Protein AF-0000000066037660 (afdb_homodimer)

Radius of gyration: 24.41 Å; Cα contacts (8 Å, |Δi|>4): 1090; chains: 2; bounding box: 56×74×60 Å

Nearest PDB structures (foldseek):
  8wda-assembly1_D  TM=9.313E-01  e=1.078E-23  Mycobacterium tuberculosis H37Rv
  8wdb-assembly1_D  TM=8.946E-01  e=1.142E-23  Mycobacterium tuberculosis H37Rv
  7z16-assembly1_J  TM=8.613E-01  e=5.998E-20  Escherichia coli
  7z17-assembly1_J  TM=8.799E-01  e=1.334E-19  Escherichia coli
  7z19-assembly1_I  TM=8.730E-01  e=2.362E-19  Escherichia coli

pLDDT: mean 93.19, std 8.69, range [34.66, 98.81]

Sequence (522 aa):
MRNDGLRIEGLTIATLGAHPLMLVEGVGLEVRRGRILALVGASGSGKSLTCAGALDVLPAGVRRLSGRVLLDGEEQALAGLKGRHVASIMQNPRSAFNPVRTMRAHGVETLKALGRHDRRSEAVLLQALEGVGLEDPGRVLGLHAFEMSGGMLQRMMIALALLTEAPFLFADEPTTDLDLVVQARVLSLLEGVVAERGLGLLIVTHDMGVVARLADDVAVMAQGRIVESGPVGEIFHRPRHDATRALVAAHLSLYGLEGVAMRNDGLRIEGLTIATLGAHPLMLVEGVGLEVRRGRILALVGASGSGKSLTCAGALDVLPAGVRRLSGRVLLDGEEQALAGLKGRHVASIMQNPRSAFNPVRTMRAHGVETLKALGRHDRRSEAVLLQALEGVGLEDPGRVLGLHAFEMSGGMLQRMMIALALLTEAPFLFADEPTTDLDLVVQARVLSLLEGVVAERGLGLLIVTHDMGVVARLADDVAVMAQGRIVESGPVGEIFHRPRHDATRALVAAHLSLYGLEGVA

InterPro domains:
  IPR003439 ABC transporter-like, ATP-binding domain [PF00005] (25-176)
  IPR003439 ABC transporter-like, ATP-binding domain [PS50893] (6-248)
  IPR003593 AAA+ ATPase domain [SM00382] (33-225)
  IPR017871 ABC transporter-like, conserved site [PS00211] (148-162)
  IPR027417 P-loop containing nucleoside triphosphate hydrolase [G3DSA:3.40.50.300] (6-256)
  IPR027417 P-loop containing nucleoside triphosphate hydrolase [SSF52540] (8-248)
  IPR050388 ABC Transporter, Nickel and Peptide Import [PTHR43297] (6-251)

Secondary structure (DSSP, 8-state):
----EEEEEEEEEEE-SSS--EEEEEEEEEEETT-EEEEEE-TTSSHHHHHHHHTT-PPTTEEEEEEEEEETTEEE-STTHHHHTEEEE-S-HHHHS-TTSBHHHHHHHHHHHTT--STTHHHHHHHHHHHTT-SSHHHHHT-BGGGS-HHHHHHHHHHHHHHT--SEEEEESTTTT--HHHHHHHHHHHHHHHHHH--EEEEEES-HHHHHHH-SEEEEEETTEEEEEEEHHHHHHS--SHHHHHHHHHHHHTTT-TT--/----EEEEEEEEEEE-SSSPPEEEEEEEEEEETT-EEEEEE-TTSSHHHHHHHHTT-PPTTEEEEEEEEEETTEEE-STTHHHHTEEEE-S-HHHHS-TTSBHHHHHHHHHHHTT--STTHHHHHHHHHHHTT-SSHHHHHT-BGGGS-HHHHHHHHHHHHHHT--SEEEEESTTTT--HHHHHHHHHHHHHHHHHH--EEEEEES-HHHHHHH-SEEEEEETTEEEEEEEHHHHHHS--SHHHHHHHHHHHHTTT-TT--

Foldseek 3Di:
DQLQWKKKFQWWKWFDDPDIDTQAGGAIDIFHFLFEEEEAEDPSLCLVVSVCSQLVNHDPGMDIDDIFMDGSRHTDDSPPCDLQAEFEADDQLLVVFDQVDFLLVVQQVLCVVLVNRDPCSVVLQLVLLVLLPNPPSVVRRGDGSVPDDSLSSLSSSVSSSCSSVHQEYEYEASCPPHDDVSSVSNLVSVQVCSNVSRHTYYYYDNAVVSCVVGHQKYFYGGSNYGDDIDGNVCLLPPNDDPRSVVSNLVNCVVVVNNPVD/DQLQWKKKFQWWKWFDDPDIDTQAGGAMDIFHFLFEEEEAEDPSLCLVVVVCSQLVNHDPGMDTDDIFMDGSRHTDDSPPCDLQAEFEADDQLLVVFDQVDFLLVVQQVLCVVLVNRDPCSVVLQLVLLVLLPNPPSVVRRGDGSVVDDSLSSLSSSVSSSCSSVHQEYEYEASCPPHDDVSSVSNLVSVQVCSNVSRHTYYYYDNAVVSCVVGHQKYFYGGSNYGDDIDGNVCLLPPNDDPRSVVSNLVNCVVVVNNPVD

Organism: Rhodospirillum rubrum (strain ATCC 11170 / ATH 1.1.1 / DSM 467 / LMG 4362 / NCIMB 8255 / S1) (NCBI:txid269796)

Solvent-accessible surface area (backbone atoms only — not comparable to full-atom values): 26919 Å² total; per-residue (Å²): 126,82,55,63,30,43,32,38,41,42,32,20,29,26,38,59,72,97,76,56,48,78,44,26,53,57,30,65,49,71,33,34,54,54,37,30,30,25,43,32,40,54,79,86,16,31,67,69,56,50,57,27,53,67,39,66,60,60,59,88,64,46,45,76,77,45,54,49,37,23,54,53,78,39,78,47,66,45,75,63,32,54,48,57,46,30,17,62,37,60,64,54,48,72,79,75,47,60,68,90,41,34,43,42,53,53,51,50,51,51,30,46,75,68,72,57,60,56,95,55,38,64,60,53,50,39,50,37,33,45,74,54,66,43,74,61,33,74,60,50,32,69,32,33,59,88,78,46,54,70,61,53,39,39,36,49,44,50,27,59,28,56,68,50,66,27,54,24,36,40,29,36,36,73,48,67,94,47,37,46,51,55,29,42,50,51,53,49,48,52,52,48,49,26,67,73,67,40,23,11,31,40,37,33,42,48,50,60,47,59,39,67,50,64,32,51,26,35,37,34,31,49,84,12,25,71,70,46,69,44,46,37,67,50,52,68,74,59,47,78,42,70,70,48,40,45,48,47,43,26,53,32,37,35,66,69,40,63,76,72,117,127,85,56,63,29,42,31,38,41,44,33,21,31,26,39,60,72,97,74,56,48,78,45,26,52,56,31,65,49,70,34,36,54,55,36,31,30,26,43,32,41,54,80,86,14,31,66,69,55,50,57,26,53,66,39,65,60,59,58,89,64,46,45,75,77,44,53,49,37,22,52,52,77,38,77,48,65,42,75,64,34,52,49,57,45,30,19,59,36,61,64,55,48,72,79,74,47,62,67,90,41,34,43,42,54,54,51,49,52,52,29,46,75,68,73,58,58,55,96,56,38,65,60,52,49,40,50,38,31,45,75,54,65,43,73,61,32,75,60,51,33,69,32,35,59,87,78,46,52,69,62,52,40,39,35,50,46,48,26,60,28,56,71,50,66,25,54,23,38,39,28,36,37,72,49,66,93,46,34,47,51,55,31,42,51,53,54,51,48,53,53,49,50,25,67,75,68,41,23,11,29,40,37,34,40,48,50,60,48,57,40,66,49,63,31,51,27,35,36,34,31,51,84,13,25,71,70,45,71,44,46,38,68,48,53,69,73,59,46,79,42,68,70,48,40,46,47,48,44,27,53,31,39,35,67,71,41,66,76,73,116

Structure (mmCIF, N/CA/C/O backbone):
data_AF-0000000066037660-model_v1
#
loop_
_entity.id
_entity.type
_entity.pdbx_description
1 polymer 'Nickel import ATP-binding protein NikD'
#
loop_
_atom_site.group_PDB
_atom_site.id
_atom_site.type_symbol
_atom_site.label_atom_id
_atom_site.label_alt_id
_atom_site.label_comp_id
_atom_site.label_asym_id
_atom_site.label_entity_id
_atom_site.label_seq_id
_atom_site.pdbx_PDB_ins_code
_atom_site.Cartn_x
_atom_site.Cartn_y
_atom_site.Cartn_z
_atom_site.occupancy
_atom_site.B_iso_or_equiv
_atom_site.auth_seq_id
_atom_site.auth_comp_id
_atom_site.auth_asym_id
_atom_site.auth_atom_id
_atom_site.pdbx_PDB_model_num
ATOM 1 N N . MET A 1 1 ? 15.516 -37.969 -6.395 1 34.66 1 MET A N 1
ATOM 2 C CA . MET A 1 1 ? 14.672 -37 -5.727 1 34.66 1 MET A CA 1
ATOM 3 C C . MET A 1 1 ? 13.82 -36.25 -6.734 1 34.66 1 MET A C 1
ATOM 5 O O . MET A 1 1 ? 14.336 -35.688 -7.703 1 34.66 1 MET A O 1
ATOM 9 N N . ARG A 1 2 ? 12.695 -36.594 -7.164 1 44.91 2 ARG A N 1
ATOM 10 C CA . ARG A 1 2 ? 11.852 -36.062 -8.234 1 44.91 2 ARG A CA 1
ATOM 11 C C . ARG A 1 2 ? 11.797 -34.562 -8.203 1 44.91 2 ARG A C 1
ATOM 13 O O . ARG A 1 2 ? 11.492 -33.969 -7.168 1 44.91 2 ARG A O 1
ATOM 20 N N . ASN A 1 3 ? 12.633 -33.781 -8.93 1 55.81 3 ASN A N 1
ATOM 21 C CA . ASN A 1 3 ? 12.781 -32.344 -8.984 1 55.81 3 ASN A CA 1
ATOM 22 C C . ASN A 1 3 ? 11.438 -31.656 -9.258 1 55.81 3 ASN A C 1
ATOM 24 O O . ASN A 1 3 ? 10.992 -31.609 -10.406 1 55.81 3 ASN A O 1
ATOM 28 N N . ASP A 1 4 ? 10.414 -31.609 -8.211 1 75 4 ASP A N 1
ATOM 29 C CA . ASP A 1 4 ? 9.008 -31.219 -8.273 1 75 4 ASP A CA 1
ATOM 30 C C . ASP A 1 4 ? 8.836 -29.719 -8.156 1 75 4 ASP A C 1
ATOM 32 O O . ASP A 1 4 ? 8.469 -29.203 -7.094 1 75 4 ASP A O 1
ATOM 36 N N . GLY A 1 5 ? 9.586 -29.062 -9.148 1 92.88 5 GLY A N 1
ATOM 37 C CA . GLY A 1 5 ? 9.391 -27.625 -8.977 1 92.88 5 GLY A CA 1
ATOM 38 C C . GLY A 1 5 ? 9.516 -26.844 -10.266 1 92.88 5 GLY A C 1
ATOM 39 O O . GLY A 1 5 ? 9.719 -27.422 -11.336 1 92.88 5 GLY A O 1
ATOM 40 N N . LEU A 1 6 ? 9.125 -25.672 -10.305 1 96.5 6 LEU A N 1
ATOM 41 C CA . LEU A 1 6 ? 9.32 -24.688 -11.367 1 96.5 6 LEU A CA 1
ATOM 42 C C . LEU A 1 6 ? 10.602 -23.891 -11.141 1 96.5 6 LEU A C 1
ATOM 44 O O . LEU A 1 6 ? 10.781 -23.297 -10.078 1 96.5 6 LEU A O 1
ATOM 48 N N . ARG A 1 7 ? 11.484 -24.016 -12.156 1 97.06 7 ARG A N 1
ATOM 49 C CA . ARG A 1 7 ? 12.758 -23.312 -12.031 1 97.06 7 ARG A CA 1
ATOM 50 C C . ARG A 1 7 ? 12.93 -22.281 -13.148 1 97.06 7 ARG A C 1
ATOM 52 O O . ARG A 1 7 ? 12.656 -22.578 -14.312 1 97.06 7 ARG A O 1
ATOM 59 N N . ILE A 1 8 ? 13.242 -21.109 -12.773 1 97.31 8 ILE A N 1
ATOM 60 C CA . ILE A 1 8 ? 13.68 -20.062 -13.695 1 97.31 8 ILE A CA 1
ATOM 61 C C . ILE A 1 8 ? 15.211 -19.969 -13.672 1 97.31 8 ILE A C 1
ATOM 63 O O . ILE A 1 8 ? 15.812 -19.844 -12.602 1 97.31 8 ILE A O 1
ATOM 67 N N . GLU A 1 9 ? 15.805 -20.109 -14.859 1 97.31 9 GLU A N 1
ATOM 68 C CA . GLU A 1 9 ? 17.266 -20.109 -14.898 1 97.31 9 GLU A CA 1
ATOM 69 C C . GLU A 1 9 ? 17.781 -19.031 -15.859 1 97.31 9 GLU A C 1
ATOM 71 O O . GLU A 1 9 ? 17.422 -19.016 -17.031 1 97.31 9 GLU A O 1
ATOM 76 N N . GLY A 1 10 ? 18.625 -18.219 -15.328 1 97.62 10 GLY A N 1
ATOM 77 C CA . GLY A 1 10 ? 19.406 -17.312 -16.156 1 97.62 10 GLY A CA 1
ATOM 78 C C . GLY A 1 10 ? 18.547 -16.266 -16.859 1 97.62 10 GLY A C 1
ATOM 79 O O . GLY A 1 10 ? 18.828 -15.883 -17.984 1 97.62 10 GLY A O 1
ATOM 80 N N . LEU A 1 11 ? 17.469 -15.875 -16.281 1 97.69 11 LEU A N 1
ATOM 81 C CA . LEU A 1 11 ? 16.578 -14.922 -16.922 1 97.69 11 LEU A CA 1
ATOM 82 C C . LEU A 1 11 ? 17.219 -13.547 -17.031 1 97.69 11 LEU A C 1
ATOM 84 O O . LEU A 1 11 ? 17.656 -12.977 -16.031 1 97.69 11 LEU A O 1
ATOM 88 N N . THR A 1 12 ? 17.328 -13.062 -18.203 1 98.06 12 THR A N 1
ATOM 89 C CA . THR A 1 12 ? 17.906 -11.75 -18.484 1 98.06 12 THR A CA 1
ATOM 90 C C . THR A 1 12 ? 16.969 -10.93 -19.359 1 98.06 12 THR A C 1
ATOM 92 O O . THR A 1 12 ? 16.5 -11.406 -20.391 1 98.06 12 THR A O 1
ATOM 95 N N . ILE A 1 13 ? 16.594 -9.773 -18.906 1 98 13 ILE A N 1
ATOM 96 C CA . ILE A 1 13 ? 15.664 -8.891 -19.594 1 98 13 ILE A CA 1
ATOM 97 C C . ILE A 1 13 ? 16.297 -7.512 -19.766 1 98 13 ILE A C 1
ATOM 99 O O . ILE A 1 13 ? 16.922 -6.984 -18.844 1 98 13 ILE A O 1
ATOM 103 N N . ALA A 1 14 ? 16.109 -6.91 -20.906 1 97.44 14 ALA A N 1
ATOM 104 C CA . ALA A 1 14 ? 16.656 -5.594 -21.203 1 97.44 14 ALA A CA 1
ATOM 105 C C . ALA A 1 14 ? 15.656 -4.73 -21.953 1 97.44 14 ALA A C 1
ATOM 107 O O . ALA A 1 14 ? 14.656 -5.238 -22.469 1 97.44 14 ALA A O 1
ATOM 108 N N . THR A 1 15 ? 15.906 -3.416 -21.922 1 95.94 15 THR A N 1
ATOM 109 C CA . THR A 1 15 ? 15.117 -2.512 -22.75 1 95.94 15 THR A CA 1
ATOM 110 C C . THR A 1 15 ? 15.5 -2.652 -24.219 1 95.94 15 THR A C 1
ATOM 112 O O . THR A 1 15 ? 16.562 -3.195 -24.531 1 95.94 15 THR A O 1
ATOM 115 N N . LEU A 1 16 ? 14.57 -2.205 -25.016 1 92.38 16 LEU A N 1
ATOM 116 C CA . LEU A 1 16 ? 14.859 -2.166 -26.438 1 92.38 16 LEU A CA 1
ATOM 117 C C . LEU A 1 16 ? 15.57 -0.867 -26.812 1 92.38 16 LEU A C 1
ATOM 119 O O . LEU A 1 16 ? 15.484 0.124 -26.094 1 92.38 16 LEU A O 1
ATOM 123 N N . GLY A 1 17 ? 16.234 -0.894 -27.969 1 89.06 17 GLY A N 1
ATOM 124 C CA . GLY A 1 17 ? 16.859 0.323 -28.469 1 89.06 17 GLY A CA 1
ATOM 125 C C . GLY A 1 17 ? 18.344 0.187 -28.703 1 89.06 17 GLY A C 1
ATOM 126 O O . GLY A 1 17 ? 18.891 -0.91 -28.594 1 89.06 17 GLY A O 1
ATOM 127 N N . ALA A 1 18 ? 19 1.381 -29.031 1 90.75 18 ALA A N 1
ATOM 128 C CA . ALA A 1 18 ? 20.406 1.411 -29.422 1 90.75 18 ALA A CA 1
ATOM 129 C C . ALA A 1 18 ? 21.312 1.171 -28.219 1 90.75 18 ALA A C 1
ATOM 131 O O . ALA A 1 18 ? 22.391 0.564 -28.359 1 90.75 18 ALA A O 1
ATOM 132 N N . HIS A 1 19 ? 20.875 1.592 -27.016 1 92.38 19 HIS A N 1
ATOM 133 C CA . HIS A 1 19 ? 21.609 1.398 -25.781 1 92.38 19 HIS A CA 1
ATOM 134 C C . HIS A 1 19 ? 20.75 0.684 -24.734 1 92.38 19 HIS A C 1
ATOM 136 O O . HIS A 1 19 ? 20.219 1.317 -23.812 1 92.38 19 HIS A O 1
ATOM 142 N N . PRO A 1 20 ? 20.688 -0.64 -24.812 1 92.19 20 PRO A N 1
ATOM 143 C CA . PRO A 1 20 ? 19.797 -1.395 -23.938 1 92.19 20 PRO A CA 1
ATOM 144 C C . PRO A 1 20 ? 20.234 -1.336 -22.469 1 92.19 20 PRO A C 1
ATOM 146 O O . PRO A 1 20 ? 21.438 -1.394 -22.172 1 92.19 20 PRO A O 1
ATOM 149 N N . LEU A 1 21 ? 19.297 -1.076 -21.594 1 94.12 21 LEU A N 1
ATOM 150 C CA . LEU A 1 21 ? 19.516 -1.149 -20.156 1 94.12 21 LEU A CA 1
ATOM 151 C C . LEU A 1 21 ? 19.109 -2.518 -19.625 1 94.12 21 LEU A C 1
ATOM 153 O O . LEU A 1 21 ? 18.016 -3.01 -19.922 1 94.12 21 LEU A O 1
ATOM 157 N N . MET A 1 22 ? 20.031 -3.133 -18.875 1 96 22 MET A N 1
ATOM 158 C CA . MET A 1 22 ? 19.719 -4.414 -18.25 1 96 22 MET A CA 1
ATOM 159 C C . MET A 1 22 ? 18.797 -4.223 -17.047 1 96 22 MET A C 1
ATOM 161 O O . MET A 1 22 ? 19.156 -3.541 -16.094 1 96 22 MET A O 1
ATOM 165 N N . LEU A 1 23 ? 17.594 -4.781 -17.172 1 97.31 23 LEU A N 1
ATOM 166 C CA . LEU A 1 23 ? 16.609 -4.633 -16.109 1 97.31 23 LEU A CA 1
ATOM 167 C C . LEU A 1 23 ? 16.609 -5.844 -15.18 1 97.31 23 LEU A C 1
ATOM 169 O O . LEU A 1 23 ? 16.391 -5.711 -13.977 1 97.31 23 LEU A O 1
ATOM 173 N N . VAL A 1 24 ? 16.797 -6.973 -15.68 1 98.38 24 VAL A N 1
ATOM 174 C CA . VAL A 1 24 ? 16.953 -8.25 -14.992 1 98.38 24 VAL A CA 1
ATOM 175 C C . VAL A 1 24 ? 18.156 -9 -15.555 1 98.38 24 VAL A C 1
ATOM 177 O O . VAL A 1 24 ? 18.297 -9.125 -16.781 1 98.38 24 VAL A O 1
ATOM 180 N N . GLU A 1 25 ? 19 -9.43 -14.648 1 98.25 25 GLU A N 1
ATOM 181 C CA . GLU A 1 25 ? 20.25 -10.008 -15.125 1 98.25 25 GLU A CA 1
ATOM 182 C C . GLU A 1 25 ? 20.547 -11.352 -14.461 1 98.25 25 GLU A C 1
ATOM 184 O O . GLU A 1 25 ? 20.969 -11.391 -13.305 1 98.25 25 GLU A O 1
ATOM 189 N N . GLY A 1 26 ? 20.391 -12.406 -15.219 1 98.06 26 GLY A N 1
ATOM 190 C CA . GLY A 1 26 ? 20.781 -13.742 -14.805 1 98.06 26 GLY A CA 1
ATOM 191 C C . GLY A 1 26 ? 20 -14.25 -13.602 1 98.06 26 GLY A C 1
ATOM 192 O O . GLY A 1 26 ? 20.562 -14.922 -12.734 1 98.06 26 GLY A O 1
ATOM 193 N N . VAL A 1 27 ? 18.797 -13.953 -13.539 1 98.25 27 VAL A N 1
ATOM 194 C CA . VAL A 1 27 ? 17.984 -14.258 -12.359 1 98.25 27 VAL A CA 1
ATOM 195 C C . VAL A 1 27 ? 17.578 -15.727 -12.383 1 98.25 27 VAL A C 1
ATOM 197 O O . VAL A 1 27 ? 17.141 -16.25 -13.414 1 98.25 27 VAL A O 1
ATOM 200 N N . GLY A 1 28 ? 17.734 -16.391 -11.289 1 98.06 28 GLY A N 1
ATOM 201 C CA . GLY A 1 28 ? 17.281 -17.734 -11.055 1 98.06 28 GLY A CA 1
ATOM 202 C C . GLY A 1 28 ? 16.391 -17.859 -9.828 1 98.06 28 GLY A C 1
ATOM 203 O O . GLY A 1 28 ? 16.656 -17.25 -8.797 1 98.06 28 GLY A O 1
ATOM 204 N N . LEU A 1 29 ? 15.352 -18.562 -9.992 1 98.06 29 LEU A N 1
ATOM 205 C CA . LEU A 1 29 ? 14.406 -18.828 -8.906 1 98.06 29 LEU A CA 1
ATOM 206 C C . LEU A 1 29 ? 13.922 -20.281 -8.961 1 98.06 29 LEU A C 1
ATOM 208 O O . LEU A 1 29 ? 13.883 -20.891 -10.031 1 98.06 29 LEU A O 1
ATOM 212 N N . GLU A 1 30 ? 13.57 -20.766 -7.852 1 97.5 30 GLU A N 1
ATOM 213 C CA . GLU A 1 30 ? 12.953 -22.094 -7.773 1 97.5 30 GLU A CA 1
ATOM 214 C C . GLU A 1 30 ? 11.688 -22.062 -6.922 1 97.5 30 GLU A C 1
ATOM 216 O O . GLU A 1 30 ? 11.742 -21.703 -5.738 1 97.5 30 GLU A O 1
ATOM 221 N N . VAL A 1 31 ? 10.656 -22.391 -7.531 1 97.75 31 VAL A N 1
ATOM 222 C CA . VAL A 1 31 ? 9.367 -22.5 -6.855 1 97.75 31 VAL A CA 1
ATOM 223 C C . VAL A 1 31 ? 9 -23.984 -6.695 1 97.75 31 VAL A C 1
ATOM 225 O O . VAL A 1 31 ? 8.898 -24.719 -7.684 1 97.75 31 VAL A O 1
ATOM 228 N N . ARG A 1 32 ? 8.797 -24.422 -5.492 1 97.12 32 ARG A N 1
ATOM 229 C CA . ARG A 1 32 ? 8.531 -25.828 -5.207 1 97.12 32 ARG A CA 1
ATOM 230 C C . ARG A 1 32 ? 7.062 -26.047 -4.852 1 97.12 32 ARG A C 1
ATOM 232 O O . ARG A 1 32 ? 6.438 -25.188 -4.227 1 97.12 32 ARG A O 1
ATOM 239 N N . ARG A 1 33 ? 6.562 -27.172 -5.254 1 95.88 33 ARG A N 1
ATOM 240 C CA . ARG A 1 33 ? 5.191 -27.531 -4.91 1 95.88 33 ARG A CA 1
ATOM 241 C C . ARG A 1 33 ? 5 -27.578 -3.398 1 95.88 33 ARG A C 1
ATOM 243 O O . ARG A 1 33 ? 5.879 -28.031 -2.668 1 95.88 33 ARG A O 1
ATOM 250 N N . GLY A 1 34 ? 3.914 -26.969 -2.957 1 95.94 34 GLY A N 1
ATOM 251 C CA . GLY A 1 34 ? 3.561 -26.984 -1.547 1 95.94 34 GLY A CA 1
ATOM 252 C C . GLY A 1 34 ? 4.359 -25.984 -0.723 1 95.94 34 GLY A C 1
ATOM 253 O O . GLY A 1 34 ? 4.27 -25.984 0.507 1 95.94 34 GLY A O 1
ATOM 254 N N . ARG A 1 35 ? 5.145 -25.172 -1.365 1 97.31 35 ARG A N 1
ATOM 255 C CA . ARG A 1 35 ? 5.973 -24.203 -0.659 1 97.31 35 ARG A CA 1
ATOM 256 C C . ARG A 1 35 ? 5.746 -22.797 -1.206 1 97.31 35 ARG A C 1
ATOM 258 O O . ARG A 1 35 ? 5.242 -22.625 -2.318 1 97.31 35 ARG A O 1
ATOM 265 N N . ILE A 1 36 ? 6.09 -21.828 -0.417 1 98.25 36 ILE A N 1
ATOM 266 C CA . ILE A 1 36 ? 5.91 -20.438 -0.787 1 98.25 36 ILE A CA 1
ATOM 267 C C . ILE A 1 36 ? 7.27 -19.75 -0.868 1 98.25 36 ILE A C 1
ATOM 269 O O . ILE A 1 36 ? 8.008 -19.703 0.117 1 98.25 36 ILE A O 1
ATOM 273 N N . LEU A 1 37 ? 7.629 -19.266 -2.029 1 98.69 37 LEU A N 1
ATOM 274 C CA . LEU A 1 37 ? 8.797 -18.422 -2.242 1 98.69 37 LEU A CA 1
ATOM 275 C C . LEU A 1 37 ? 8.398 -16.969 -2.355 1 98.69 37 LEU A C 1
ATOM 277 O O . LEU A 1 37 ? 7.5 -16.609 -3.129 1 98.69 37 LEU A O 1
ATOM 281 N N . ALA A 1 38 ? 8.984 -16.109 -1.575 1 98.69 38 ALA A N 1
ATOM 282 C CA . ALA A 1 38 ? 8.773 -14.664 -1.703 1 98.69 38 ALA A CA 1
ATOM 283 C C . ALA A 1 38 ? 9.922 -14.008 -2.467 1 98.69 38 ALA A C 1
ATOM 285 O O . ALA A 1 38 ? 11.094 -14.258 -2.178 1 98.69 38 ALA A O 1
ATOM 286 N N . LEU A 1 39 ? 9.578 -13.336 -3.486 1 98.69 39 LEU A N 1
ATOM 287 C CA . LEU A 1 39 ? 10.508 -12.445 -4.168 1 98.69 39 LEU A CA 1
ATOM 288 C C . LEU A 1 39 ? 10.328 -11.008 -3.688 1 98.69 39 LEU A C 1
ATOM 290 O O . LEU A 1 39 ? 9.289 -10.391 -3.924 1 98.69 39 LEU A O 1
ATOM 294 N N . VAL A 1 40 ? 11.367 -10.477 -2.994 1 98.12 40 VAL A N 1
ATOM 295 C CA . VAL A 1 40 ? 11.227 -9.18 -2.344 1 98.12 40 VAL A CA 1
ATOM 296 C C . VAL A 1 40 ? 12.312 -8.227 -2.85 1 98.12 40 VAL A C 1
ATOM 298 O O . VAL A 1 40 ? 13.359 -8.672 -3.32 1 98.12 40 VAL A O 1
ATOM 301 N N . GLY A 1 41 ? 12.047 -6.965 -2.787 1 96.25 41 GLY A N 1
ATOM 302 C CA . GLY A 1 41 ? 12.969 -5.922 -3.209 1 96.25 41 GLY A CA 1
ATOM 303 C C . GLY A 1 41 ? 12.312 -4.562 -3.334 1 96.25 41 GLY A C 1
ATOM 304 O O . GLY A 1 41 ? 11.086 -4.449 -3.26 1 96.25 41 GLY A O 1
ATOM 305 N N . ALA A 1 42 ? 13.148 -3.611 -3.525 1 93.94 42 ALA A N 1
ATOM 306 C CA . ALA A 1 42 ? 12.664 -2.242 -3.688 1 93.94 42 ALA A CA 1
ATOM 307 C C . ALA A 1 42 ? 11.859 -2.094 -4.98 1 93.94 42 ALA A C 1
ATOM 309 O O . ALA A 1 42 ? 11.945 -2.945 -5.867 1 93.94 42 ALA A O 1
ATOM 310 N N . SER A 1 43 ? 11.039 -1.06 -4.984 1 91.69 43 SER A N 1
ATOM 311 C CA . SER A 1 43 ? 10.359 -0.744 -6.234 1 91.69 43 SER A CA 1
ATOM 312 C C . SER A 1 43 ? 11.352 -0.555 -7.379 1 91.69 43 SER A C 1
ATOM 314 O O . SER A 1 43 ? 12.391 0.084 -7.203 1 91.69 43 SER A O 1
ATOM 316 N N . GLY A 1 44 ? 11.141 -1.137 -8.453 1 90.69 44 GLY A N 1
ATOM 317 C CA . GLY A 1 44 ? 12 -0.995 -9.617 1 90.69 44 GLY A CA 1
ATOM 318 C C . GLY A 1 44 ? 13.141 -1.9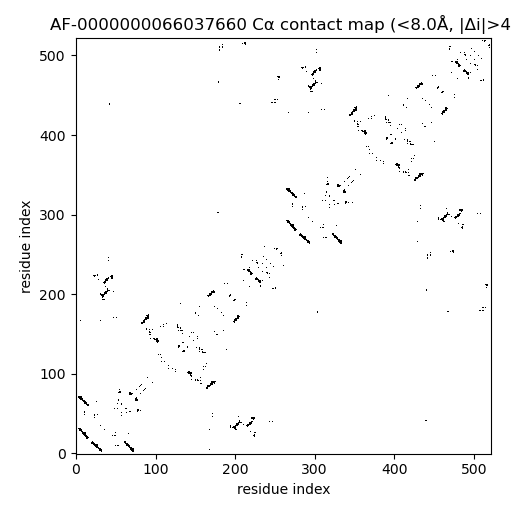98 -9.641 1 90.69 44 GLY A C 1
ATOM 319 O O . GLY A 1 44 ? 14 -1.949 -10.523 1 90.69 44 GLY A O 1
ATOM 320 N N . SER A 1 45 ? 13.117 -2.918 -8.727 1 95.56 45 SER A N 1
ATOM 321 C CA . SER A 1 45 ? 14.25 -3.838 -8.633 1 95.56 45 SER A CA 1
ATOM 322 C C . SER A 1 45 ? 14.156 -4.934 -9.688 1 95.56 45 SER A C 1
ATOM 324 O O . SER A 1 45 ? 15.117 -5.68 -9.898 1 95.56 45 SER A O 1
ATOM 326 N N . GLY A 1 46 ? 13 -5.098 -10.352 1 96 46 GLY A N 1
ATOM 327 C CA . GLY A 1 46 ? 12.867 -6.059 -11.43 1 96 46 GLY A CA 1
ATOM 328 C C . GLY A 1 46 ? 11.938 -7.211 -11.109 1 96 46 GLY A C 1
ATOM 329 O O . GLY A 1 46 ? 11.766 -8.125 -11.914 1 96 46 GLY A O 1
ATOM 330 N N . LYS A 1 47 ? 11.289 -7.199 -9.984 1 97.25 47 LYS A N 1
ATOM 331 C CA . LYS A 1 47 ? 10.492 -8.32 -9.5 1 97.25 47 LYS A CA 1
ATOM 332 C C . LYS A 1 47 ? 9.367 -8.648 -10.477 1 97.25 47 LYS A C 1
ATOM 334 O O . LYS A 1 47 ? 9.234 -9.797 -10.914 1 97.25 47 LYS A O 1
ATOM 339 N N . SER A 1 48 ? 8.57 -7.602 -10.859 1 95.56 48 SER A N 1
ATOM 340 C CA . SER A 1 48 ? 7.438 -7.809 -11.766 1 95.56 48 SER A CA 1
ATOM 341 C C . SER A 1 48 ? 7.906 -8.25 -13.148 1 95.56 48 SER A C 1
ATOM 343 O O . SER A 1 48 ? 7.277 -9.102 -13.773 1 95.56 48 SER A O 1
ATOM 345 N N . LEU A 1 49 ? 9.008 -7.727 -13.602 1 96 49 LEU A N 1
ATOM 346 C CA . LEU A 1 49 ? 9.562 -8.102 -14.898 1 96 49 LEU A CA 1
ATOM 347 C C . LEU A 1 49 ? 10.023 -9.555 -14.891 1 96 49 LEU A C 1
ATOM 349 O O . LEU A 1 49 ? 9.914 -10.258 -15.898 1 96 49 LEU A O 1
ATOM 353 N N . THR A 1 50 ? 10.539 -9.961 -13.719 1 96.69 50 THR A N 1
ATOM 354 C CA . THR A 1 50 ? 10.961 -11.352 -13.578 1 96.69 50 THR A CA 1
ATOM 355 C C . THR A 1 50 ? 9.773 -12.289 -13.766 1 96.69 50 THR A C 1
ATOM 357 O O . THR A 1 50 ? 9.852 -13.258 -14.523 1 96.69 50 THR A O 1
ATOM 360 N N . CYS A 1 51 ? 8.656 -11.977 -13.102 1 95.12 51 CYS A N 1
ATOM 361 C CA . CYS A 1 51 ? 7.449 -12.789 -13.25 1 95.12 51 CYS A CA 1
ATOM 362 C C . CYS A 1 51 ? 6.945 -12.766 -14.688 1 95.12 51 CYS A C 1
ATOM 364 O O . CYS A 1 51 ? 6.695 -13.812 -15.281 1 95.12 51 CYS A O 1
ATOM 366 N N . ALA A 1 52 ? 6.871 -11.57 -15.242 1 94.31 52 ALA A N 1
ATOM 367 C CA . ALA A 1 52 ? 6.375 -11.406 -16.609 1 94.31 52 ALA A CA 1
ATOM 368 C C . ALA A 1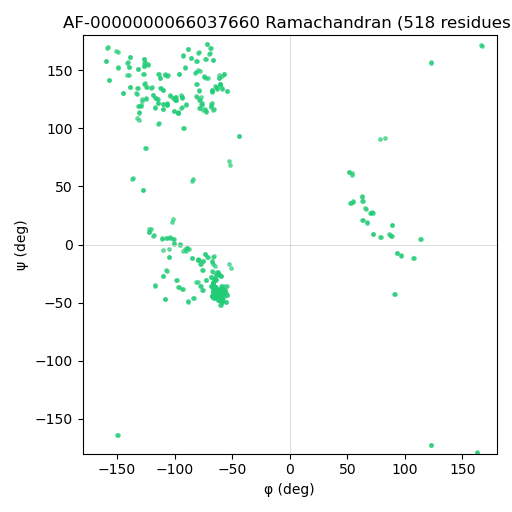 52 ? 7.285 -12.102 -17.609 1 94.31 52 ALA A C 1
ATOM 370 O O . ALA A 1 52 ? 6.805 -12.734 -18.562 1 94.31 52 ALA A O 1
ATOM 371 N N . GLY A 1 53 ? 8.57 -11.945 -17.438 1 94.5 53 GLY A N 1
ATOM 372 C CA . GLY A 1 53 ? 9.547 -12.555 -18.328 1 94.5 53 GLY A CA 1
ATOM 373 C C . GLY A 1 53 ? 9.523 -14.07 -18.281 1 94.5 53 GLY A C 1
ATOM 374 O O . GLY A 1 53 ? 9.719 -14.727 -19.312 1 94.5 53 GLY A O 1
ATOM 375 N N . ALA A 1 54 ? 9.281 -14.602 -17.078 1 94.38 54 ALA A N 1
ATOM 376 C CA . ALA A 1 54 ? 9.211 -16.047 -16.922 1 94.38 54 ALA A CA 1
ATOM 377 C C . ALA A 1 54 ? 7.996 -16.625 -17.656 1 94.38 54 ALA A C 1
ATOM 379 O O . ALA A 1 54 ? 7.992 -17.797 -18.031 1 94.38 54 ALA A O 1
ATOM 380 N N . LEU A 1 55 ? 6.988 -15.789 -17.875 1 92.81 55 LEU A N 1
ATOM 381 C CA . LEU A 1 55 ? 5.746 -16.266 -18.453 1 92.81 55 LEU A CA 1
ATOM 382 C C . LEU A 1 55 ? 5.57 -15.727 -19.875 1 92.81 55 LEU A C 1
ATOM 384 O O . LEU A 1 55 ? 4.504 -15.883 -20.469 1 92.81 55 LEU A O 1
ATOM 388 N N . ASP A 1 56 ? 6.508 -15.047 -20.406 1 90.5 56 ASP A N 1
ATOM 389 C CA . ASP A 1 56 ? 6.543 -14.516 -21.766 1 90.5 56 ASP A CA 1
ATOM 390 C C . ASP A 1 56 ? 5.43 -13.5 -21.984 1 90.5 56 ASP A C 1
ATOM 392 O O . ASP A 1 56 ? 4.762 -13.516 -23.031 1 90.5 56 ASP A O 1
ATOM 396 N N . VAL A 1 57 ? 5.207 -12.648 -21 1 90 57 VAL A N 1
ATOM 397 C CA . VAL A 1 57 ? 4.195 -11.602 -21.109 1 90 57 VAL A CA 1
ATOM 398 C C . VAL A 1 57 ? 4.816 -10.25 -20.781 1 90 57 VAL A C 1
ATOM 400 O O . VAL A 1 57 ? 4.207 -9.422 -20.109 1 90 57 VAL A O 1
ATOM 403 N N . LEU A 1 58 ? 5.957 -9.992 -21.359 1 92 58 LEU A N 1
ATOM 404 C CA . LEU A 1 58 ? 6.68 -8.75 -21.109 1 92 58 LEU A CA 1
ATOM 405 C C . LEU A 1 58 ? 5.977 -7.57 -21.781 1 92 58 LEU A C 1
ATOM 407 O O . LEU A 1 58 ? 5.41 -7.715 -22.875 1 92 58 LEU A O 1
ATOM 411 N N . PRO A 1 59 ? 6.016 -6.453 -21.094 1 90.44 59 PRO A N 1
ATOM 412 C CA . PRO A 1 59 ? 5.438 -5.27 -21.734 1 90.44 59 PRO A CA 1
ATOM 413 C C . PRO A 1 59 ? 6.254 -4.789 -22.938 1 90.44 59 PRO A C 1
ATOM 415 O O . PRO A 1 59 ? 7.371 -5.266 -23.156 1 90.44 59 PRO A O 1
ATOM 418 N N . ALA A 1 60 ? 5.637 -3.896 -23.641 1 90.44 60 ALA A N 1
ATOM 419 C CA . ALA A 1 60 ? 6.332 -3.311 -24.781 1 90.44 60 ALA A CA 1
ATOM 420 C C . ALA A 1 60 ? 7.59 -2.568 -24.344 1 90.44 60 ALA A C 1
ATOM 422 O O . ALA A 1 60 ? 7.629 -1.999 -23.25 1 90.44 60 ALA A O 1
ATOM 423 N N . GLY A 1 61 ? 8.633 -2.633 -25.141 1 92.5 61 GLY A N 1
ATOM 424 C CA . GLY A 1 61 ? 9.844 -1.867 -24.875 1 92.5 61 GLY A CA 1
ATOM 425 C C . GLY A 1 61 ? 10.906 -2.662 -24.156 1 92.5 61 GLY A C 1
ATOM 426 O O . GLY A 1 61 ? 12.016 -2.168 -23.938 1 92.5 61 GLY A O 1
ATOM 427 N N . VAL A 1 62 ? 10.516 -3.844 -23.703 1 95.5 62 VAL A N 1
ATOM 428 C CA . VAL A 1 62 ? 11.516 -4.691 -23.062 1 95.5 62 VAL A CA 1
ATOM 429 C C . VAL A 1 62 ? 11.523 -6.07 -23.719 1 95.5 62 VAL A C 1
ATOM 431 O O . VAL A 1 62 ? 10.531 -6.48 -24.328 1 95.5 62 VAL A O 1
ATOM 434 N N . ARG A 1 63 ? 12.672 -6.773 -23.656 1 95.5 63 ARG A N 1
ATOM 435 C CA . ARG A 1 63 ? 12.789 -8.094 -24.266 1 95.5 63 ARG A CA 1
ATOM 436 C C . ARG A 1 63 ? 13.609 -9.031 -23.391 1 95.5 63 ARG A C 1
ATOM 438 O O . ARG A 1 63 ? 14.516 -8.594 -22.672 1 95.5 63 ARG A O 1
ATOM 445 N N . ARG A 1 64 ? 13.203 -10.227 -23.453 1 95.5 64 ARG A N 1
ATOM 446 C CA . ARG A 1 64 ? 13.992 -11.281 -22.812 1 95.5 64 ARG A CA 1
ATOM 447 C C . ARG A 1 64 ? 15.195 -11.656 -23.672 1 95.5 64 ARG A C 1
ATOM 449 O O . ARG A 1 64 ? 15.047 -12.023 -24.844 1 95.5 64 ARG A O 1
ATOM 456 N N . LEU A 1 65 ? 16.344 -11.578 -23.125 1 95.38 65 LEU A N 1
ATOM 457 C CA . LEU A 1 65 ? 17.578 -11.883 -23.844 1 95.38 65 LEU A CA 1
ATOM 458 C C . LEU A 1 65 ? 17.969 -13.344 -23.656 1 95.38 65 LEU A C 1
ATOM 460 O O . LEU A 1 65 ? 18.562 -13.953 -24.547 1 95.38 65 LEU A O 1
ATOM 464 N N . SER A 1 66 ? 17.766 -13.836 -22.5 1 95.81 66 SER A N 1
ATOM 465 C CA . SER A 1 66 ? 18.125 -15.219 -22.188 1 95.81 66 SER A CA 1
ATOM 466 C C . SER A 1 66 ? 17.344 -15.727 -20.969 1 95.81 66 SER A C 1
ATOM 468 O O . SER A 1 66 ? 16.656 -14.953 -20.297 1 95.81 66 SER A O 1
ATOM 470 N N . GLY A 1 67 ? 17.453 -17 -20.781 1 95.44 67 GLY A N 1
ATOM 471 C CA . GLY A 1 67 ? 16.828 -17.672 -19.656 1 95.44 67 GLY A CA 1
ATOM 472 C C . GLY A 1 67 ? 15.883 -18.781 -20.078 1 95.44 67 GLY A C 1
ATOM 473 O O . GLY A 1 67 ? 15.438 -18.828 -21.234 1 95.44 67 GLY A O 1
ATOM 474 N N . ARG A 1 68 ? 15.672 -19.672 -19.188 1 95.62 68 ARG A N 1
ATOM 475 C CA . ARG A 1 68 ? 14.758 -20.781 -19.453 1 95.62 68 ARG A CA 1
ATOM 476 C C . ARG A 1 68 ? 13.922 -21.109 -18.219 1 95.62 68 ARG A C 1
ATOM 478 O O . ARG A 1 68 ? 14.266 -20.703 -17.109 1 95.62 68 ARG A O 1
ATOM 485 N N . VAL A 1 69 ? 12.852 -21.688 -18.453 1 95.94 69 VAL A N 1
ATOM 486 C CA . VAL A 1 69 ? 11.969 -22.156 -17.391 1 95.94 69 VAL A CA 1
ATOM 487 C C . VAL A 1 69 ? 11.852 -23.688 -17.453 1 95.94 69 VAL A C 1
ATOM 489 O O . VAL A 1 69 ? 11.617 -24.25 -18.531 1 95.94 69 VAL A O 1
ATOM 492 N N . LEU A 1 70 ? 12.117 -24.297 -16.359 1 95.75 70 LEU A N 1
ATOM 493 C CA . LEU A 1 70 ? 12.039 -25.75 -16.25 1 95.75 70 LEU A CA 1
ATOM 494 C C . LEU A 1 70 ? 10.898 -26.172 -15.336 1 95.75 70 LEU A C 1
ATOM 496 O O . LEU A 1 70 ? 10.68 -25.562 -14.289 1 95.75 70 LEU A O 1
ATOM 500 N N . LEU A 1 71 ? 10.125 -27.156 -15.781 1 94 71 LEU A N 1
ATOM 501 C CA . LEU A 1 71 ? 9.141 -27.844 -14.945 1 94 71 LEU A CA 1
ATOM 502 C C . LEU A 1 71 ? 9.578 -29.266 -14.664 1 94 71 LEU A C 1
ATOM 504 O O . LEU A 1 71 ? 9.734 -30.078 -15.586 1 94 71 LEU A O 1
ATOM 508 N N . ASP A 1 72 ? 9.789 -29.516 -13.445 1 91.94 72 ASP A N 1
ATOM 509 C CA . ASP A 1 72 ? 10.273 -30.828 -13.039 1 91.94 72 ASP A CA 1
ATOM 510 C C . ASP A 1 72 ? 11.523 -31.219 -13.812 1 91.94 72 ASP A C 1
ATOM 512 O O . ASP A 1 72 ? 11.625 -32.344 -14.32 1 91.94 72 ASP A O 1
ATOM 516 N N . GLY A 1 73 ? 12.305 -30.234 -14.07 1 91.56 73 GLY A N 1
ATOM 517 C CA . GLY A 1 73 ? 13.617 -30.469 -14.648 1 91.56 73 GLY A CA 1
ATOM 518 C C . GLY A 1 73 ? 13.617 -30.391 -16.156 1 91.56 73 GLY A C 1
ATOM 519 O O . GLY A 1 73 ? 14.68 -30.438 -16.797 1 91.56 73 GLY A O 1
ATOM 520 N N . GLU A 1 74 ? 12.484 -30.281 -16.734 1 93 74 GLU A N 1
ATOM 521 C CA . GLU A 1 74 ? 12.391 -30.219 -18.188 1 93 74 GLU A CA 1
ATOM 522 C C . GLU A 1 74 ? 12.125 -28.812 -18.672 1 93 74 GLU A C 1
ATOM 524 O O . GLU A 1 74 ? 11.188 -28.156 -18.219 1 93 74 GLU A O 1
ATOM 529 N N . GLU A 1 75 ? 12.906 -28.453 -19.531 1 93.25 75 GLU A N 1
ATOM 530 C CA . GLU A 1 75 ? 12.734 -27.125 -20.094 1 93.25 75 GLU A CA 1
ATOM 531 C C . GLU A 1 75 ? 11.398 -27 -20.812 1 93.25 75 GLU A C 1
ATOM 533 O O . GLU A 1 75 ? 10.992 -27.906 -21.547 1 93.25 75 GLU A O 1
ATOM 538 N N . GLN A 1 76 ? 10.773 -25.906 -20.516 1 91.5 76 GLN A N 1
ATOM 539 C CA . GLN A 1 76 ? 9.461 -25.672 -21.125 1 91.5 76 GLN A CA 1
ATOM 540 C C . GLN A 1 76 ? 9.508 -24.5 -22.094 1 91.5 76 GLN A C 1
ATOM 542 O O . GLN A 1 76 ? 10.266 -23.547 -21.891 1 91.5 76 GLN A O 1
ATOM 547 N N . ALA A 1 77 ? 8.734 -24.703 -23.156 1 87.38 77 ALA A N 1
ATOM 548 C CA . ALA A 1 77 ? 8.461 -23.5 -23.969 1 87.38 77 ALA A CA 1
ATOM 549 C C . ALA A 1 77 ? 7.66 -22.484 -23.172 1 87.38 77 ALA A C 1
ATOM 551 O O . ALA A 1 77 ? 6.734 -22.828 -22.438 1 87.38 77 ALA A O 1
ATOM 552 N N . LEU A 1 78 ? 8.125 -21.219 -23.328 1 82.31 78 LEU A N 1
ATOM 553 C CA . LEU A 1 78 ? 7.488 -20.172 -22.531 1 82.31 78 LEU A CA 1
ATOM 554 C C . LEU A 1 78 ? 6.031 -19.984 -22.938 1 82.31 78 LEU A C 1
ATOM 556 O O . LEU A 1 78 ? 5.172 -19.734 -22.094 1 82.31 78 LEU A O 1
ATOM 560 N N . ALA A 1 79 ? 5.996 -20.312 -24.234 1 78.31 79 ALA A N 1
ATOM 561 C CA . ALA A 1 79 ? 4.633 -20.219 -24.75 1 78.31 79 ALA A CA 1
ATOM 562 C C . ALA A 1 79 ? 3.732 -21.266 -24.094 1 78.31 79 ALA A C 1
ATOM 564 O O . ALA A 1 79 ? 4.113 -22.438 -23.984 1 78.31 79 ALA A O 1
ATOM 565 N N . GLY A 1 80 ? 2.783 -20.891 -23.391 1 79.25 80 GLY A N 1
ATOM 566 C CA . GLY A 1 80 ? 1.811 -21.844 -22.859 1 79.25 80 GLY A CA 1
ATOM 567 C C . GLY A 1 80 ? 1.955 -22.078 -21.375 1 79.25 80 GLY A C 1
ATOM 568 O O . GLY A 1 80 ? 1.134 -22.781 -20.766 1 79.25 80 GLY A O 1
ATOM 569 N N . LEU A 1 81 ? 3.049 -21.594 -20.828 1 88.38 81 LEU A N 1
ATOM 570 C CA . LEU A 1 81 ? 3.238 -21.781 -19.391 1 88.38 81 LEU A CA 1
ATOM 571 C C . LEU A 1 81 ? 2.119 -21.109 -18.609 1 88.38 81 LEU A C 1
ATOM 573 O O . LEU A 1 81 ? 1.574 -21.703 -17.672 1 88.38 81 LEU A O 1
ATOM 577 N N . LYS A 1 82 ? 1.846 -19.938 -19.094 1 88.19 82 LYS A N 1
ATOM 578 C CA . LYS A 1 82 ? 0.801 -19.188 -18.406 1 88.19 82 LYS A CA 1
ATOM 579 C C . LYS A 1 82 ? -0.56 -19.859 -18.578 1 88.19 82 LYS A C 1
ATOM 581 O O . LYS A 1 82 ? -0.942 -20.234 -19.688 1 88.19 82 LYS A O 1
ATOM 586 N N . GLY A 1 83 ? -1.241 -20.016 -17.453 1 84.94 83 GLY A N 1
ATOM 587 C CA . GLY A 1 83 ? -2.562 -20.609 -17.484 1 84.94 83 GLY A CA 1
ATOM 588 C C . GLY A 1 83 ? -2.533 -22.125 -17.297 1 84.94 83 GLY A C 1
ATOM 589 O O . GLY A 1 83 ? -3.326 -22.672 -16.531 1 84.94 83 GLY A O 1
ATOM 590 N N . ARG A 1 84 ? -1.599 -22.812 -17.938 1 85.81 84 ARG A N 1
ATOM 591 C CA . ARG A 1 84 ? -1.546 -24.266 -17.891 1 85.81 84 ARG A CA 1
ATOM 592 C C . ARG A 1 84 ? -0.723 -24.734 -16.688 1 85.81 84 ARG A C 1
ATOM 594 O O . ARG A 1 84 ? -1.182 -25.578 -15.906 1 85.81 84 ARG A O 1
ATOM 601 N N . HIS A 1 85 ? 0.413 -24.156 -16.594 1 92.94 85 HIS A N 1
ATOM 602 C CA . HIS A 1 85 ? 1.307 -24.625 -15.547 1 92.94 85 HIS A CA 1
ATOM 603 C C . HIS A 1 85 ? 1.448 -23.578 -14.445 1 92.94 85 HIS A C 1
ATOM 605 O O . HIS A 1 85 ? 1.762 -23.906 -13.297 1 92.94 85 HIS A O 1
ATOM 611 N N . VAL A 1 86 ? 1.258 -22.328 -14.875 1 96 86 VAL A N 1
ATOM 612 C CA . VAL A 1 86 ? 1.407 -21.234 -13.922 1 96 86 VAL A CA 1
ATOM 613 C C . VAL A 1 86 ? 0.197 -20.297 -14.008 1 96 86 VAL A C 1
ATOM 615 O O . VAL A 1 86 ? -0.048 -19.688 -15.047 1 96 86 VAL A O 1
ATOM 618 N N . ALA A 1 87 ? -0.581 -20.25 -12.953 1 95.69 87 ALA A N 1
ATOM 619 C CA . ALA A 1 87 ? -1.59 -19.203 -12.82 1 95.69 87 ALA A CA 1
ATOM 620 C C . ALA A 1 87 ? -0.97 -17.906 -12.305 1 95.69 87 ALA A C 1
ATOM 622 O O . ALA A 1 87 ? 0.115 -17.922 -11.719 1 95.69 87 ALA A O 1
ATOM 623 N N . SER A 1 88 ? -1.657 -16.859 -12.586 1 93.88 88 SER A N 1
ATOM 624 C CA . SER A 1 88 ? -1.064 -15.586 -12.195 1 93.88 88 SER A CA 1
ATOM 625 C C . SER A 1 88 ? -2.111 -14.641 -11.609 1 93.88 88 SER A C 1
ATOM 627 O O . SER A 1 88 ? -3.25 -14.602 -12.086 1 93.88 88 SER A O 1
ATOM 629 N N . ILE A 1 89 ? -1.731 -14.039 -10.539 1 93.94 89 ILE A N 1
ATOM 630 C CA . ILE A 1 89 ? -2.43 -12.906 -9.953 1 93.94 89 ILE A CA 1
ATOM 631 C C . ILE A 1 89 ? -1.637 -11.625 -10.203 1 93.94 89 ILE A C 1
ATOM 633 O O . ILE A 1 89 ? -0.468 -11.523 -9.828 1 93.94 89 ILE A O 1
ATOM 637 N N . MET A 1 90 ? -2.283 -10.688 -10.906 1 88.69 90 MET A N 1
ATOM 638 C CA . MET A 1 90 ? -1.595 -9.477 -11.328 1 88.69 90 MET A CA 1
ATOM 639 C C . MET A 1 90 ? -1.699 -8.391 -10.258 1 88.69 90 MET A C 1
ATOM 641 O O . MET A 1 90 ? -2.514 -8.492 -9.336 1 88.69 90 MET A O 1
ATOM 645 N N . GLN A 1 91 ? -0.795 -7.461 -10.68 1 85.25 91 GLN A N 1
ATOM 646 C CA . GLN A 1 91 ? -0.814 -6.293 -9.805 1 85.25 91 GLN A CA 1
ATOM 647 C C . GLN A 1 91 ? -2.025 -5.41 -10.094 1 85.25 91 GLN A C 1
ATOM 649 O O . GLN A 1 91 ? -2.449 -5.281 -11.242 1 85.25 91 GLN A O 1
ATOM 654 N N . ASN A 1 92 ? -2.873 -5.008 -9.227 1 84.75 92 ASN A N 1
ATOM 655 C CA . ASN A 1 92 ? -4.012 -4.109 -9.367 1 84.75 92 ASN A CA 1
ATOM 656 C C . ASN A 1 92 ? -5.211 -4.809 -10 1 84.75 92 ASN A C 1
ATOM 658 O O . ASN A 1 92 ? -5.375 -4.781 -11.219 1 84.75 92 ASN A O 1
ATOM 662 N N . PRO A 1 93 ? -6.039 -5.355 -9.445 1 86.62 93 PRO A N 1
ATOM 663 C CA . PRO A 1 93 ? -7.156 -6.145 -9.961 1 86.62 93 PRO A CA 1
ATOM 664 C C . PRO A 1 93 ? -8.07 -5.34 -10.883 1 86.62 93 PRO A C 1
ATOM 666 O O . PRO A 1 93 ? -8.648 -5.891 -11.82 1 86.62 93 PRO A O 1
ATOM 669 N N . ARG A 1 94 ? -8.141 -4.059 -10.719 1 86.31 94 ARG A N 1
ATOM 670 C CA . ARG A 1 94 ? -9.039 -3.25 -11.539 1 86.31 94 ARG A CA 1
ATOM 671 C C . ARG A 1 94 ? -8.594 -3.248 -13 1 86.31 94 ARG A C 1
ATOM 673 O O . ARG A 1 94 ? -9.43 -3.234 -13.906 1 86.31 94 ARG A O 1
ATOM 680 N N . SER A 1 95 ? -7.352 -3.311 -13.18 1 85.25 95 SER A N 1
ATOM 681 C CA . SER A 1 95 ? -6.824 -3.283 -14.539 1 85.25 95 SER A CA 1
ATOM 682 C C . SER A 1 95 ? -6.949 -4.648 -15.211 1 85.25 95 SER A C 1
ATOM 684 O O . SER A 1 95 ? -6.812 -4.762 -16.422 1 85.25 95 SER A O 1
ATOM 686 N N . ALA A 1 96 ? -7.238 -5.645 -14.43 1 88.06 96 ALA A N 1
ATOM 687 C CA . ALA A 1 96 ? -7.281 -7.012 -14.93 1 88.06 96 ALA A CA 1
ATOM 688 C C . ALA A 1 96 ? -8.641 -7.328 -15.547 1 88.06 96 ALA A C 1
ATOM 690 O O . ALA A 1 96 ? -8.797 -8.328 -16.25 1 88.06 96 ALA A O 1
ATOM 691 N N . PHE A 1 97 ? -9.633 -6.438 -15.336 1 94.12 97 PHE A N 1
ATOM 692 C CA . PHE A 1 97 ? -10.984 -6.746 -15.766 1 94.12 97 PHE A CA 1
ATOM 693 C C . PHE A 1 97 ? -11.484 -5.719 -16.781 1 94.12 97 PHE A C 1
ATOM 695 O O . PHE A 1 97 ? -11.227 -4.52 -16.625 1 94.12 97 PHE A O 1
ATOM 702 N N . ASN A 1 98 ? -12.102 -6.234 -17.828 1 94.31 98 ASN A N 1
ATOM 703 C CA . ASN A 1 98 ? -12.789 -5.371 -18.781 1 94.31 98 ASN A CA 1
ATOM 704 C C . ASN A 1 98 ? -14.016 -4.715 -18.172 1 94.31 98 ASN A C 1
ATOM 706 O O . ASN A 1 98 ? -14.961 -5.406 -17.781 1 94.31 98 ASN A O 1
ATOM 710 N N . PRO A 1 99 ? -14.031 -3.457 -18.109 1 93.69 99 PRO A N 1
ATOM 711 C CA . PRO A 1 99 ? -15.078 -2.762 -17.359 1 93.69 99 PRO A CA 1
ATOM 712 C C . PRO A 1 99 ? -16.469 -2.945 -17.953 1 93.69 99 PRO A C 1
ATOM 714 O O . PRO A 1 99 ? -17.469 -2.697 -17.281 1 93.69 99 PRO A O 1
ATOM 717 N N . VAL A 1 100 ? -16.594 -3.354 -19.203 1 95.5 100 VAL A N 1
ATOM 718 C CA . VAL A 1 100 ? -17.891 -3.457 -19.828 1 95.5 100 VAL A CA 1
ATOM 719 C C . VAL A 1 100 ? -18.359 -4.914 -19.828 1 95.5 100 VAL A C 1
ATOM 721 O O . VAL A 1 100 ? -19.391 -5.242 -20.406 1 95.5 100 VAL A O 1
ATOM 724 N N . ARG A 1 101 ? -17.609 -5.848 -19.281 1 96.88 101 ARG A N 1
ATOM 725 C CA . ARG A 1 101 ? -17.984 -7.254 -19.172 1 96.88 101 ARG A CA 1
ATOM 726 C C . ARG A 1 101 ? -18.297 -7.621 -17.719 1 96.88 101 ARG A C 1
ATOM 728 O O . ARG A 1 101 ? -17.688 -7.098 -16.797 1 96.88 101 ARG A O 1
ATOM 735 N N . THR A 1 102 ? -19.203 -8.5 -17.625 1 97.94 102 THR A N 1
ATOM 736 C CA . THR A 1 102 ? -19.562 -8.984 -16.297 1 97.94 102 THR A CA 1
ATOM 737 C C . THR A 1 102 ? -18.547 -10.016 -15.797 1 97.94 102 THR A C 1
ATOM 739 O O . THR A 1 102 ? -17.734 -10.508 -16.578 1 97.94 102 THR A O 1
ATOM 742 N N . MET A 1 103 ? -18.625 -10.266 -14.484 1 97.75 103 MET A N 1
ATOM 743 C CA . MET A 1 103 ? -17.75 -11.281 -13.914 1 97.75 103 MET A CA 1
ATOM 744 C C . MET A 1 103 ? -18.078 -12.664 -14.484 1 97.75 103 MET A C 1
ATOM 746 O O . MET A 1 103 ? -17.188 -13.5 -14.648 1 97.75 103 MET A O 1
ATOM 750 N N . ARG A 1 104 ? -19.328 -12.898 -14.844 1 97.62 104 ARG A N 1
ATOM 751 C CA . ARG A 1 104 ? -19.734 -14.125 -15.523 1 97.62 104 ARG A CA 1
ATOM 752 C C . ARG A 1 104 ? -19 -14.289 -16.844 1 97.62 104 ARG A C 1
ATOM 754 O O . ARG A 1 104 ? -18.484 -15.367 -17.141 1 97.62 104 ARG A O 1
ATOM 761 N N . ALA A 1 105 ? -19 -13.211 -17.578 1 97.38 105 ALA A N 1
ATOM 762 C CA . ALA A 1 105 ? -18.328 -13.242 -18.891 1 97.38 105 ALA A CA 1
ATOM 763 C C . ALA A 1 105 ? -16.859 -13.586 -18.734 1 97.38 105 ALA A C 1
ATOM 765 O O . ALA A 1 105 ? -16.312 -14.391 -19.5 1 97.38 105 ALA A O 1
ATOM 766 N N . HIS A 1 106 ? -16.219 -12.984 -17.781 1 96.75 106 HIS A N 1
ATOM 767 C CA . HIS A 1 106 ? -14.805 -13.281 -17.516 1 96.75 106 HIS A CA 1
ATOM 768 C C . HIS A 1 106 ? -14.609 -14.742 -17.141 1 96.75 106 HIS A C 1
ATOM 770 O O . HIS A 1 106 ? -13.68 -15.391 -17.625 1 96.75 106 HIS A O 1
ATOM 776 N N . GLY A 1 107 ? -15.508 -15.219 -16.25 1 96.69 107 GLY A N 1
ATOM 777 C CA . GLY A 1 107 ? -15.43 -16.609 -15.828 1 96.69 107 GLY A CA 1
ATOM 778 C C . GLY A 1 107 ? -15.609 -17.578 -16.984 1 96.69 107 GLY A C 1
ATOM 779 O O . GLY A 1 107 ? -14.828 -18.531 -17.125 1 96.69 107 GLY A O 1
ATOM 780 N N . VAL A 1 108 ? -16.578 -17.312 -17.766 1 96.06 108 VAL A N 1
ATOM 781 C CA . VAL A 1 108 ? -16.891 -18.172 -18.906 1 96.06 108 VAL A CA 1
ATOM 782 C C . VAL A 1 108 ? -15.711 -18.172 -19.891 1 96.06 108 VAL A C 1
ATOM 784 O O . VAL A 1 108 ? -15.305 -19.234 -20.375 1 96.06 108 VAL A O 1
ATOM 787 N N . GLU A 1 109 ? -15.211 -16.984 -20.125 1 95.12 109 GLU A N 1
ATOM 788 C CA . GLU A 1 109 ? -14.062 -16.875 -21.016 1 95.12 109 GLU A CA 1
ATOM 789 C C . GLU A 1 109 ? -12.875 -17.688 -20.484 1 95.12 109 GLU A C 1
ATOM 791 O O . GLU A 1 109 ? -12.156 -18.312 -21.266 1 95.12 109 GLU A O 1
ATOM 796 N N . THR A 1 110 ? -12.688 -17.594 -19.203 1 93.62 110 THR A N 1
ATOM 797 C CA . THR A 1 110 ? -11.609 -18.344 -18.578 1 93.62 110 THR A CA 1
ATOM 798 C C . THR A 1 110 ? -11.812 -19.844 -18.766 1 93.62 110 THR A C 1
ATOM 800 O O . THR A 1 110 ? -10.891 -20.562 -19.172 1 93.62 110 THR A O 1
ATOM 803 N N . LEU A 1 111 ? -13 -20.328 -18.578 1 94.81 111 LEU A N 1
ATOM 804 C CA . LEU A 1 111 ? -13.305 -21.75 -18.703 1 94.81 111 LEU A CA 1
ATOM 805 C C . LEU A 1 111 ? -13.188 -22.188 -20.156 1 94.81 111 LEU A C 1
ATOM 807 O O . LEU A 1 111 ? -12.734 -23.297 -20.438 1 94.81 111 LEU A O 1
ATOM 811 N N . LYS A 1 112 ? -13.57 -21.312 -21.062 1 95 112 LYS A N 1
ATOM 812 C CA . LYS A 1 112 ? -13.422 -21.625 -22.484 1 95 112 LYS A CA 1
ATOM 813 C C . LYS A 1 112 ? -11.953 -21.797 -22.859 1 95 112 LYS A C 1
ATOM 815 O O . LYS A 1 112 ? -11.586 -22.75 -23.547 1 95 112 LYS A O 1
ATOM 820 N N . ALA A 1 113 ? -11.18 -20.875 -22.359 1 90.69 113 ALA A N 1
ATOM 821 C CA . ALA A 1 113 ? -9.75 -20.938 -22.641 1 90.69 113 ALA A CA 1
ATOM 822 C C . ALA A 1 113 ? -9.133 -22.219 -22.094 1 90.69 113 ALA A C 1
ATOM 824 O O . ALA A 1 113 ? -8.156 -22.734 -22.656 1 90.69 113 ALA A O 1
ATOM 825 N N . LEU A 1 114 ? -9.734 -22.766 -21.078 1 90.69 114 LEU A N 1
ATOM 826 C CA . LEU A 1 114 ? -9.234 -23.984 -20.438 1 90.69 114 LEU A CA 1
ATOM 827 C C . LEU A 1 114 ? -9.836 -25.219 -21.078 1 90.69 114 LEU A C 1
ATOM 829 O O . LEU A 1 114 ? -9.484 -26.344 -20.703 1 90.69 114 LEU A O 1
ATOM 833 N N . GLY A 1 115 ? -10.742 -25.047 -21.969 1 91.44 115 GLY A N 1
ATOM 834 C CA . GLY A 1 115 ? -11.445 -26.172 -22.578 1 91.44 115 GLY A CA 1
ATOM 835 C C . GLY A 1 115 ? -12.422 -26.844 -21.641 1 91.44 115 GLY A C 1
ATOM 836 O O . GLY A 1 115 ? -12.68 -28.047 -21.766 1 91.44 115 GLY A O 1
ATOM 837 N N . ARG A 1 116 ? -12.898 -26.078 -20.719 1 90.69 116 ARG A N 1
ATOM 838 C CA . ARG A 1 116 ? -13.75 -26.641 -19.688 1 90.69 116 ARG A CA 1
ATOM 839 C C . ARG A 1 116 ? -15.148 -26.031 -19.719 1 90.69 116 ARG A C 1
ATOM 841 O O . ARG A 1 116 ? -15.93 -26.188 -18.781 1 90.69 116 ARG A O 1
ATOM 848 N N . HIS A 1 117 ? -15.344 -25.25 -20.781 1 90.69 117 HIS A N 1
ATOM 849 C CA . HIS A 1 117 ? -16.656 -24.641 -20.875 1 90.69 117 HIS A CA 1
ATOM 850 C C . HIS A 1 117 ? -17.719 -25.672 -21.25 1 90.69 117 HIS A C 1
ATOM 852 O O . HIS A 1 117 ? -17.625 -26.297 -22.312 1 90.69 117 HIS A O 1
ATOM 858 N N . ASP A 1 118 ? -18.609 -25.969 -20.453 1 91.44 118 ASP A N 1
ATOM 859 C CA . ASP A 1 118 ? -19.719 -26.891 -20.703 1 91.44 118 ASP A CA 1
ATOM 860 C C . ASP A 1 118 ? -20.953 -26.484 -19.906 1 91.44 118 ASP A C 1
ATOM 862 O O . ASP A 1 118 ? -21.078 -25.328 -19.484 1 91.44 118 ASP A O 1
ATOM 866 N N . ARG A 1 119 ? -21.953 -27.422 -19.766 1 87.31 119 ARG A N 1
ATOM 867 C CA . ARG A 1 119 ? -23.219 -27.141 -19.109 1 87.31 119 ARG A CA 1
ATOM 868 C C . ARG A 1 119 ? -23.016 -26.906 -17.609 1 87.31 119 ARG A C 1
ATOM 870 O O . ARG A 1 119 ? -23.875 -26.297 -16.953 1 87.31 119 ARG A O 1
ATOM 877 N N . ARG A 1 120 ? -21.859 -27.25 -17.031 1 90.69 120 ARG A N 1
ATOM 878 C CA . ARG A 1 120 ? -21.609 -27.141 -15.594 1 90.69 120 ARG A CA 1
ATOM 879 C C . ARG A 1 120 ? -20.781 -25.906 -15.281 1 90.69 120 ARG A C 1
ATOM 881 O O . ARG A 1 120 ? -20.453 -25.641 -14.117 1 90.69 120 ARG A O 1
ATOM 888 N N . SER A 1 121 ? -20.516 -25.109 -16.266 1 92.88 121 SER A N 1
ATOM 889 C CA . SER A 1 121 ? -19.609 -23.984 -16.125 1 92.88 121 SER A CA 1
ATOM 890 C C . SER A 1 121 ? -20.094 -23.031 -15.031 1 92.88 121 SER A C 1
ATOM 892 O O . SER A 1 121 ? -19.297 -22.531 -14.227 1 92.88 121 SER A O 1
ATOM 894 N N . GLU A 1 122 ? -21.375 -22.828 -15.047 1 93.81 122 GLU A N 1
ATOM 895 C CA . GLU A 1 122 ? -21.906 -21.906 -14.047 1 93.81 122 GLU A CA 1
ATOM 896 C C . GLU A 1 122 ? -21.703 -22.438 -12.633 1 93.81 122 GLU A C 1
ATOM 898 O O . GLU A 1 122 ? -21.312 -21.688 -11.734 1 93.81 122 GLU A O 1
ATOM 903 N N . ALA A 1 123 ? -21.969 -23.656 -12.438 1 95.69 123 ALA A N 1
ATOM 904 C CA . ALA A 1 123 ? -21.781 -24.266 -11.133 1 95.69 123 ALA A CA 1
ATOM 905 C C . ALA A 1 123 ? -20.312 -24.219 -10.703 1 95.69 123 ALA A C 1
ATOM 907 O O . ALA A 1 123 ? -20.016 -23.984 -9.531 1 95.69 123 ALA A O 1
ATOM 908 N N . VAL A 1 124 ? -19.484 -24.453 -11.609 1 96.06 124 VAL A N 1
ATOM 909 C CA . VAL A 1 124 ? -18.047 -24.422 -11.359 1 96.06 124 VAL A CA 1
ATOM 910 C C . VAL A 1 124 ? -17.641 -23.016 -10.914 1 96.06 124 VAL A C 1
ATOM 912 O O . VAL A 1 124 ? -16.891 -22.844 -9.953 1 96.06 124 VAL A O 1
ATOM 915 N N . LEU A 1 125 ? -18.172 -22.031 -11.602 1 97.25 125 LEU A N 1
ATOM 916 C CA . LEU A 1 125 ? -17.859 -20.641 -11.281 1 97.25 125 LEU A CA 1
ATOM 917 C C . LEU A 1 125 ? -18.375 -20.266 -9.898 1 97.25 125 LEU A C 1
ATOM 919 O O . LEU A 1 125 ? -17.656 -19.641 -9.109 1 97.25 125 LEU A O 1
ATOM 923 N N . LEU A 1 126 ? -19.578 -20.688 -9.633 1 97.62 126 LEU A N 1
ATOM 924 C CA . LEU A 1 126 ? -20.172 -20.391 -8.328 1 97.62 126 LEU A CA 1
ATOM 925 C C . LEU A 1 126 ? -19.344 -21 -7.203 1 97.62 126 LEU A C 1
ATOM 927 O O . LEU A 1 126 ? -19.078 -20.344 -6.195 1 97.62 126 LEU A O 1
ATOM 931 N N . GLN A 1 127 ? -18.891 -22.172 -7.41 1 96.5 127 GLN A N 1
ATOM 932 C CA . GLN A 1 127 ? -18.078 -22.875 -6.414 1 96.5 127 GLN A CA 1
ATOM 933 C C . GLN A 1 127 ? -16.734 -22.172 -6.23 1 96.5 127 GLN A C 1
ATOM 935 O O . GLN A 1 127 ? -16.25 -22.047 -5.109 1 96.5 127 GLN A O 1
ATOM 940 N N . ALA A 1 128 ? -16.141 -21.781 -7.312 1 96.44 128 ALA A N 1
ATOM 941 C CA . ALA A 1 128 ? -14.859 -21.094 -7.262 1 96.44 128 ALA A CA 1
ATOM 942 C C . ALA A 1 128 ? -14.977 -19.797 -6.469 1 96.44 128 ALA A C 1
ATOM 944 O O . ALA A 1 128 ? -14.094 -19.469 -5.664 1 96.44 128 ALA A O 1
ATOM 945 N N . LEU A 1 129 ? -16.078 -19.078 -6.719 1 97.69 129 LEU A N 1
ATOM 946 C CA . LEU A 1 129 ? -16.297 -17.812 -6.02 1 97.69 129 LEU A CA 1
ATOM 947 C C . LEU A 1 129 ? -16.531 -18.047 -4.531 1 97.69 129 LEU A C 1
ATOM 949 O O . LEU A 1 129 ? -16.016 -17.312 -3.693 1 97.69 129 LEU A O 1
ATOM 953 N N . GLU A 1 130 ? -17.219 -19.062 -4.219 1 96.25 130 GLU A N 1
ATOM 954 C CA . GLU A 1 130 ? -17.438 -19.438 -2.822 1 96.25 130 GLU A CA 1
ATOM 955 C C . GLU A 1 130 ? -16.125 -19.828 -2.148 1 96.25 130 GLU A C 1
ATOM 957 O O . GLU A 1 130 ? -15.891 -19.484 -0.986 1 96.25 130 GLU A O 1
ATOM 962 N N . GLY A 1 131 ? -15.312 -20.484 -2.844 1 93.88 131 GLY A N 1
ATOM 963 C CA . GLY A 1 131 ? -14.039 -20.969 -2.33 1 93.88 131 GLY A CA 1
ATOM 964 C C . GLY A 1 131 ? -13.102 -19.844 -1.922 1 93.88 131 GLY A C 1
ATOM 965 O O . GLY A 1 131 ? -12.203 -20.047 -1.103 1 93.88 131 GLY A O 1
ATOM 966 N N . VAL A 1 132 ? -13.344 -18.641 -2.527 1 95.5 132 VAL A N 1
ATOM 967 C CA . VAL A 1 132 ? -12.477 -17.516 -2.174 1 95.5 132 VAL A CA 1
ATOM 968 C C . VAL A 1 132 ? -13.219 -16.578 -1.229 1 95.5 132 VAL A C 1
ATOM 970 O O . VAL A 1 132 ? -12.758 -15.453 -0.982 1 95.5 132 VAL A O 1
ATOM 973 N N . GLY A 1 133 ? -14.344 -16.938 -0.818 1 94.12 133 GLY A N 1
ATOM 974 C CA . GLY A 1 133 ? -15.055 -16.219 0.225 1 94.12 133 GLY A CA 1
ATOM 975 C C . GLY A 1 133 ? -15.938 -15.109 -0.312 1 94.12 133 GLY A C 1
ATOM 976 O O . GLY A 1 133 ? -16.281 -14.172 0.414 1 94.12 133 GLY A O 1
ATOM 977 N N . LEU A 1 134 ? -16.25 -15.117 -1.584 1 96.12 134 LEU A N 1
ATOM 978 C CA . LEU A 1 134 ? -17.188 -14.141 -2.115 1 96.12 134 LEU A CA 1
ATOM 979 C C . LEU A 1 134 ? -18.625 -14.539 -1.791 1 96.12 134 LEU A C 1
ATOM 981 O O . LEU A 1 134 ? -19.094 -15.602 -2.211 1 96.12 134 LEU A O 1
ATOM 985 N N . GLU A 1 135 ? -19.234 -13.695 -1.057 1 94 135 GLU A N 1
ATOM 986 C CA . GLU A 1 135 ? -20.609 -13.953 -0.654 1 94 135 GLU A CA 1
ATOM 987 C C . GLU A 1 135 ? -21.578 -13.734 -1.815 1 94 135 GLU A C 1
ATOM 989 O O . GLU A 1 135 ? -21.359 -12.836 -2.639 1 94 135 GLU A O 1
ATOM 994 N N . ASP A 1 136 ? -22.578 -14.516 -1.866 1 96.06 136 ASP A N 1
ATOM 995 C CA . ASP A 1 136 ? -23.609 -14.438 -2.898 1 96.06 136 ASP A CA 1
ATOM 996 C C . ASP A 1 136 ? -23 -14.5 -4.293 1 96.06 136 ASP A C 1
ATOM 998 O O . ASP A 1 136 ? -23.188 -13.602 -5.109 1 96.06 136 ASP A O 1
ATOM 1002 N N . PRO A 1 137 ? -22.328 -15.586 -4.559 1 97.25 137 PRO A N 1
ATOM 1003 C CA . PRO A 1 137 ? -21.609 -15.703 -5.828 1 97.25 137 PRO A CA 1
ATOM 1004 C C . PRO A 1 137 ? -22.516 -15.469 -7.043 1 97.25 137 PRO A C 1
ATOM 1006 O O . PRO A 1 137 ? -22.047 -14.953 -8.062 1 97.25 137 PRO A O 1
ATOM 1009 N N . GLY A 1 138 ? -23.75 -15.898 -6.98 1 96.81 138 GLY A N 1
ATOM 1010 C CA . GLY A 1 138 ? -24.688 -15.625 -8.062 1 96.81 138 GLY A CA 1
ATOM 1011 C C . GLY A 1 138 ? -24.812 -14.148 -8.391 1 96.81 138 GLY A C 1
ATOM 1012 O O . GLY A 1 138 ? -24.812 -13.766 -9.562 1 96.81 138 GLY A O 1
ATOM 1013 N N . ARG A 1 139 ? -24.891 -13.367 -7.426 1 97.56 139 ARG A N 1
ATOM 1014 C CA . ARG A 1 139 ? -24.953 -11.914 -7.598 1 97.56 139 ARG A CA 1
ATOM 1015 C C . ARG A 1 139 ? -23.625 -11.383 -8.148 1 97.56 139 ARG A C 1
ATOM 1017 O O . ARG A 1 139 ? -23.625 -10.539 -9.055 1 97.56 139 ARG A O 1
ATOM 1024 N N . VAL A 1 140 ? -22.547 -11.828 -7.633 1 97.81 140 VAL A N 1
ATOM 1025 C CA . VAL A 1 140 ? -21.219 -11.359 -8.023 1 97.81 140 VAL A CA 1
ATOM 1026 C C . VAL A 1 140 ? -21 -11.602 -9.516 1 97.81 140 VAL A C 1
ATOM 1028 O O . VAL A 1 140 ? -20.438 -10.758 -10.211 1 97.81 140 VAL A O 1
ATOM 1031 N N . LEU A 1 141 ? -21.484 -12.703 -9.984 1 97.75 141 LEU A N 1
ATOM 1032 C CA . LEU A 1 141 ? -21.297 -13.047 -11.391 1 97.75 141 LEU A CA 1
ATOM 1033 C C . LEU A 1 141 ? -21.969 -12.016 -12.297 1 97.75 141 LEU A C 1
ATOM 1035 O O . LEU A 1 141 ? -21.562 -11.828 -13.445 1 97.75 141 LEU A O 1
ATOM 1039 N N . GLY A 1 142 ? -22.922 -11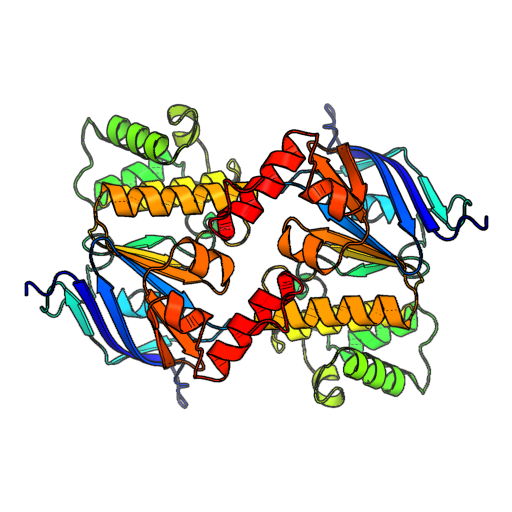.391 -11.75 1 97.81 142 GLY A N 1
ATOM 1040 C CA . GLY A 1 142 ? -23.656 -10.414 -12.539 1 97.81 142 GLY A CA 1
ATOM 1041 C C . GLY A 1 142 ? -23.062 -9.023 -12.477 1 97.81 142 GLY A C 1
ATOM 1042 O O . GLY A 1 142 ? -23.5 -8.117 -13.195 1 97.81 142 GLY A O 1
ATOM 1043 N N . LEU A 1 143 ? -22.031 -8.82 -11.703 1 97.88 143 LEU A N 1
ATOM 1044 C CA . LEU A 1 143 ? -21.469 -7.5 -11.453 1 97.88 143 LEU A CA 1
ATOM 1045 C C . LEU A 1 143 ? -20.375 -7.18 -12.461 1 97.88 143 LEU A C 1
ATOM 1047 O O . LEU A 1 143 ? -19.781 -8.086 -13.055 1 97.88 143 LEU A O 1
ATOM 1051 N N . HIS A 1 144 ? -20.219 -5.898 -12.68 1 97.44 144 HIS A N 1
ATOM 1052 C CA . HIS A 1 144 ? -19.047 -5.363 -13.352 1 97.44 144 HIS A CA 1
ATOM 1053 C C . HIS A 1 144 ? -17.969 -4.957 -12.344 1 97.44 144 HIS A C 1
ATOM 1055 O O . HIS A 1 144 ? -18.266 -4.777 -11.156 1 97.44 144 HIS A O 1
ATOM 1061 N N . ALA A 1 145 ? -16.766 -4.812 -12.828 1 96.06 145 ALA A N 1
ATOM 1062 C CA . ALA A 1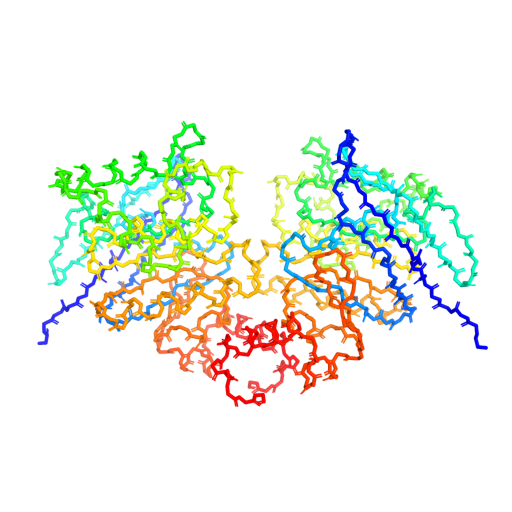 145 ? -15.633 -4.508 -11.969 1 96.06 145 ALA A CA 1
ATOM 1063 C C . ALA A 1 145 ? -15.883 -3.24 -11.156 1 96.06 145 ALA A C 1
ATOM 1065 O O . ALA A 1 145 ? -15.555 -3.182 -9.969 1 96.06 145 ALA A O 1
ATOM 1066 N N . PHE A 1 146 ? -16.5 -2.236 -11.766 1 93.5 146 PHE A N 1
ATOM 1067 C CA . PHE A 1 146 ? -16.656 -0.941 -11.117 1 93.5 146 PHE A CA 1
ATOM 1068 C C . PHE A 1 146 ? -17.688 -1.026 -10 1 93.5 146 PHE A C 1
ATOM 1070 O O . PHE A 1 146 ? -17.812 -0.109 -9.188 1 93.5 146 PHE A O 1
ATOM 1077 N N . GLU A 1 147 ? -18.438 -2.145 -9.914 1 95.75 147 GLU A N 1
ATOM 1078 C CA . GLU A 1 147 ? -19.453 -2.342 -8.891 1 95.75 147 GLU A CA 1
ATOM 1079 C C . GLU A 1 147 ? -18.906 -3.123 -7.703 1 95.75 147 GLU A C 1
ATOM 1081 O O . GLU A 1 147 ? -19.609 -3.373 -6.727 1 95.75 147 GLU A O 1
ATOM 1086 N N . MET A 1 148 ? -17.656 -3.475 -7.781 1 95.19 148 MET A N 1
ATOM 1087 C CA . MET A 1 148 ? -17.047 -4.332 -6.77 1 95.19 148 MET A CA 1
ATOM 1088 C C . MET A 1 148 ? -15.961 -3.58 -5.996 1 95.19 148 MET A C 1
ATOM 1090 O O . MET A 1 148 ? -15.297 -2.701 -6.547 1 95.19 148 MET A O 1
ATOM 1094 N N . SER A 1 149 ? -15.828 -3.928 -4.699 1 92 149 SER A N 1
ATOM 1095 C CA . SER A 1 149 ? -14.727 -3.385 -3.914 1 92 149 SER A CA 1
ATOM 1096 C C . SER A 1 149 ? -13.391 -3.967 -4.363 1 92 149 SER A C 1
ATOM 1098 O O . SER A 1 149 ? -13.352 -4.973 -5.074 1 92 149 SER A O 1
ATOM 1100 N N . GLY A 1 150 ? -12.289 -3.318 -3.961 1 90.94 150 GLY A N 1
ATOM 1101 C CA . GLY A 1 150 ? -10.961 -3.83 -4.266 1 90.94 150 GLY A CA 1
ATOM 1102 C C . GLY A 1 150 ? -10.734 -5.242 -3.76 1 90.94 150 GLY A C 1
ATOM 1103 O O . GLY A 1 150 ? -10.156 -6.074 -4.465 1 90.94 150 GLY A O 1
ATOM 1104 N N . GLY A 1 151 ? -11.188 -5.5 -2.555 1 93.19 151 GLY A N 1
ATOM 1105 C CA . GLY A 1 151 ? -11.062 -6.832 -1.986 1 93.19 151 GLY A CA 1
ATOM 1106 C C . GLY A 1 151 ? -11.859 -7.879 -2.744 1 93.19 151 GLY A C 1
ATOM 1107 O O . GLY A 1 151 ? -11.398 -9.016 -2.904 1 93.19 151 GLY A O 1
ATOM 1108 N N . MET A 1 152 ? -13.039 -7.457 -3.186 1 95.38 152 MET A N 1
ATOM 1109 C CA . MET A 1 152 ? -13.852 -8.367 -3.988 1 95.38 152 MET A CA 1
ATOM 1110 C C . MET A 1 152 ? -13.164 -8.688 -5.312 1 95.38 152 MET A C 1
ATOM 1112 O O . MET A 1 152 ? -13.102 -9.852 -5.715 1 95.38 152 MET A O 1
ATOM 1116 N N . LEU A 1 153 ? -12.641 -7.672 -5.926 1 96.06 153 LEU A N 1
ATOM 1117 C CA . LEU A 1 153 ? -11.969 -7.848 -7.207 1 96.06 153 LEU A CA 1
ATOM 1118 C C . LEU A 1 153 ? -10.75 -8.758 -7.059 1 96.06 153 LEU A C 1
ATOM 1120 O O . LEU A 1 153 ? -10.5 -9.609 -7.914 1 96.06 153 LEU A O 1
ATOM 1124 N N . GLN A 1 154 ? -10.055 -8.531 -5.973 1 95.88 154 GLN A N 1
ATOM 1125 C CA . GLN A 1 154 ? -8.875 -9.352 -5.719 1 95.88 154 GLN A CA 1
ATOM 1126 C C . GLN A 1 154 ? -9.258 -10.828 -5.566 1 95.88 154 GLN A C 1
ATOM 1128 O O . GLN A 1 154 ? -8.625 -11.703 -6.152 1 95.88 154 GLN A O 1
ATOM 1133 N N . ARG A 1 155 ? -10.266 -11.055 -4.828 1 96.06 155 ARG A N 1
ATOM 1134 C CA . ARG A 1 155 ? -10.719 -12.422 -4.617 1 96.06 155 ARG A CA 1
ATOM 1135 C C . ARG A 1 155 ? -11.25 -13.031 -5.91 1 96.06 155 ARG A C 1
ATOM 1137 O O . ARG A 1 155 ? -11.039 -14.211 -6.184 1 96.06 155 ARG A O 1
ATOM 1144 N N . MET A 1 156 ? -11.938 -12.203 -6.719 1 96.94 156 MET A N 1
ATOM 1145 C CA . MET A 1 156 ? -12.383 -12.648 -8.031 1 96.94 156 MET A CA 1
ATOM 1146 C C . MET A 1 156 ? -11.195 -13.062 -8.898 1 96.94 156 MET A C 1
ATOM 1148 O O . MET A 1 156 ? -11.219 -14.117 -9.539 1 96.94 156 MET A O 1
ATOM 1152 N N . MET A 1 157 ? -10.203 -12.273 -8.891 1 96.5 157 MET A N 1
ATOM 1153 C CA . MET A 1 157 ? -9 -12.57 -9.656 1 96.5 157 MET A CA 1
ATOM 1154 C C . MET A 1 157 ? -8.359 -13.875 -9.188 1 96.5 157 MET A C 1
ATOM 1156 O O . MET A 1 157 ? -7.945 -14.695 -10 1 96.5 157 MET A O 1
ATOM 1160 N N . ILE A 1 158 ? -8.297 -14.016 -7.859 1 96.44 158 ILE A N 1
ATOM 1161 C CA . ILE A 1 158 ? -7.742 -15.234 -7.285 1 96.44 158 ILE A CA 1
ATOM 1162 C C . ILE A 1 158 ? -8.586 -16.438 -7.703 1 96.44 158 ILE A C 1
ATOM 1164 O O . ILE A 1 158 ? -8.055 -17.484 -8.094 1 96.44 158 ILE A O 1
ATOM 1168 N N . ALA A 1 159 ? -9.914 -16.297 -7.68 1 96.94 159 ALA A N 1
ATOM 1169 C CA . ALA A 1 159 ? -10.812 -17.375 -8.086 1 96.94 159 ALA A CA 1
ATOM 1170 C C . ALA A 1 159 ? -10.539 -17.797 -9.531 1 96.94 159 ALA A C 1
ATOM 1172 O O . ALA A 1 159 ? -10.43 -18.984 -9.828 1 96.94 159 ALA A O 1
ATOM 1173 N N . LEU A 1 160 ? -10.438 -16.859 -10.414 1 95.94 160 LEU A N 1
ATOM 1174 C CA . LEU A 1 160 ? -10.203 -17.141 -11.82 1 95.94 160 LEU A CA 1
ATOM 1175 C C . LEU A 1 160 ? -8.852 -17.828 -12.023 1 95.94 160 LEU A C 1
ATOM 1177 O O . LEU A 1 160 ? -8.727 -18.75 -12.836 1 95.94 160 LEU A O 1
ATOM 1181 N N . ALA A 1 161 ? -7.906 -17.297 -11.266 1 95.56 161 ALA A N 1
ATOM 1182 C CA . ALA A 1 161 ? -6.586 -17.922 -11.344 1 95.56 161 ALA A CA 1
ATOM 1183 C C . ALA A 1 161 ? -6.641 -19.375 -10.914 1 95.56 161 ALA A C 1
ATOM 1185 O O . ALA A 1 161 ? -6.031 -20.25 -11.555 1 95.56 161 ALA A O 1
ATOM 1186 N N . LEU A 1 162 ? -7.414 -19.672 -9.922 1 95.5 162 LEU A N 1
ATOM 1187 C CA . LEU A 1 162 ? -7.457 -21.016 -9.336 1 95.5 162 LEU A CA 1
ATOM 1188 C C . LEU A 1 162 ? -8.266 -21.969 -10.211 1 95.5 162 LEU A C 1
ATOM 1190 O O . LEU A 1 162 ? -8.148 -23.188 -10.078 1 95.5 162 LEU A O 1
ATOM 1194 N N . LEU A 1 163 ? -9.047 -21.453 -11.102 1 94.69 163 LEU A N 1
ATOM 1195 C CA . LEU A 1 163 ? -9.812 -22.266 -12.031 1 94.69 163 LEU A CA 1
ATOM 1196 C C . LEU A 1 163 ? -8.883 -23.047 -12.961 1 94.69 163 LEU A C 1
ATOM 1198 O O . LEU A 1 163 ? -9.25 -24.109 -13.461 1 94.69 163 LEU A O 1
ATOM 1202 N N . THR A 1 164 ? -7.742 -22.516 -13.156 1 92.75 164 THR A N 1
ATOM 1203 C CA . THR A 1 164 ? -6.805 -23.141 -14.086 1 92.75 164 THR A CA 1
ATOM 1204 C C . THR A 1 164 ? -6.297 -24.469 -13.531 1 92.75 164 THR A C 1
ATOM 1206 O O . THR A 1 164 ? -5.836 -25.328 -14.289 1 92.75 164 THR A O 1
ATOM 1209 N N . GLU A 1 165 ? -6.285 -24.547 -12.18 1 93.5 165 GLU A N 1
ATOM 1210 C CA . GLU A 1 165 ? -5.77 -25.719 -11.469 1 93.5 165 GLU A CA 1
ATOM 1211 C C . GLU A 1 165 ? -4.281 -25.906 -11.742 1 93.5 165 GLU A C 1
ATOM 1213 O O . GLU A 1 165 ? -3.781 -27.031 -11.695 1 93.5 165 GLU A O 1
ATOM 1218 N N . ALA A 1 166 ? -3.623 -24.875 -12.141 1 95.06 166 ALA A N 1
ATOM 1219 C CA . ALA A 1 166 ? -2.18 -24.922 -12.367 1 95.06 166 ALA A CA 1
ATOM 1220 C C . ALA A 1 166 ? -1.435 -25.266 -11.078 1 95.06 166 ALA A C 1
ATOM 1222 O O . ALA A 1 166 ? -1.819 -24.844 -9.992 1 95.06 166 ALA A O 1
ATOM 1223 N N . PRO A 1 167 ? -0.352 -25.984 -11.219 1 95.69 167 PRO A N 1
ATOM 1224 C CA . PRO A 1 167 ? 0.389 -26.406 -10.023 1 95.69 167 PRO A CA 1
ATOM 1225 C C . PRO A 1 167 ? 1.2 -25.266 -9.406 1 95.69 167 PRO A C 1
ATOM 1227 O O . PRO A 1 167 ? 1.683 -25.391 -8.281 1 95.69 167 PRO A O 1
ATOM 1230 N N . PHE A 1 168 ? 1.374 -24.172 -10.148 1 97.31 168 PHE A N 1
ATOM 1231 C CA . PHE A 1 168 ? 2.115 -23.031 -9.625 1 97.31 168 PHE A CA 1
ATOM 1232 C C . PHE A 1 168 ? 1.291 -21.75 -9.742 1 97.31 168 PHE A C 1
ATOM 1234 O O . PHE A 1 168 ? 0.493 -21.609 -10.672 1 97.31 168 PHE A O 1
ATOM 1241 N N . LEU A 1 169 ? 1.463 -20.875 -8.797 1 97.56 169 LEU A N 1
ATOM 1242 C CA . LEU A 1 169 ? 0.776 -19.594 -8.758 1 97.56 169 LEU A CA 1
ATOM 1243 C C . LEU A 1 169 ? 1.768 -18.453 -8.555 1 97.56 169 LEU A C 1
ATOM 1245 O O . LEU A 1 169 ? 2.572 -18.484 -7.621 1 97.56 169 LEU A O 1
ATOM 1249 N N . PHE A 1 170 ? 1.839 -17.516 -9.508 1 97.62 170 PHE A N 1
ATOM 1250 C CA . PHE A 1 170 ? 2.561 -16.266 -9.344 1 97.62 170 PHE A CA 1
ATOM 1251 C C . PHE A 1 170 ? 1.626 -15.164 -8.852 1 97.62 170 PHE A C 1
ATOM 1253 O O . PHE A 1 170 ? 0.635 -14.836 -9.508 1 97.62 170 PHE A O 1
ATOM 1260 N N . ALA A 1 171 ? 1.909 -14.656 -7.715 1 97.38 171 ALA A N 1
ATOM 1261 C CA . ALA A 1 171 ? 1.138 -13.547 -7.16 1 97.38 171 ALA A CA 1
ATOM 1262 C C . ALA A 1 171 ? 1.989 -12.281 -7.055 1 97.38 171 ALA A C 1
ATOM 1264 O O . ALA A 1 171 ? 2.836 -12.172 -6.164 1 97.38 171 ALA A O 1
ATOM 1265 N N . ASP A 1 172 ? 1.747 -11.391 -7.973 1 96.06 172 ASP A N 1
ATOM 1266 C CA . ASP A 1 172 ? 2.514 -10.148 -8.016 1 96.06 172 ASP A CA 1
ATOM 1267 C C . ASP A 1 172 ? 1.814 -9.047 -7.223 1 96.06 172 ASP A C 1
ATOM 1269 O O . ASP A 1 172 ? 0.896 -8.398 -7.73 1 96.06 172 ASP A O 1
ATOM 1273 N N . GLU A 1 173 ? 2.295 -8.797 -5.973 1 94.94 173 GLU A N 1
ATOM 1274 C CA . GLU A 1 173 ? 1.746 -7.805 -5.055 1 94.94 173 GLU A CA 1
ATOM 1275 C C . GLU A 1 173 ? 0.238 -7.977 -4.895 1 94.94 173 GLU A C 1
ATOM 1277 O O . GLU A 1 173 ? -0.525 -7.031 -5.109 1 94.94 173 GLU A O 1
ATOM 1282 N N . PRO A 1 174 ? -0.188 -9.125 -4.375 1 94.88 174 PRO A N 1
ATOM 1283 C CA . PRO A 1 174 ? -1.607 -9.484 -4.379 1 94.88 174 PRO A CA 1
ATOM 1284 C C . PRO A 1 174 ? -2.422 -8.68 -3.367 1 94.88 174 PRO A C 1
ATOM 1286 O O . PRO A 1 174 ? -3.654 -8.742 -3.377 1 94.88 174 PRO A O 1
ATOM 1289 N N . THR A 1 175 ? -1.766 -7.918 -2.527 1 92.56 175 THR A N 1
ATOM 1290 C CA . THR A 1 175 ? -2.529 -7.227 -1.495 1 92.56 175 THR A CA 1
ATOM 1291 C C . THR A 1 175 ? -2.32 -5.719 -1.585 1 92.56 175 THR A C 1
ATOM 1293 O O . THR A 1 175 ? -2.678 -4.98 -0.665 1 92.56 175 THR A O 1
ATOM 1296 N N . THR A 1 176 ? -1.712 -5.332 -2.656 1 87.31 176 THR A N 1
ATOM 1297 C CA . THR A 1 176 ? -1.53 -3.9 -2.861 1 87.31 176 THR A CA 1
ATOM 1298 C C . THR A 1 176 ? -2.879 -3.188 -2.924 1 87.31 176 THR A C 1
ATOM 1300 O O . THR A 1 176 ? -3.842 -3.719 -3.479 1 87.31 176 THR A O 1
ATOM 1303 N N . ASP A 1 177 ? -2.986 -1.994 -2.27 1 85.25 177 ASP A N 1
ATOM 1304 C CA . ASP A 1 177 ? -4.141 -1.102 -2.297 1 85.25 177 ASP A CA 1
ATOM 1305 C C . ASP A 1 177 ? -5.301 -1.68 -1.491 1 85.25 177 ASP A C 1
ATOM 1307 O O . ASP A 1 177 ? -6.445 -1.247 -1.642 1 85.25 177 ASP A O 1
ATOM 1311 N N . LEU A 1 178 ? -5.09 -2.736 -0.763 1 91.88 178 LEU A N 1
ATOM 1312 C CA . LEU A 1 178 ? -6.105 -3.283 0.126 1 91.88 178 LEU A CA 1
ATOM 1313 C C . LEU A 1 178 ? -5.91 -2.779 1.553 1 91.88 178 LEU A C 1
ATOM 1315 O O . LEU A 1 178 ? -4.777 -2.547 1.982 1 91.88 178 LEU A O 1
ATOM 1319 N N . ASP A 1 179 ? -7.055 -2.615 2.256 1 93.25 179 ASP A N 1
ATOM 1320 C CA . ASP A 1 179 ? -6.895 -2.285 3.668 1 93.25 179 ASP A CA 1
ATOM 1321 C C . ASP A 1 179 ? -6.387 -3.488 4.457 1 93.25 179 ASP A C 1
ATOM 1323 O O . ASP A 1 179 ? -6.344 -4.605 3.939 1 93.25 179 ASP A O 1
ATOM 1327 N N . LEU A 1 180 ? -6.062 -3.258 5.691 1 93.5 180 LEU A N 1
ATOM 1328 C CA . LEU A 1 180 ? -5.332 -4.227 6.5 1 93.5 180 LEU A CA 1
ATOM 1329 C C . LEU A 1 180 ? -6.16 -5.484 6.723 1 93.5 180 LEU A C 1
ATOM 1331 O O . LEU A 1 180 ? -5.645 -6.602 6.613 1 93.5 180 LEU A O 1
ATOM 1335 N N . VAL A 1 181 ? -7.406 -5.387 7.012 1 94.75 181 VAL A N 1
ATOM 1336 C CA . VAL A 1 181 ? -8.258 -6.531 7.324 1 94.75 181 VAL A CA 1
ATOM 1337 C C . VAL A 1 181 ? -8.445 -7.391 6.078 1 94.75 181 VAL A C 1
ATOM 1339 O O . VAL A 1 181 ? -8.336 -8.617 6.141 1 94.75 181 VAL A O 1
ATOM 1342 N N . VAL A 1 182 ? -8.688 -6.762 4.984 1 94.06 182 VAL A N 1
ATOM 1343 C CA . VAL A 1 182 ? -8.875 -7.473 3.723 1 94.06 182 VAL A CA 1
ATOM 1344 C C . VAL A 1 182 ? -7.57 -8.141 3.303 1 94.06 182 VAL A C 1
ATOM 1346 O O . VAL A 1 182 ? -7.57 -9.273 2.824 1 94.06 182 VAL A O 1
ATOM 1349 N N . GLN A 1 183 ? -6.48 -7.422 3.492 1 94.25 183 GLN A N 1
ATOM 1350 C CA . GLN A 1 183 ? -5.172 -8 3.201 1 94.25 183 GLN A CA 1
ATOM 1351 C C . GLN A 1 183 ? -4.965 -9.305 3.967 1 94.25 183 GLN A C 1
ATOM 1353 O O . GLN A 1 183 ? -4.566 -10.312 3.383 1 94.25 183 GLN A O 1
ATOM 1358 N N . ALA A 1 184 ? -5.223 -9.258 5.242 1 94.56 184 ALA A N 1
ATOM 1359 C CA . ALA A 1 184 ? -5.043 -10.445 6.074 1 94.56 184 ALA A CA 1
ATOM 1360 C C . ALA A 1 184 ? -5.887 -11.609 5.559 1 94.56 184 ALA A C 1
ATOM 1362 O O . ALA A 1 184 ? -5.426 -12.75 5.523 1 94.56 184 ALA A O 1
ATOM 1363 N N . ARG A 1 185 ? -7.047 -11.297 5.137 1 94 185 ARG A N 1
ATOM 1364 C CA . ARG A 1 185 ? -7.953 -12.32 4.625 1 94 185 ARG A CA 1
ATOM 1365 C C . ARG A 1 185 ? -7.418 -12.938 3.338 1 94 185 ARG A C 1
ATOM 1367 O O . ARG A 1 185 ? -7.457 -14.156 3.162 1 94 185 ARG A O 1
ATOM 1374 N N . VAL A 1 186 ? -6.945 -12.078 2.5 1 95.06 186 VAL A N 1
ATOM 1375 C CA . VAL A 1 186 ? -6.414 -12.539 1.222 1 95.06 186 VAL A CA 1
ATOM 1376 C C . VAL A 1 186 ? -5.184 -13.406 1.457 1 95.06 186 VAL A C 1
ATOM 1378 O O . VAL A 1 186 ? -5.02 -14.453 0.822 1 95.06 186 VAL A O 1
ATOM 1381 N N . LEU A 1 187 ? -4.309 -12.969 2.338 1 96.12 187 LEU A N 1
ATOM 1382 C CA . LEU A 1 187 ? -3.107 -13.742 2.637 1 96.12 187 LEU A CA 1
ATOM 1383 C C . LEU A 1 187 ? -3.463 -15.094 3.24 1 96.12 187 LEU A C 1
ATOM 1385 O O . LEU A 1 187 ? -2.844 -16.109 2.91 1 96.12 187 LEU A O 1
ATOM 1389 N N . SER A 1 188 ? -4.453 -15.125 4.102 1 95.38 188 SER A N 1
ATOM 1390 C CA . SER A 1 188 ? -4.934 -16.391 4.668 1 95.38 188 SER A CA 1
ATOM 1391 C C . SER A 1 188 ? -5.488 -17.297 3.584 1 95.38 188 SER A C 1
ATOM 1393 O O . SER A 1 188 ? -5.254 -18.516 3.609 1 95.38 188 SER A O 1
ATOM 1395 N N . LEU A 1 189 ? -6.191 -16.672 2.734 1 95.69 189 LEU A N 1
ATOM 1396 C CA . LEU A 1 189 ? -6.742 -17.422 1.613 1 95.69 189 LEU A CA 1
ATOM 1397 C C . LEU A 1 189 ? -5.629 -18.078 0.803 1 95.69 189 LEU A C 1
ATOM 1399 O O . LEU A 1 189 ? -5.688 -19.281 0.514 1 95.69 189 LEU A O 1
ATOM 1403 N N . LEU A 1 190 ? -4.633 -17.344 0.438 1 96.75 190 LEU A N 1
ATOM 1404 C CA . LEU A 1 190 ? -3.523 -17.875 -0.352 1 96.75 190 LEU A CA 1
ATOM 1405 C C . LEU A 1 190 ? -2.793 -18.969 0.404 1 96.75 190 LEU A C 1
ATOM 1407 O O . LEU A 1 190 ? -2.445 -20 -0.178 1 96.75 190 LEU A O 1
ATOM 1411 N N . GLU A 1 191 ? -2.58 -18.766 1.638 1 96 191 GLU A N 1
ATOM 1412 C CA . GLU A 1 191 ? -1.951 -19.781 2.482 1 96 191 GLU A CA 1
ATOM 1413 C C . GLU A 1 191 ? -2.752 -21.078 2.482 1 96 191 GLU A C 1
ATOM 1415 O O . GLU A 1 191 ? -2.188 -22.156 2.33 1 96 191 GLU A O 1
ATOM 1420 N N . GLY A 1 192 ? -4.047 -20.938 2.67 1 95.44 192 GLY A N 1
ATOM 1421 C CA . GLY A 1 192 ? -4.93 -22.078 2.672 1 95.44 192 GLY A CA 1
ATOM 1422 C C . GLY A 1 192 ? -4.918 -22.844 1.359 1 95.44 192 GLY A C 1
ATOM 1423 O O . GLY A 1 192 ? -4.895 -24.078 1.352 1 95.44 192 GLY A O 1
ATOM 1424 N N . VAL A 1 193 ? -4.949 -22.109 0.3 1 94.38 193 VAL A N 1
ATOM 1425 C CA . VAL A 1 193 ? -4.961 -22.719 -1.027 1 94.38 193 VAL A CA 1
ATOM 1426 C C . VAL A 1 193 ? -3.676 -23.516 -1.246 1 94.38 193 VAL A C 1
ATOM 1428 O O . VAL A 1 193 ? -3.709 -24.625 -1.776 1 94.38 193 VAL A O 1
ATOM 1431 N N . VAL A 1 194 ? -2.551 -23 -0.883 1 96.19 194 VAL A N 1
ATOM 1432 C CA . VAL A 1 194 ? -1.268 -23.688 -1.016 1 96.19 194 VAL A CA 1
ATOM 1433 C C . VAL A 1 194 ? -1.286 -24.984 -0.21 1 96.19 194 VAL A C 1
ATOM 1435 O O . VAL A 1 194 ? -0.901 -26.047 -0.715 1 96.19 194 VAL A O 1
ATOM 1438 N N . ALA A 1 195 ? -1.768 -24.859 0.961 1 95.38 195 ALA A N 1
ATOM 1439 C CA . ALA A 1 195 ? -1.794 -26.016 1.858 1 95.38 195 ALA A CA 1
ATOM 1440 C C . ALA A 1 195 ? -2.74 -27.094 1.337 1 95.38 195 ALA A C 1
ATOM 1442 O O . ALA A 1 195 ? -2.414 -28.281 1.369 1 95.38 195 ALA A O 1
ATOM 1443 N N . GLU A 1 196 ? -3.85 -26.719 0.866 1 94.88 196 GLU A N 1
ATOM 1444 C CA . GLU A 1 196 ? -4.898 -27.641 0.46 1 94.88 196 GLU A CA 1
ATOM 1445 C C . GLU A 1 196 ? -4.566 -28.297 -0.877 1 94.88 196 GLU A C 1
ATOM 1447 O O . GLU A 1 196 ? -4.793 -29.5 -1.059 1 94.88 196 GLU A O 1
ATOM 1452 N N . ARG A 1 197 ? -4.004 -27.531 -1.762 1 94.44 197 ARG A N 1
ATOM 1453 C CA . ARG A 1 197 ? -3.846 -28.016 -3.127 1 94.44 197 ARG A CA 1
ATOM 1454 C C . ARG A 1 197 ? -2.398 -28.406 -3.406 1 94.44 197 ARG A C 1
ATOM 1456 O O . ARG A 1 197 ? -2.09 -28.969 -4.465 1 94.44 197 ARG A O 1
ATOM 1463 N N . GLY A 1 198 ? -1.556 -28.094 -2.574 1 95.06 198 GLY A N 1
ATOM 1464 C CA . GLY A 1 198 ? -0.147 -28.406 -2.756 1 95.06 198 GLY A CA 1
ATOM 1465 C C . GLY A 1 198 ? 0.506 -27.594 -3.857 1 95.06 198 GLY A C 1
ATOM 1466 O O . GLY A 1 198 ? 1.428 -28.062 -4.523 1 95.06 198 GLY A O 1
ATOM 1467 N N . LEU A 1 199 ? 0.004 -26.438 -4.125 1 94.56 199 LEU A N 1
ATOM 1468 C CA . LEU A 1 199 ? 0.56 -25.641 -5.203 1 94.56 199 LEU A CA 1
ATOM 1469 C C . LEU A 1 199 ? 1.798 -24.875 -4.734 1 94.56 199 LEU A C 1
ATOM 1471 O O . LEU A 1 199 ? 1.938 -24.594 -3.543 1 94.56 199 LEU A O 1
ATOM 1475 N N . GLY A 1 200 ? 2.775 -24.672 -5.715 1 97.5 200 GLY A N 1
ATOM 1476 C CA . GLY A 1 200 ? 3.887 -23.766 -5.461 1 97.5 200 GLY A CA 1
ATOM 1477 C C . GLY A 1 200 ? 3.527 -22.312 -5.668 1 97.5 200 GLY A C 1
ATOM 1478 O O . GLY A 1 200 ? 2.941 -21.938 -6.691 1 97.5 200 GLY A O 1
ATOM 1479 N N . LEU A 1 201 ? 3.785 -21.5 -4.699 1 98.25 201 LEU A N 1
ATOM 1480 C CA . LEU A 1 201 ? 3.412 -20.094 -4.781 1 98.25 201 LEU A CA 1
ATOM 1481 C C . LEU A 1 201 ? 4.648 -19.203 -4.82 1 98.25 201 LEU A C 1
ATOM 1483 O O . LEU A 1 201 ? 5.531 -19.312 -3.967 1 98.25 201 LEU A O 1
ATOM 1487 N N . LEU A 1 202 ? 4.793 -18.422 -5.844 1 98.56 202 LEU A N 1
ATOM 1488 C CA . LEU A 1 202 ? 5.707 -17.281 -5.879 1 98.56 202 LEU A CA 1
ATOM 1489 C C . LEU A 1 202 ? 4.973 -15.984 -5.566 1 98.56 202 LEU A C 1
ATOM 1491 O O . LEU A 1 202 ? 4.113 -15.547 -6.336 1 98.56 202 LEU A O 1
ATOM 1495 N N . ILE A 1 203 ? 5.305 -15.391 -4.449 1 98.31 203 ILE A N 1
ATOM 1496 C CA . ILE A 1 203 ? 4.68 -14.117 -4.105 1 98.31 203 ILE A CA 1
ATOM 1497 C C . ILE A 1 203 ? 5.707 -12.992 -4.211 1 98.31 203 ILE A C 1
ATOM 1499 O O . ILE A 1 203 ? 6.797 -13.078 -3.641 1 98.31 203 ILE A O 1
ATOM 1503 N N . VAL A 1 204 ? 5.379 -12.055 -5.055 1 97.75 204 VAL A N 1
ATOM 1504 C CA . VAL A 1 204 ? 6.188 -10.852 -5.207 1 97.75 204 VAL A CA 1
ATOM 1505 C C . VAL A 1 204 ? 5.652 -9.742 -4.301 1 97.75 204 VAL A C 1
ATOM 1507 O O . VAL A 1 204 ? 4.461 -9.438 -4.324 1 97.75 204 VAL A O 1
ATOM 1510 N N . THR A 1 205 ? 6.523 -9.18 -3.479 1 95.5 205 THR A N 1
ATOM 1511 C CA . THR A 1 205 ? 6.086 -8.141 -2.559 1 95.5 205 THR A CA 1
ATOM 1512 C C . THR A 1 205 ? 7.266 -7.297 -2.088 1 95.5 205 THR A C 1
ATOM 1514 O O . THR A 1 205 ? 8.422 -7.691 -2.256 1 95.5 205 THR A O 1
ATOM 1517 N N . HIS A 1 206 ? 6.977 -6.145 -1.654 1 93.31 206 HIS A N 1
ATOM 1518 C CA . HIS A 1 206 ? 7.977 -5.332 -0.974 1 93.31 206 HIS A CA 1
ATOM 1519 C C . HIS A 1 206 ? 7.707 -5.266 0.525 1 93.31 206 HIS A C 1
ATOM 1521 O O . HIS A 1 206 ? 8.438 -4.602 1.264 1 93.31 206 HIS A O 1
ATOM 1527 N N . ASP A 1 207 ? 6.723 -6 1.021 1 91.81 207 ASP A N 1
ATOM 1528 C CA . ASP A 1 207 ? 6.293 -5.988 2.416 1 91.81 207 ASP A CA 1
ATOM 1529 C C . ASP A 1 207 ? 6.863 -7.18 3.178 1 91.81 207 ASP A C 1
ATOM 1531 O O . ASP A 1 207 ? 6.422 -8.312 2.986 1 91.81 207 ASP A O 1
ATOM 1535 N N . MET A 1 208 ?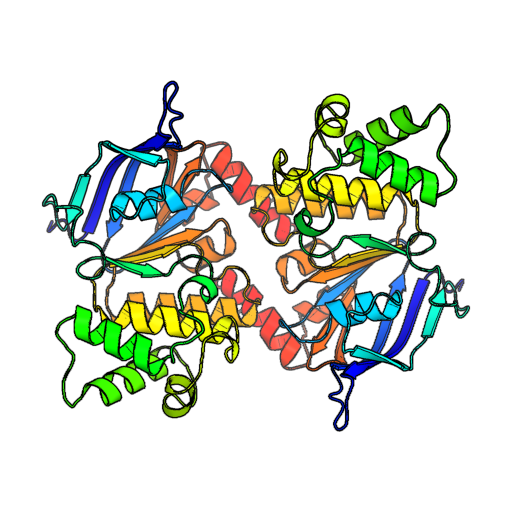 7.707 -6.832 4.137 1 93.56 208 MET A N 1
ATOM 1536 C CA . MET A 1 208 ? 8.367 -7.895 4.883 1 93.56 208 MET A CA 1
ATOM 1537 C C . MET A 1 208 ? 7.414 -8.539 5.879 1 93.56 208 MET A C 1
ATOM 1539 O O . MET A 1 208 ? 7.672 -9.641 6.367 1 93.56 208 MET A O 1
ATOM 1543 N N . GLY A 1 209 ? 6.355 -7.824 6.266 1 91.69 209 GLY A N 1
ATOM 1544 C CA . GLY A 1 209 ? 5.328 -8.461 7.07 1 91.69 209 GLY A CA 1
ATOM 1545 C C . GLY A 1 209 ? 4.637 -9.609 6.355 1 91.69 209 GLY A C 1
ATOM 1546 O O . GLY A 1 209 ? 4.379 -10.656 6.953 1 91.69 209 GLY A O 1
ATOM 1547 N N . VAL A 1 210 ? 4.336 -9.383 5.102 1 94.44 210 VAL A N 1
ATOM 1548 C CA . VAL A 1 210 ? 3.746 -10.422 4.27 1 94.44 210 VAL A CA 1
ATOM 1549 C C . VAL A 1 210 ? 4.715 -11.594 4.141 1 94.44 210 VAL A C 1
ATOM 1551 O O . VAL A 1 210 ? 4.309 -12.758 4.223 1 94.44 210 VAL A O 1
ATOM 1554 N N . VAL A 1 211 ? 5.996 -11.297 3.941 1 96.06 211 VAL A N 1
ATOM 1555 C CA . VAL A 1 211 ? 7.027 -12.328 3.816 1 96.06 211 VAL A CA 1
ATOM 1556 C C . VAL A 1 211 ? 7.086 -13.156 5.094 1 96.06 211 VAL A C 1
ATOM 1558 O O . VAL A 1 211 ? 7.059 -14.391 5.039 1 96.06 211 VAL A O 1
ATOM 1561 N N . ALA A 1 212 ? 7.125 -12.469 6.199 1 92.88 212 ALA A N 1
ATOM 1562 C CA . ALA A 1 212 ? 7.215 -13.141 7.492 1 92.88 212 ALA A CA 1
ATOM 1563 C C . ALA A 1 212 ? 6.027 -14.078 7.707 1 92.88 212 ALA A C 1
ATOM 1565 O O . ALA A 1 212 ? 6.184 -15.172 8.25 1 92.88 212 ALA A O 1
ATOM 1566 N N . ARG A 1 213 ? 4.93 -13.68 7.238 1 92.81 213 ARG A N 1
ATOM 1567 C CA . ARG A 1 213 ? 3.68 -14.391 7.48 1 92.81 213 ARG A CA 1
ATOM 1568 C C . ARG A 1 213 ? 3.572 -15.625 6.59 1 92.81 213 ARG A C 1
ATOM 1570 O O . ARG A 1 213 ? 3.088 -16.672 7.027 1 92.81 213 ARG A O 1
ATOM 1577 N N . LEU A 1 214 ? 4.066 -15.539 5.375 1 95.62 214 LEU A N 1
ATOM 1578 C CA . LEU A 1 214 ? 3.67 -16.531 4.387 1 95.62 214 LEU A CA 1
ATOM 1579 C C . LEU A 1 214 ? 4.871 -17.344 3.922 1 95.62 214 LEU A C 1
ATOM 1581 O O . LEU A 1 214 ? 4.746 -18.547 3.65 1 95.62 214 LEU A O 1
ATOM 1585 N N . ALA A 1 215 ? 5.992 -16.766 3.82 1 97.19 215 ALA A N 1
ATOM 1586 C CA . ALA A 1 215 ? 7.066 -17.312 2.992 1 97.19 215 ALA A CA 1
ATOM 1587 C C . ALA A 1 215 ? 7.816 -18.422 3.725 1 97.19 215 ALA A C 1
ATOM 1589 O O . ALA A 1 215 ? 8.07 -18.312 4.926 1 97.19 215 ALA A O 1
ATOM 1590 N N . ASP A 1 216 ? 8.133 -19.484 3.02 1 97.94 216 ASP A N 1
ATOM 1591 C CA . ASP A 1 216 ? 9.102 -20.484 3.473 1 97.94 216 ASP A CA 1
ATOM 1592 C C . ASP A 1 216 ? 10.523 -20.047 3.143 1 97.94 216 ASP A C 1
ATOM 1594 O O . ASP A 1 216 ? 11.422 -20.156 3.982 1 97.94 216 ASP A O 1
ATOM 1598 N N . ASP A 1 217 ? 10.672 -19.609 1.944 1 98.38 217 ASP A N 1
ATOM 1599 C CA . ASP A 1 217 ? 11.945 -19.125 1.423 1 98.38 217 ASP A CA 1
ATOM 1600 C C . ASP A 1 217 ? 11.805 -17.719 0.841 1 98.38 217 ASP A C 1
ATOM 1602 O O . ASP A 1 217 ? 10.703 -17.297 0.48 1 98.38 217 ASP A O 1
ATOM 1606 N N . VAL A 1 218 ? 12.938 -17.031 0.801 1 98.62 218 VAL A N 1
ATOM 1607 C CA . VAL A 1 218 ? 12.945 -15.648 0.326 1 98.62 218 VAL A CA 1
ATOM 1608 C C . VAL A 1 218 ? 14.078 -15.453 -0.677 1 98.62 218 VAL A C 1
ATOM 1610 O O . VAL A 1 218 ? 15.18 -15.984 -0.495 1 98.62 218 VAL A O 1
ATOM 1613 N N . ALA A 1 219 ? 13.781 -14.82 -1.713 1 98.81 219 ALA A N 1
ATOM 1614 C CA . ALA A 1 219 ? 14.781 -14.266 -2.625 1 98.81 219 ALA A CA 1
ATOM 1615 C C . ALA A 1 219 ? 14.719 -12.742 -2.643 1 98.81 219 ALA A C 1
ATOM 1617 O O . ALA A 1 219 ? 13.648 -12.156 -2.863 1 98.81 219 ALA A O 1
ATOM 1618 N N . VAL A 1 220 ? 15.844 -12.094 -2.379 1 98.75 220 VAL A N 1
ATOM 1619 C CA . VAL A 1 220 ? 15.93 -10.641 -2.363 1 98.75 220 VAL A CA 1
ATOM 1620 C C . VAL A 1 220 ? 16.516 -10.141 -3.682 1 98.75 220 VAL A C 1
ATOM 1622 O O . VAL A 1 220 ? 17.594 -10.602 -4.105 1 98.75 220 VAL A O 1
ATOM 1625 N N . MET A 1 221 ? 15.82 -9.266 -4.27 1 98.5 221 MET A N 1
ATOM 1626 C CA . MET A 1 221 ? 16.234 -8.727 -5.562 1 98.5 221 MET A CA 1
ATOM 1627 C C . MET A 1 221 ? 16.672 -7.273 -5.438 1 98.5 221 MET A C 1
ATOM 1629 O O . MET A 1 221 ? 16.016 -6.48 -4.762 1 98.5 221 MET A O 1
ATOM 1633 N N . ALA A 1 222 ? 17.766 -6.973 -6.012 1 97.62 222 ALA A N 1
ATOM 1634 C CA . ALA A 1 222 ? 18.297 -5.609 -6.102 1 97.62 222 ALA A CA 1
ATOM 1635 C C . ALA A 1 222 ? 19.016 -5.387 -7.426 1 97.62 222 ALA A C 1
ATOM 1637 O O . ALA A 1 222 ? 19.812 -6.227 -7.852 1 97.62 222 ALA A O 1
ATOM 1638 N N . GLN A 1 223 ? 18.625 -4.27 -8.047 1 96.25 223 GLN A N 1
ATOM 1639 C CA . GLN A 1 223 ? 19.281 -3.85 -9.281 1 96.25 223 GLN A CA 1
ATOM 1640 C C . GLN A 1 223 ? 19.25 -4.961 -10.32 1 96.25 223 GLN A C 1
ATOM 1642 O O . GLN A 1 223 ? 20.266 -5.258 -10.945 1 96.25 223 GLN A O 1
ATOM 1647 N N . GLY A 1 224 ? 18.172 -5.66 -10.32 1 97.88 224 GLY A N 1
ATOM 1648 C CA . GLY A 1 224 ? 17.922 -6.613 -11.391 1 97.88 224 GLY A CA 1
ATOM 1649 C C . GLY A 1 224 ? 18.531 -7.977 -11.125 1 97.88 224 GLY A C 1
ATOM 1650 O O . GLY A 1 224 ? 18.531 -8.844 -12 1 97.88 224 GLY A O 1
ATOM 1651 N N . ARG A 1 225 ? 19.047 -8.188 -9.906 1 98.44 225 ARG A N 1
ATOM 1652 C CA . ARG A 1 225 ? 19.703 -9.445 -9.562 1 98.44 225 ARG A CA 1
ATOM 1653 C C . ARG A 1 225 ? 19.188 -9.992 -8.242 1 98.44 225 ARG A C 1
ATOM 1655 O O . ARG A 1 225 ? 18.688 -9.242 -7.402 1 98.44 225 ARG A O 1
ATOM 1662 N N . ILE A 1 226 ? 19.234 -11.305 -8.148 1 98.62 226 ILE A N 1
ATOM 1663 C CA . ILE A 1 226 ? 19.047 -11.891 -6.828 1 98.62 226 ILE A CA 1
ATOM 1664 C C . ILE A 1 226 ? 20.312 -11.727 -5.992 1 98.62 226 ILE A C 1
ATOM 1666 O O . ILE A 1 226 ? 21.359 -12.281 -6.332 1 98.62 226 ILE A O 1
ATOM 1670 N N . VAL A 1 227 ? 20.219 -11.07 -4.887 1 98.62 227 VAL A N 1
ATOM 1671 C CA . VAL A 1 227 ? 21.422 -10.711 -4.148 1 98.62 227 VAL A CA 1
ATOM 1672 C C . VAL A 1 227 ? 21.547 -11.586 -2.9 1 98.62 227 VAL A C 1
ATOM 1674 O O . VAL A 1 227 ? 22.625 -11.688 -2.312 1 98.62 227 VAL A O 1
ATOM 1677 N N . GLU A 1 228 ? 20.484 -12.102 -2.467 1 98.69 228 GLU A N 1
ATOM 1678 C CA . GLU A 1 228 ? 20.453 -12.992 -1.31 1 98.69 228 GLU A CA 1
ATOM 1679 C C . GLU A 1 228 ? 19.219 -13.891 -1.336 1 98.69 228 GLU A C 1
ATOM 1681 O O . GLU A 1 228 ? 18.141 -13.461 -1.753 1 98.69 228 GLU A O 1
ATOM 1686 N N . SER A 1 229 ? 19.375 -15.125 -0.946 1 98.38 229 SER A N 1
ATOM 1687 C CA . SER A 1 229 ? 18.25 -16.062 -0.882 1 98.38 229 SER A CA 1
ATOM 1688 C C . SER A 1 229 ? 18.453 -17.078 0.231 1 98.38 229 SER A C 1
ATOM 1690 O O . SER A 1 229 ? 19.578 -17.375 0.624 1 98.38 229 SER A O 1
ATOM 1692 N N . GLY A 1 230 ? 17.375 -17.578 0.756 1 98.12 230 GLY A N 1
ATOM 1693 C CA . GLY A 1 230 ? 17.406 -18.594 1.796 1 98.12 230 GLY A CA 1
ATOM 1694 C C . GLY A 1 230 ? 16.094 -18.719 2.545 1 98.12 230 GLY A C 1
ATOM 1695 O O . GLY A 1 230 ? 15.094 -18.078 2.174 1 98.12 230 GLY A O 1
ATOM 1696 N N . PRO A 1 231 ? 16.094 -19.625 3.518 1 98.31 231 PRO A N 1
ATOM 1697 C CA . PRO A 1 231 ? 14.898 -19.734 4.355 1 98.31 231 PRO A CA 1
ATOM 1698 C C . PRO A 1 231 ? 14.523 -18.422 5.035 1 98.31 231 PRO A C 1
ATOM 1700 O O . PRO A 1 231 ? 15.406 -17.625 5.387 1 98.31 231 PRO A O 1
ATOM 1703 N N . VAL A 1 232 ? 13.266 -18.188 5.223 1 97.62 232 VAL A N 1
ATOM 1704 C CA . VAL A 1 232 ? 12.75 -16.922 5.746 1 97.62 232 VAL A CA 1
ATOM 1705 C C . VAL A 1 232 ? 13.414 -16.625 7.09 1 97.62 232 VAL A C 1
ATOM 1707 O O . VAL A 1 232 ? 13.805 -15.477 7.348 1 97.62 232 VAL A O 1
ATOM 1710 N N . GLY A 1 233 ? 13.586 -17.594 7.922 1 96.88 233 GLY A N 1
ATOM 1711 C CA . GLY A 1 233 ? 14.227 -17.375 9.211 1 96.88 233 GLY A CA 1
ATOM 1712 C C . GLY A 1 233 ? 15.633 -16.812 9.094 1 96.88 233 GLY A C 1
ATOM 1713 O O . GLY A 1 233 ? 16 -15.898 9.828 1 96.88 233 GLY A O 1
ATOM 1714 N N . GLU A 1 234 ? 16.375 -17.359 8.195 1 97.56 234 GLU A N 1
ATOM 1715 C CA . GLU A 1 234 ? 17.75 -16.906 7.992 1 97.56 234 GLU A CA 1
ATOM 1716 C C . GLU A 1 234 ? 17.797 -15.477 7.461 1 97.56 234 GLU A C 1
ATOM 1718 O O . GLU A 1 234 ? 18.625 -14.672 7.898 1 97.56 234 GLU A O 1
ATOM 1723 N N . ILE A 1 235 ? 16.922 -15.148 6.547 1 97.31 235 ILE A N 1
ATOM 1724 C CA . ILE A 1 235 ? 16.875 -13.82 5.934 1 97.31 235 ILE A CA 1
ATOM 1725 C C . ILE A 1 235 ? 16.562 -12.773 6.988 1 97.31 235 ILE A C 1
ATOM 1727 O O . ILE A 1 235 ? 17.141 -11.688 7 1 97.31 235 ILE A O 1
ATOM 1731 N N . PHE A 1 236 ? 15.68 -13.086 7.91 1 95.12 236 PHE A N 1
ATOM 1732 C CA . PHE A 1 236 ? 15.25 -12.125 8.922 1 95.12 236 PHE A CA 1
ATOM 1733 C C . PHE A 1 236 ? 16.281 -12.023 10.039 1 95.12 236 PHE A C 1
ATOM 1735 O O . PHE A 1 236 ? 16.516 -10.938 10.57 1 95.12 236 PHE A O 1
ATOM 1742 N N . HIS A 1 237 ? 16.969 -13.094 10.344 1 95.62 237 HIS A N 1
ATOM 1743 C CA . HIS A 1 237 ? 17.797 -13.133 11.547 1 95.62 237 HIS A CA 1
ATOM 1744 C C . HIS A 1 237 ? 19.25 -12.852 11.211 1 95.62 237 HIS A C 1
ATOM 1746 O O . HIS A 1 237 ? 20 -12.336 12.055 1 95.62 237 HIS A O 1
ATOM 1752 N N . ARG A 1 238 ? 19.656 -13.234 10.008 1 97.31 238 ARG A N 1
ATOM 1753 C CA . ARG A 1 238 ? 21.047 -13.07 9.617 1 97.31 238 ARG A CA 1
ATOM 1754 C C . ARG A 1 238 ? 21.156 -12.531 8.195 1 97.31 238 ARG A C 1
ATOM 1756 O O . ARG A 1 238 ? 21.828 -13.141 7.352 1 97.31 238 ARG A O 1
ATOM 1763 N N . PRO A 1 239 ? 20.531 -11.391 8.008 1 97.62 239 PRO A N 1
ATOM 1764 C CA . PRO A 1 239 ? 20.703 -10.82 6.676 1 97.62 239 PRO A CA 1
ATOM 1765 C C . PRO A 1 239 ? 22.156 -10.516 6.34 1 97.62 239 PRO A C 1
ATOM 1767 O O . PRO A 1 239 ? 22.891 -9.969 7.176 1 97.62 239 PRO A O 1
ATOM 1770 N N . ARG A 1 240 ? 22.562 -10.844 5.113 1 98.19 240 ARG A N 1
ATOM 1771 C CA . ARG A 1 240 ? 23.969 -10.703 4.742 1 98.19 240 ARG A CA 1
ATOM 1772 C C . ARG A 1 240 ? 24.156 -9.531 3.783 1 98.19 240 ARG A C 1
ATOM 1774 O O . ARG A 1 240 ? 25.094 -8.734 3.951 1 98.19 240 ARG A O 1
ATOM 1781 N N . HIS A 1 241 ? 23.359 -9.445 2.818 1 98.12 241 HIS A N 1
ATOM 1782 C CA . HIS A 1 241 ? 23.5 -8.383 1.824 1 98.12 241 HIS A CA 1
ATOM 1783 C C . HIS A 1 241 ? 22.922 -7.07 2.344 1 98.12 241 HIS A C 1
ATOM 1785 O O . HIS A 1 241 ? 21.938 -7.059 3.068 1 98.12 241 HIS A O 1
ATOM 1791 N N . ASP A 1 242 ? 23.469 -5.934 1.903 1 97.88 242 ASP A N 1
ATOM 1792 C CA . ASP A 1 242 ? 23.062 -4.609 2.348 1 97.88 242 ASP A CA 1
ATOM 1793 C C . ASP A 1 242 ? 21.578 -4.363 2.045 1 97.88 242 ASP A C 1
ATOM 1795 O O . ASP A 1 242 ? 20.859 -3.805 2.871 1 97.88 242 ASP A O 1
ATOM 1799 N N . ALA A 1 243 ? 21.156 -4.754 0.913 1 97.25 243 ALA A N 1
ATOM 1800 C CA . ALA A 1 243 ? 19.75 -4.594 0.54 1 97.25 243 ALA A CA 1
ATOM 1801 C C . ALA A 1 243 ? 18.828 -5.352 1.497 1 97.25 243 ALA A C 1
ATOM 1803 O O . ALA A 1 243 ? 17.766 -4.859 1.871 1 97.25 243 ALA A O 1
ATOM 1804 N N . THR A 1 244 ? 19.266 -6.535 1.859 1 97.94 244 THR A N 1
ATOM 1805 C CA . THR A 1 244 ? 18.484 -7.355 2.787 1 97.94 244 THR A CA 1
ATOM 1806 C C . THR A 1 244 ? 18.453 -6.715 4.172 1 97.94 244 THR A C 1
ATOM 1808 O O . THR A 1 244 ? 17.391 -6.633 4.793 1 97.94 244 THR A O 1
ATOM 1811 N N . ARG A 1 245 ? 19.562 -6.266 4.586 1 97.62 245 ARG A N 1
ATOM 1812 C CA . ARG A 1 245 ? 19.656 -5.602 5.883 1 97.62 245 ARG A CA 1
ATOM 1813 C C . ARG A 1 245 ? 18.734 -4.387 5.941 1 97.62 245 ARG A C 1
ATOM 1815 O O . ARG A 1 245 ? 18.047 -4.168 6.941 1 97.62 245 ARG A O 1
ATOM 1822 N N . ALA A 1 246 ? 18.734 -3.643 4.891 1 96.56 246 ALA A N 1
ATOM 1823 C CA . ALA A 1 246 ? 17.891 -2.455 4.832 1 96.56 246 ALA A CA 1
ATOM 1824 C C . ALA A 1 246 ? 16.406 -2.826 4.93 1 96.56 246 ALA A C 1
ATOM 1826 O O . ALA A 1 246 ? 15.641 -2.17 5.641 1 96.56 246 ALA A O 1
ATOM 1827 N N . LEU A 1 247 ? 16 -3.867 4.25 1 96.44 247 LEU A N 1
ATOM 1828 C CA . LEU A 1 247 ? 14.609 -4.32 4.266 1 96.44 247 LEU A CA 1
ATOM 1829 C C . LEU A 1 247 ? 14.211 -4.797 5.656 1 96.44 247 LEU A C 1
ATOM 1831 O O . LEU A 1 247 ? 13.141 -4.43 6.16 1 96.44 247 LEU A O 1
ATOM 1835 N N . VAL A 1 248 ? 15.055 -5.574 6.25 1 95.94 248 VAL A N 1
ATOM 1836 C CA . VAL A 1 248 ? 14.773 -6.121 7.574 1 95.94 248 VAL A CA 1
ATOM 1837 C C . VAL A 1 248 ? 14.727 -4.988 8.602 1 95.94 248 VAL A C 1
ATOM 1839 O O . VAL A 1 248 ? 13.805 -4.926 9.422 1 95.94 248 VAL A O 1
ATOM 1842 N N . ALA A 1 249 ? 15.68 -4.055 8.484 1 95.12 249 ALA A N 1
ATOM 1843 C CA . ALA A 1 249 ? 15.727 -2.922 9.406 1 95.12 249 ALA A CA 1
ATOM 1844 C C . ALA A 1 249 ? 14.477 -2.059 9.273 1 95.12 249 ALA A C 1
ATOM 1846 O O . ALA A 1 249 ? 13.906 -1.616 10.281 1 95.12 249 ALA A O 1
ATOM 1847 N N . ALA A 1 250 ? 14.125 -1.839 8.07 1 94.31 250 ALA A N 1
ATOM 1848 C CA . ALA A 1 250 ? 12.914 -1.05 7.824 1 94.31 250 ALA A CA 1
ATOM 1849 C C . ALA A 1 250 ? 11.688 -1.721 8.43 1 94.31 250 ALA A C 1
ATOM 1851 O O . ALA A 1 250 ? 10.844 -1.053 9.031 1 94.31 250 ALA A O 1
ATOM 1852 N N . HIS A 1 251 ? 11.586 -2.959 8.289 1 92.75 251 HIS A N 1
ATOM 1853 C CA . HIS A 1 251 ? 10.484 -3.725 8.852 1 92.75 251 HIS A CA 1
ATOM 1854 C C . HIS A 1 251 ? 10.461 -3.629 10.375 1 92.75 251 HIS A C 1
ATOM 1856 O O . HIS A 1 251 ? 9.414 -3.367 10.977 1 92.75 251 HIS A O 1
ATOM 1862 N N . LEU A 1 252 ? 11.594 -3.793 10.969 1 91.31 252 LEU A N 1
ATOM 1863 C CA . LEU A 1 252 ? 11.695 -3.76 12.422 1 91.31 252 LEU A CA 1
ATOM 1864 C C . LEU A 1 252 ? 11.391 -2.365 12.961 1 91.31 252 LEU A C 1
ATOM 1866 O O . LEU A 1 252 ? 10.844 -2.223 14.055 1 91.31 252 LEU A O 1
ATOM 1870 N N . SER A 1 253 ? 11.75 -1.408 12.188 1 89.38 253 SER A N 1
ATOM 1871 C CA . SER A 1 253 ? 11.531 -0.031 12.609 1 89.38 253 SER A CA 1
ATOM 1872 C C . SER A 1 253 ? 10.039 0.269 12.75 1 89.38 253 SER A C 1
ATOM 1874 O O . SER A 1 253 ? 9.648 1.142 13.523 1 89.38 253 SER A O 1
ATOM 1876 N N . LEU A 1 254 ? 9.211 -0.375 12.008 1 83.44 254 LEU A N 1
ATOM 1877 C CA . LEU A 1 254 ? 7.77 -0.166 12.062 1 83.44 254 LEU A CA 1
ATOM 1878 C C . LEU A 1 254 ? 7.203 -0.611 13.406 1 83.44 254 LEU A C 1
ATOM 1880 O O . LEU A 1 254 ? 6.09 -0.228 13.773 1 83.44 254 LEU A O 1
ATOM 1884 N N . TYR A 1 255 ? 8.062 -1.278 14.156 1 77.44 255 TYR A N 1
ATOM 1885 C CA . TYR A 1 255 ? 7.594 -1.771 15.445 1 77.44 255 TYR A CA 1
ATOM 1886 C C . TYR A 1 255 ? 8.453 -1.225 16.578 1 77.44 255 TYR A C 1
ATOM 1888 O O . TYR A 1 255 ? 8.383 -1.714 17.703 1 77.44 255 TYR A O 1
ATOM 1896 N N . GLY A 1 256 ? 9.195 -0.284 16.219 1 74.88 256 GLY A N 1
ATOM 1897 C CA . GLY A 1 256 ? 10.078 0.282 17.219 1 74.88 256 GLY A CA 1
ATOM 1898 C C . GLY A 1 256 ? 11.164 -0.678 17.672 1 74.88 256 GLY A C 1
ATOM 1899 O O . GLY A 1 256 ? 11.664 -0.584 18.797 1 74.88 256 GLY A O 1
ATOM 1900 N N . LEU A 1 257 ? 11.391 -1.658 16.859 1 70.38 257 LEU A N 1
ATOM 1901 C CA . LEU A 1 257 ? 12.344 -2.697 17.219 1 70.38 257 LEU A CA 1
ATOM 1902 C C . LEU A 1 257 ? 13.672 -2.486 16.5 1 70.38 257 LEU A C 1
ATOM 1904 O O . LEU A 1 257 ? 14.422 -3.441 16.281 1 70.38 257 LEU A O 1
ATOM 1908 N N . GLU A 1 258 ? 14.031 -1.297 15.977 1 63.47 258 GLU A N 1
ATOM 1909 C CA . GLU A 1 258 ? 15.211 -0.989 15.164 1 63.47 258 GLU A CA 1
ATOM 1910 C C . GLU A 1 258 ? 16.484 -1.5 15.828 1 63.47 258 GLU A C 1
ATOM 1912 O O . GLU A 1 258 ? 17.453 -1.856 15.141 1 63.47 258 GLU A O 1
ATOM 1917 N N . GLY A 1 259 ? 16.609 -1.8 17.125 1 54.97 259 GLY A N 1
ATOM 1918 C CA . GLY A 1 259 ? 17.797 -2.195 17.859 1 54.97 259 GLY A CA 1
ATOM 1919 C C . GLY A 1 259 ? 17.828 -3.676 18.188 1 54.97 259 GLY A C 1
ATOM 1920 O O . GLY A 1 259 ? 18.781 -4.152 18.812 1 54.97 259 GLY A O 1
ATOM 1921 N N . VAL A 1 260 ? 16.953 -4.348 17.922 1 45.16 260 VAL A N 1
ATOM 1922 C CA . VAL A 1 260 ? 16.922 -5.75 18.344 1 45.16 260 VAL A CA 1
ATOM 1923 C C . VAL A 1 260 ? 17.562 -6.621 17.266 1 45.16 260 VAL A C 1
ATOM 1925 O O . VAL A 1 260 ? 17.766 -7.82 17.469 1 45.16 260 VAL A O 1
ATOM 1928 N N . ALA A 1 261 ? 17.969 -6.266 16.203 1 41.16 261 ALA A N 1
ATOM 1929 C CA . ALA A 1 261 ? 18.688 -7.176 15.32 1 41.16 261 ALA A CA 1
ATOM 1930 C C . ALA A 1 261 ? 20.125 -7.391 15.805 1 41.16 261 ALA A C 1
ATOM 1932 O O . ALA A 1 261 ? 20.797 -6.441 16.203 1 41.16 261 ALA A O 1
ATOM 1933 N N . MET B 1 1 ? -5.477 25.641 31.438 1 34.94 1 MET B N 1
ATOM 1934 C CA . MET B 1 1 ? -4.711 24.734 30.594 1 34.94 1 MET B CA 1
ATOM 1935 C C . MET B 1 1 ? -4.781 25.156 29.141 1 34.94 1 MET B C 1
ATOM 1937 O O . MET B 1 1 ? -5.871 25.359 28.594 1 34.94 1 MET B O 1
ATOM 1941 N N . ARG B 1 2 ? -4.012 25.969 28.578 1 44.91 2 ARG B N 1
ATOM 1942 C CA . ARG B 1 2 ? -4.055 26.609 27.266 1 44.91 2 ARG B CA 1
ATOM 1943 C C . ARG B 1 2 ? -4.438 25.609 26.172 1 44.91 2 ARG B C 1
ATOM 1945 O O . ARG B 1 2 ? -3.822 24.547 26.062 1 44.91 2 ARG B O 1
ATOM 1952 N N . ASN B 1 3 ? -5.703 25.438 25.766 1 55.56 3 ASN B N 1
ATOM 1953 C CA . ASN B 1 3 ? -6.281 24.5 24.797 1 55.56 3 ASN B CA 1
ATOM 1954 C C . ASN B 1 3 ? -5.551 24.547 23.469 1 55.56 3 ASN B C 1
ATOM 1956 O O . ASN B 1 3 ? -5.828 25.422 22.625 1 55.56 3 ASN B O 1
ATOM 1960 N N . ASP B 1 4 ? -4.168 24.047 23.359 1 74.75 4 ASP B N 1
ATOM 1961 C CA . ASP B 1 4 ? -3.184 24.203 22.281 1 74.75 4 ASP B CA 1
ATOM 1962 C C . ASP B 1 4 ? -3.385 23.141 21.203 1 74.75 4 ASP B C 1
ATOM 1964 O O . ASP B 1 4 ? -2.625 22.172 21.125 1 74.75 4 ASP B O 1
ATOM 1968 N N . GLY B 1 5 ? -4.695 23.156 20.719 1 92.88 5 GLY B N 1
ATOM 1969 C CA . GLY B 1 5 ? -4.824 22.109 19.719 1 92.88 5 GLY B CA 1
ATOM 1970 C C . GLY B 1 5 ? -5.844 22.453 18.641 1 92.88 5 GLY B C 1
ATOM 1971 O O . GLY B 1 5 ? -6.449 23.516 18.672 1 92.88 5 GLY B O 1
ATOM 1972 N N . LEU B 1 6 ? -5.863 21.797 17.594 1 96.5 6 LEU B N 1
ATOM 1973 C CA . LEU B 1 6 ? -6.859 21.812 16.531 1 96.5 6 LEU B CA 1
ATOM 1974 C C . LEU B 1 6 ? -7.949 20.781 16.797 1 96.5 6 LEU B C 1
ATOM 1976 O O . LEU B 1 6 ? -7.656 19.594 16.984 1 96.5 6 LEU B O 1
ATOM 1980 N N . ARG B 1 7 ? -9.188 21.328 16.891 1 97.06 7 ARG B N 1
ATOM 1981 C CA . ARG B 1 7 ? -10.305 20.438 17.172 1 97.06 7 ARG B CA 1
ATOM 1982 C C . ARG B 1 7 ? -11.328 20.469 16.031 1 97.06 7 ARG B C 1
ATOM 1984 O O . ARG B 1 7 ? -11.688 21.547 15.547 1 97.06 7 ARG B O 1
ATOM 1991 N N . ILE B 1 8 ? -11.672 19.328 15.57 1 97.38 8 ILE B N 1
ATOM 1992 C CA . ILE B 1 8 ? -12.797 19.156 14.664 1 97.38 8 ILE B CA 1
ATOM 1993 C C . ILE B 1 8 ? -14.016 18.672 15.453 1 97.38 8 ILE B C 1
ATOM 1995 O O . ILE B 1 8 ? -13.938 17.703 16.203 1 97.38 8 ILE B O 1
ATOM 1999 N N . GLU B 1 9 ? -15.109 19.422 15.32 1 97.38 9 GLU B N 1
ATOM 2000 C CA . GLU B 1 9 ? -16.297 19.078 16.109 1 97.38 9 GLU B CA 1
ATOM 2001 C C . GLU B 1 9 ? -17.516 18.875 15.211 1 97.38 9 GLU B C 1
ATOM 2003 O O . GLU B 1 9 ? -17.875 19.766 14.445 1 97.38 9 GLU B O 1
ATOM 2008 N N . GLY B 1 10 ? -18.094 17.734 15.375 1 97.69 10 GLY B N 1
ATOM 2009 C CA . GLY B 1 10 ? -19.406 17.484 14.781 1 97.69 10 GLY B CA 1
ATOM 2010 C C . GLY B 1 10 ? -19.375 17.484 13.266 1 97.69 10 GLY B C 1
ATOM 2011 O O . GLY B 1 10 ? -20.344 17.906 12.625 1 97.69 10 GLY B O 1
ATOM 2012 N N . LEU B 1 11 ? -18.328 17.094 12.672 1 97.75 11 LEU B N 1
ATOM 2013 C CA . LEU B 1 11 ? -18.203 17.125 11.219 1 97.75 11 LEU B CA 1
ATOM 2014 C C . LEU B 1 11 ? -19.141 16.094 10.578 1 97.75 11 LEU B C 1
ATOM 2016 O O . LEU B 1 11 ? -19.078 14.914 10.906 1 97.75 11 LEU B O 1
ATOM 2020 N N . THR B 1 12 ? -20.016 16.547 9.758 1 98.12 12 THR B N 1
ATOM 2021 C CA . THR B 1 12 ? -20.953 15.695 9.039 1 98.12 12 THR B CA 1
ATOM 2022 C C . THR B 1 12 ? -20.906 15.992 7.543 1 98.12 12 THR B C 1
ATOM 2024 O O . THR B 1 12 ? -21 17.156 7.129 1 98.12 12 THR B O 1
ATOM 2027 N N . ILE B 1 13 ? -20.672 15 6.762 1 98 13 ILE B N 1
ATOM 2028 C CA . ILE B 1 13 ? -20.531 15.109 5.312 1 98 13 ILE B CA 1
ATOM 2029 C C . ILE B 1 13 ? -21.484 14.133 4.629 1 98 13 ILE B C 1
ATOM 2031 O O . ILE B 1 13 ? -21.609 12.984 5.047 1 98 13 ILE B O 1
ATOM 2035 N N . ALA B 1 14 ? -22.125 14.555 3.576 1 97.44 14 ALA B N 1
ATOM 2036 C CA . ALA B 1 14 ? -23.062 13.727 2.838 1 97.44 14 ALA B CA 1
ATOM 2037 C C . ALA B 1 14 ? -22.906 13.922 1.333 1 97.44 14 ALA B C 1
ATOM 2039 O O . ALA B 1 14 ? -22.281 14.883 0.888 1 97.44 14 ALA B O 1
ATOM 2040 N N . THR B 1 15 ? -23.438 12.938 0.587 1 95.94 15 THR B N 1
ATOM 2041 C CA . THR B 1 15 ? -23.5 13.102 -0.861 1 95.94 15 THR B CA 1
ATOM 2042 C C . THR B 1 15 ? -24.578 14.109 -1.245 1 95.94 15 THR B C 1
ATOM 2044 O O . THR B 1 15 ? -25.469 14.422 -0.44 1 95.94 15 THR B O 1
ATOM 2047 N N . LEU B 1 16 ? -24.391 14.602 -2.434 1 92.25 16 LEU B N 1
ATOM 2048 C CA . LEU B 1 16 ? -25.438 15.484 -2.971 1 92.25 16 LEU B CA 1
ATOM 2049 C C . LEU B 1 16 ? -26.531 14.672 -3.646 1 92.25 16 LEU B C 1
ATOM 2051 O O . LEU B 1 16 ? -26.312 13.516 -4.027 1 92.25 16 LEU B O 1
ATOM 2055 N N . GLY B 1 17 ? -27.703 15.305 -3.805 1 89.06 17 GLY B N 1
ATOM 2056 C CA . GLY B 1 17 ? -28.781 14.664 -4.539 1 89.06 17 GLY B CA 1
ATOM 2057 C C . GLY B 1 17 ? -30.047 14.523 -3.727 1 89.06 17 GLY B C 1
ATOM 2058 O O . GLY B 1 17 ? -30.141 15.055 -2.619 1 89.06 17 GLY B O 1
ATOM 2059 N N . ALA B 1 18 ? -31.062 13.766 -4.336 1 90.69 18 ALA B N 1
ATOM 2060 C CA . ALA B 1 18 ? -32.406 13.641 -3.766 1 90.69 18 ALA B CA 1
ATOM 2061 C C . ALA B 1 18 ? -32.406 12.742 -2.535 1 90.69 18 ALA B C 1
ATOM 2063 O O . ALA B 1 18 ? -33.156 12.961 -1.59 1 90.69 18 ALA B O 1
ATOM 2064 N N . HIS B 1 19 ? -31.484 11.758 -2.518 1 92.38 19 HIS B N 1
ATOM 2065 C CA . HIS B 1 19 ? -31.328 10.836 -1.395 1 92.38 19 HIS B CA 1
ATOM 2066 C C . HIS B 1 19 ? -29.875 10.828 -0.888 1 92.38 19 HIS B C 1
ATOM 2068 O O . HIS B 1 19 ? -29.125 9.914 -1.189 1 92.38 19 HIS B O 1
ATOM 2074 N N . PRO B 1 20 ? -29.547 11.812 -0.042 1 92.12 20 PRO B N 1
ATOM 2075 C CA . PRO B 1 20 ? -28.156 11.945 0.405 1 92.12 20 PRO B CA 1
ATOM 2076 C C . PRO B 1 20 ? -27.703 10.781 1.291 1 92.12 20 PRO B C 1
ATOM 2078 O O . PRO B 1 20 ? -28.469 10.305 2.127 1 92.12 20 PRO B O 1
ATOM 2081 N N . LEU B 1 21 ? -26.547 10.25 1.006 1 94.12 21 LEU B N 1
ATOM 2082 C CA . LEU B 1 21 ? -25.891 9.25 1.85 1 94.12 21 LEU B CA 1
ATOM 2083 C C . LEU B 1 21 ? -24.922 9.906 2.822 1 94.12 21 LEU B C 1
ATOM 2085 O O . LEU B 1 21 ? -24.094 10.727 2.418 1 94.12 21 LEU B O 1
ATOM 2089 N N . MET B 1 22 ? -25.094 9.586 4.105 1 96.06 22 MET B N 1
ATOM 2090 C CA . MET B 1 22 ? -24.156 10.109 5.105 1 96.06 22 MET B CA 1
ATOM 2091 C C . MET B 1 22 ? -22.812 9.391 5.027 1 96.06 22 MET B C 1
ATOM 2093 O O . MET B 1 22 ? -22.75 8.172 5.219 1 96.06 22 MET B O 1
ATOM 2097 N N . LEU B 1 23 ? -21.781 10.156 4.688 1 97.38 23 LEU B N 1
ATOM 2098 C CA . LEU B 1 23 ? -20.453 9.586 4.535 1 97.38 23 LEU B CA 1
ATOM 2099 C C . LEU B 1 23 ? -19.625 9.766 5.809 1 97.38 23 LEU B C 1
ATOM 2101 O O . LEU B 1 23 ? -18.812 8.898 6.16 1 97.38 23 LEU B O 1
ATOM 2105 N N . VAL B 1 24 ? -19.766 10.828 6.461 1 98.38 24 VAL B N 1
ATOM 2106 C CA . VAL B 1 24 ? -19.172 11.172 7.746 1 98.38 24 VAL B CA 1
ATOM 2107 C C . VAL B 1 24 ? -20.25 11.758 8.664 1 98.38 24 VAL B C 1
ATOM 2109 O O . VAL B 1 24 ? -21 12.648 8.266 1 98.38 24 VAL B O 1
ATOM 2112 N N . GLU B 1 25 ? -20.281 11.219 9.859 1 98.19 25 GLU B N 1
ATOM 2113 C CA . GLU B 1 25 ? -21.391 11.617 10.719 1 98.19 25 GLU B CA 1
ATOM 2114 C C . GLU B 1 25 ? -20.891 11.992 12.117 1 98.19 25 GLU B C 1
ATOM 2116 O O . GLU B 1 25 ? -20.578 11.117 12.922 1 98.19 25 GLU B O 1
ATOM 2121 N N . GLY B 1 26 ? -20.938 13.273 12.398 1 98.06 26 GLY B N 1
ATOM 2122 C CA . GLY B 1 26 ? -20.672 13.789 13.734 1 98.06 26 GLY B CA 1
ATOM 2123 C C . GLY B 1 26 ? -19.25 13.508 14.211 1 98.06 26 GLY B C 1
ATOM 2124 O O . GLY B 1 26 ? -19.047 13.219 15.391 1 98.06 26 GLY B O 1
ATOM 2125 N N . VAL B 1 27 ? -18.344 13.57 13.383 1 98.25 27 VAL B N 1
ATOM 2126 C CA . VAL B 1 27 ? -16.969 13.18 13.695 1 98.25 27 VAL B CA 1
ATOM 2127 C C . VAL B 1 27 ? -16.266 14.297 14.469 1 98.25 27 VAL B C 1
ATOM 2129 O O . VAL B 1 27 ? -16.359 15.469 14.094 1 98.25 27 VAL B O 1
ATOM 2132 N N . GLY B 1 28 ? -15.617 13.953 15.523 1 98.12 28 GLY B N 1
ATOM 2133 C CA . GLY B 1 28 ? -14.766 14.836 16.312 1 98.12 28 GLY B CA 1
ATOM 2134 C C . GLY B 1 28 ? -13.352 14.305 16.469 1 98.12 28 GLY B C 1
ATOM 2135 O O . GLY B 1 28 ? -13.156 13.102 16.688 1 98.12 28 GLY B O 1
ATOM 2136 N N . LEU B 1 29 ? -12.453 15.141 16.297 1 98.12 29 LEU B N 1
ATOM 2137 C CA . LEU B 1 29 ? -11.039 14.828 16.469 1 98.12 29 LEU B CA 1
ATOM 2138 C C . LEU B 1 29 ? -10.305 15.969 17.156 1 98.12 29 LEU B C 1
ATOM 2140 O O . LEU B 1 29 ? -10.719 17.125 17.047 1 98.12 29 LEU B O 1
ATOM 2144 N N . GLU B 1 30 ? -9.281 15.641 17.828 1 97.5 30 GLU B N 1
ATOM 2145 C CA . GLU B 1 30 ? -8.406 16.641 18.438 1 97.5 30 GLU B CA 1
ATOM 2146 C C . GLU B 1 30 ? -6.941 16.359 18.109 1 97.5 30 GLU B C 1
ATOM 2148 O O . GLU B 1 30 ? -6.418 15.305 18.453 1 97.5 30 GLU B O 1
ATOM 2153 N N . VAL B 1 31 ? -6.383 17.281 17.484 1 97.75 31 VAL B N 1
ATOM 2154 C CA . VAL B 1 31 ? -4.957 17.234 17.156 1 97.75 31 VAL B CA 1
ATOM 2155 C C . VAL B 1 31 ? -4.199 18.203 18.047 1 97.75 31 VAL B C 1
ATOM 2157 O O . VAL B 1 31 ? -4.473 19.406 18.031 1 97.75 31 VAL B O 1
ATOM 2160 N N . ARG B 1 32 ? -3.256 17.734 18.812 1 97.12 32 ARG B N 1
ATOM 2161 C CA . ARG B 1 32 ? -2.521 18.562 19.766 1 97.12 32 ARG B CA 1
ATOM 2162 C C . ARG B 1 32 ? -1.106 18.844 19.266 1 97.12 32 ARG B C 1
ATOM 2164 O O . ARG B 1 32 ? -0.487 18 18.625 1 97.12 32 ARG B O 1
ATOM 2171 N N . ARG B 1 33 ? -0.654 20 19.578 1 95.88 33 ARG B N 1
ATOM 2172 C CA . ARG B 1 33 ? 0.716 20.359 19.234 1 95.88 33 ARG B CA 1
ATOM 2173 C C . ARG B 1 33 ? 1.715 19.406 19.859 1 95.88 33 ARG B C 1
ATOM 2175 O O . ARG B 1 33 ? 1.544 18.984 21 1 95.88 33 ARG B O 1
ATOM 2182 N N . GLY B 1 34 ? 2.668 18.984 19.047 1 95.94 34 GLY B N 1
ATOM 2183 C CA . GLY B 1 34 ? 3.73 18.109 19.516 1 95.94 34 GLY B CA 1
ATOM 2184 C C . GLY B 1 34 ? 3.299 16.656 19.656 1 95.94 34 GLY B C 1
ATOM 2185 O O . GLY B 1 34 ? 4.051 15.828 20.172 1 95.94 34 GLY B O 1
ATOM 2186 N N . ARG B 1 35 ? 2.109 16.344 19.234 1 97.31 35 ARG B N 1
ATOM 2187 C CA . ARG B 1 35 ? 1.597 14.984 19.344 1 97.31 35 ARG B CA 1
ATOM 2188 C C . ARG B 1 35 ? 1.108 14.469 18 1 97.31 35 ARG B C 1
ATOM 2190 O O . ARG B 1 35 ? 0.854 15.25 17.078 1 97.31 35 ARG B O 1
ATOM 2197 N N . ILE B 1 36 ? 1.025 13.188 17.906 1 98.25 36 ILE B N 1
ATOM 2198 C CA . ILE B 1 36 ? 0.602 12.539 16.672 1 98.25 36 ILE B CA 1
ATOM 2199 C C . ILE B 1 36 ? -0.696 11.773 16.906 1 98.25 36 ILE B C 1
ATOM 2201 O O . ILE B 1 36 ? -0.747 10.875 17.75 1 98.25 36 ILE B O 1
ATOM 2205 N N . LEU B 1 37 ? -1.744 12.164 16.234 1 98.69 37 LEU B N 1
ATOM 2206 C CA . LEU B 1 37 ? -3.006 11.438 16.203 1 98.69 37 LEU B CA 1
ATOM 2207 C C . LEU B 1 37 ? -3.131 10.625 14.922 1 98.69 37 LEU B C 1
ATOM 2209 O O . LEU B 1 37 ? -2.945 11.156 13.82 1 98.69 37 LEU B O 1
ATOM 2213 N N . ALA B 1 38 ? -3.385 9.352 15.016 1 98.69 38 ALA B N 1
ATOM 2214 C CA . ALA B 1 38 ? -3.666 8.516 13.852 1 98.69 38 ALA B CA 1
ATOM 2215 C C . ALA B 1 38 ? -5.168 8.305 13.672 1 98.69 38 ALA B C 1
ATOM 2217 O O . ALA B 1 38 ? -5.871 7.984 14.633 1 98.69 38 ALA B O 1
ATOM 2218 N N . LEU B 1 39 ? -5.633 8.633 12.547 1 98.69 39 LEU B N 1
ATOM 2219 C CA . LEU B 1 39 ? -6.977 8.25 12.133 1 98.69 39 LEU B CA 1
ATOM 2220 C C . LEU B 1 39 ? -6.945 6.996 11.273 1 98.69 39 LEU B C 1
ATOM 2222 O O . LEU B 1 39 ? -6.414 7.012 10.156 1 98.69 39 LEU B O 1
ATOM 2226 N N . VAL B 1 40 ? -7.516 5.895 11.797 1 98.12 40 VAL B N 1
ATOM 2227 C CA . VAL B 1 40 ? -7.383 4.602 11.133 1 98.12 40 VAL B CA 1
ATOM 2228 C C . VAL B 1 40 ? -8.766 4.027 10.844 1 98.12 40 VAL B C 1
ATOM 2230 O O . VAL B 1 40 ? -9.75 4.383 11.508 1 98.12 40 VAL B O 1
ATOM 2233 N N . GLY B 1 41 ? -8.852 3.186 9.867 1 96.25 41 GLY B N 1
ATOM 2234 C CA . GLY B 1 41 ? -10.078 2.529 9.461 1 96.25 41 GLY B CA 1
ATOM 2235 C C . GLY B 1 41 ? -9.984 1.864 8.102 1 96.25 41 GLY B C 1
ATOM 2236 O O . GLY B 1 41 ? -9 2.051 7.383 1 96.25 41 GLY B O 1
ATOM 2237 N N . ALA B 1 42 ? -11 1.139 7.82 1 93.94 42 ALA B N 1
ATOM 2238 C CA . ALA B 1 42 ? -11.062 0.451 6.531 1 93.94 42 ALA B CA 1
ATOM 2239 C C . ALA B 1 42 ? -11.18 1.448 5.383 1 93.94 42 ALA B C 1
ATOM 2241 O O . ALA B 1 42 ? -11.508 2.619 5.602 1 93.94 42 ALA B O 1
ATOM 2242 N N . SER B 1 43 ? -10.797 0.968 4.211 1 91.69 43 SER B N 1
ATOM 2243 C CA . SER B 1 43 ? -11.031 1.793 3.031 1 91.69 43 SER B CA 1
ATOM 2244 C C . SER B 1 43 ? -12.5 2.195 2.914 1 91.69 43 SER B C 1
ATOM 2246 O O . SER B 1 43 ? -13.391 1.373 3.131 1 91.69 43 SER B O 1
ATOM 2248 N N . GLY B 1 44 ? -12.773 3.391 2.691 1 90.69 44 GLY B N 1
ATOM 2249 C CA . GLY B 1 44 ? -14.133 3.873 2.523 1 90.69 44 GLY B CA 1
ATOM 2250 C C . GLY B 1 44 ? -14.789 4.266 3.832 1 90.69 44 GLY B C 1
ATOM 2251 O O . GLY B 1 44 ? -15.977 4.613 3.859 1 90.69 44 GLY B O 1
ATOM 2252 N N . SER B 1 45 ? -14.031 4.266 4.887 1 95.62 45 SER B N 1
ATOM 2253 C CA . SER B 1 45 ? -14.641 4.527 6.188 1 95.62 45 SER B CA 1
ATOM 2254 C C . SER B 1 45 ? -14.875 6.016 6.398 1 95.62 45 SER B C 1
ATOM 2256 O O . SER B 1 45 ? -15.562 6.414 7.34 1 95.62 45 SER B O 1
ATOM 2258 N N . GLY B 1 46 ? -14.273 6.895 5.562 1 96.06 46 GLY B N 1
ATOM 2259 C CA . GLY B 1 46 ? -14.531 8.328 5.648 1 96.06 46 GLY B CA 1
ATOM 2260 C C . GLY B 1 46 ? -13.312 9.125 6.078 1 96.06 46 GLY B C 1
ATOM 2261 O O . GLY B 1 46 ? -13.391 10.344 6.234 1 96.06 46 GLY B O 1
ATOM 2262 N N . LYS B 1 47 ? -12.18 8.516 6.238 1 97.31 47 LYS B N 1
ATOM 2263 C CA . LYS B 1 47 ? -10.984 9.148 6.785 1 97.31 47 LYS B CA 1
ATOM 2264 C C . LYS B 1 47 ? -10.555 10.336 5.93 1 97.31 47 LYS B C 1
ATOM 2266 O O . LYS B 1 47 ? -10.391 11.445 6.434 1 97.31 47 LYS B O 1
ATOM 2271 N N . SER B 1 48 ? -10.406 10.086 4.586 1 95.62 48 SER B N 1
ATOM 2272 C CA . SER B 1 48 ? -9.961 11.141 3.68 1 95.62 48 SER B CA 1
ATOM 2273 C C . SER B 1 48 ? -10.984 12.266 3.592 1 95.62 48 SER B C 1
ATOM 2275 O O . SER B 1 48 ? -10.617 13.445 3.533 1 95.62 48 SER B O 1
ATOM 2277 N N . LEU B 1 49 ? -12.242 11.953 3.633 1 96.06 49 LEU B N 1
ATOM 2278 C CA . LEU B 1 49 ? -13.297 12.961 3.59 1 96.06 49 LEU B CA 1
ATOM 2279 C C . LEU B 1 49 ? -13.281 13.82 4.852 1 96.06 49 LEU B C 1
ATOM 2281 O O . LEU B 1 49 ? -13.578 15.016 4.797 1 96.06 49 LEU B O 1
ATOM 2285 N N . THR B 1 50 ? -12.945 13.141 5.965 1 96.75 50 THR B N 1
ATOM 2286 C CA . THR B 1 50 ? -12.836 13.883 7.219 1 96.75 50 THR B CA 1
ATOM 2287 C C . THR B 1 50 ? -11.758 14.953 7.125 1 96.75 50 THR B C 1
ATOM 2289 O O . THR B 1 50 ? -11.992 16.109 7.477 1 96.75 50 THR B O 1
ATOM 2292 N N . CYS B 1 51 ? -10.586 14.57 6.598 1 95.25 51 CYS B N 1
ATOM 2293 C CA . CYS B 1 51 ? -9.508 15.531 6.418 1 95.25 51 CYS B CA 1
ATOM 2294 C C . CYS B 1 51 ? -9.914 16.641 5.449 1 95.25 51 CYS B C 1
ATOM 2296 O O . CYS B 1 51 ? -9.766 17.828 5.754 1 95.25 51 CYS B O 1
ATOM 2298 N N . ALA B 1 52 ? -10.469 16.234 4.332 1 94.44 52 ALA B N 1
ATOM 2299 C CA . ALA B 1 52 ? -10.875 17.188 3.303 1 94.44 52 ALA B CA 1
ATOM 2300 C C . ALA B 1 52 ? -11.977 18.125 3.814 1 94.44 52 ALA B C 1
ATOM 2302 O O . ALA B 1 52 ? -11.953 19.328 3.551 1 94.44 52 ALA B O 1
ATOM 2303 N N . GLY B 1 53 ? -12.93 17.562 4.504 1 94.69 53 GLY B N 1
ATOM 2304 C CA . GLY B 1 53 ? -14.039 18.328 5.043 1 94.69 53 GLY B CA 1
ATOM 2305 C C . GLY B 1 53 ? -13.609 19.344 6.094 1 94.69 53 GLY B C 1
ATOM 2306 O O . GLY B 1 53 ? -14.164 20.438 6.172 1 94.69 53 GLY B O 1
ATOM 2307 N N . ALA B 1 54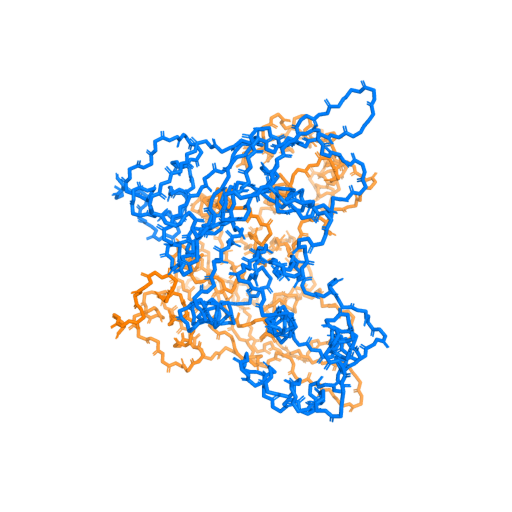 ? -12.609 18.938 6.887 1 94.44 54 ALA B N 1
ATOM 2308 C CA . ALA B 1 54 ? -12.094 19.828 7.918 1 94.44 54 ALA B CA 1
ATOM 2309 C C . ALA B 1 54 ? -11.383 21.031 7.301 1 94.44 54 ALA B C 1
ATOM 2311 O O . ALA B 1 54 ? -11.289 22.094 7.922 1 94.44 54 ALA B O 1
ATOM 2312 N N . LEU B 1 55 ? -10.922 20.875 6.062 1 92.88 55 LEU B N 1
ATOM 2313 C CA . LEU B 1 55 ? -10.133 21.922 5.422 1 92.88 55 LEU B CA 1
ATOM 2314 C C . LEU B 1 55 ? -10.922 22.562 4.285 1 92.88 55 LEU B C 1
ATOM 2316 O O . LEU B 1 55 ? -10.367 23.359 3.52 1 92.88 55 LEU B O 1
ATOM 2320 N N . ASP B 1 56 ? -12.141 22.234 4.09 1 90.62 56 ASP B N 1
ATOM 2321 C CA . ASP B 1 56 ? -13.062 22.812 3.111 1 90.62 56 ASP B CA 1
ATOM 2322 C C . ASP B 1 56 ? -12.57 22.562 1.686 1 90.62 56 ASP B C 1
ATOM 2324 O O . ASP B 1 56 ? -12.609 23.469 0.845 1 90.62 56 ASP B O 1
ATOM 2328 N N . VAL B 1 57 ? -12.062 21.359 1.449 1 90.25 57 VAL B N 1
ATOM 2329 C CA . VAL B 1 57 ? -11.594 21 0.117 1 90.25 57 VAL B CA 1
ATOM 2330 C C . VAL B 1 57 ? -12.258 19.688 -0.32 1 90.25 57 VAL B C 1
ATOM 2332 O O . VAL B 1 57 ? -11.609 18.812 -0.9 1 90.25 57 VAL B O 1
ATOM 2335 N N . LEU B 1 58 ? -13.547 19.609 -0.132 1 92.06 58 LEU B N 1
ATOM 2336 C CA . LEU B 1 58 ? -14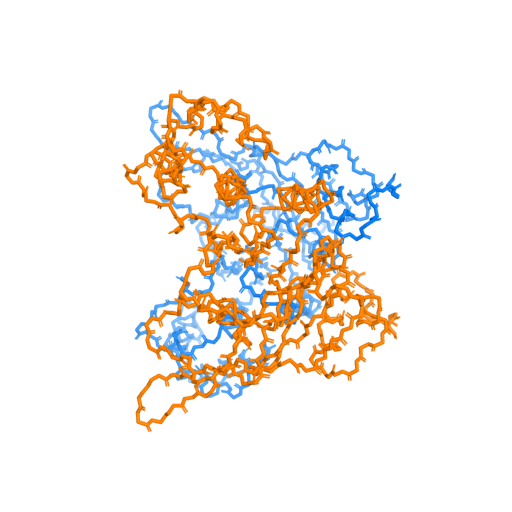.305 18.406 -0.475 1 92.06 58 LEU B CA 1
ATOM 2337 C C . LEU B 1 58 ? -14.414 18.25 -1.987 1 92.06 58 LEU B C 1
ATOM 2339 O O . LEU B 1 58 ? -14.539 19.25 -2.711 1 92.06 58 LEU B O 1
ATOM 2343 N N . PRO B 1 59 ? -14.359 17 -2.408 1 90.5 59 PRO B N 1
ATOM 2344 C CA . PRO B 1 59 ? -14.555 16.797 -3.844 1 90.5 59 PRO B CA 1
ATOM 2345 C C . PRO B 1 59 ? -15.992 17.078 -4.285 1 90.5 59 PRO B C 1
ATOM 2347 O O . PRO B 1 59 ? -16.875 17.25 -3.447 1 90.5 59 PRO B O 1
ATOM 2350 N N . ALA B 1 60 ? -16.125 17.125 -5.582 1 90.56 60 ALA B N 1
ATOM 2351 C CA . ALA B 1 60 ? -17.469 17.328 -6.137 1 90.56 60 ALA B CA 1
ATOM 2352 C C . ALA B 1 60 ? -18.406 16.203 -5.746 1 90.56 60 ALA B C 1
ATOM 2354 O O . ALA B 1 60 ? -17.969 15.047 -5.602 1 90.56 60 ALA B O 1
ATOM 2355 N N . GLY B 1 61 ? -19.656 16.516 -5.496 1 92.56 61 GLY B N 1
ATOM 2356 C CA . GLY B 1 61 ? -20.672 15.5 -5.234 1 92.56 61 GLY B CA 1
ATOM 2357 C C . GLY B 1 61 ? -20.906 15.266 -3.754 1 92.56 61 GLY B C 1
ATOM 2358 O O . GLY B 1 61 ? -21.797 14.492 -3.377 1 92.56 61 GLY B O 1
ATOM 2359 N N . VAL B 1 62 ? -20.031 15.867 -2.938 1 95.62 62 VAL B N 1
ATOM 2360 C CA . VAL B 1 62 ? -20.25 15.742 -1.501 1 95.62 62 VAL B CA 1
ATOM 2361 C C . VAL B 1 62 ? -20.266 17.125 -0.854 1 95.62 62 VAL B C 1
ATOM 2363 O O . VAL B 1 62 ? -19.703 18.078 -1.402 1 95.62 62 VAL B O 1
ATOM 2366 N N . ARG B 1 63 ? -20.969 17.25 0.285 1 95.56 63 ARG B N 1
ATOM 2367 C CA . ARG B 1 63 ? -21.062 18.531 0.973 1 95.56 63 ARG B CA 1
ATOM 2368 C C . ARG B 1 63 ? -20.969 18.359 2.484 1 95.56 63 ARG B C 1
ATOM 2370 O O . ARG B 1 63 ? -21.406 17.328 3.018 1 95.56 63 ARG B O 1
ATOM 2377 N N . ARG B 1 64 ? -20.391 19.312 3.061 1 95.5 64 ARG B N 1
ATOM 2378 C CA . ARG B 1 64 ? -20.375 19.375 4.516 1 95.5 64 ARG B CA 1
ATOM 2379 C C . ARG B 1 64 ? -21.719 19.906 5.043 1 95.5 64 ARG B C 1
ATOM 2381 O O . ARG B 1 64 ? -22.141 21 4.672 1 95.5 64 ARG B O 1
ATOM 2388 N N . LEU B 1 65 ? -22.328 19.188 5.875 1 95.44 65 LEU B N 1
ATOM 2389 C CA . LEU B 1 65 ? -23.625 19.578 6.426 1 95.44 65 LEU B CA 1
ATOM 2390 C C . LEU B 1 65 ? -23.453 20.328 7.738 1 95.44 65 LEU B C 1
ATOM 2392 O O . LEU B 1 65 ? -24.25 21.219 8.062 1 95.44 65 LEU B O 1
ATOM 2396 N N . SER B 1 66 ? -22.531 19.906 8.523 1 95.88 66 SER B N 1
ATOM 2397 C CA . SER B 1 66 ? -22.266 20.547 9.812 1 95.88 66 SER B CA 1
ATOM 2398 C C . SER B 1 66 ? -20.844 20.25 10.289 1 95.88 66 SER B C 1
ATOM 2400 O O . SER B 1 66 ? -20.141 19.453 9.688 1 95.88 66 SER B O 1
ATOM 2402 N N . GLY B 1 67 ? -20.5 20.969 11.328 1 95.5 67 GLY B N 1
ATOM 2403 C CA . GLY B 1 67 ? -19.203 20.812 11.961 1 95.5 67 GLY B CA 1
ATOM 2404 C C . GLY B 1 67 ? -18.406 22.094 12.008 1 95.5 67 GLY B C 1
ATOM 2405 O O . GLY B 1 67 ? -18.688 23.031 11.258 1 95.5 67 GLY B O 1
ATOM 2406 N N . ARG B 1 68 ? -17.516 22.156 12.914 1 95.69 68 ARG B N 1
ATOM 2407 C CA . ARG B 1 68 ? -16.656 23.328 13.047 1 95.69 68 ARG B CA 1
ATOM 2408 C C . ARG B 1 68 ? -15.227 22.922 13.398 1 95.69 68 ARG B C 1
ATOM 2410 O O . ARG B 1 68 ? -14.984 21.781 13.828 1 95.69 68 ARG B O 1
ATOM 2417 N N . VAL B 1 69 ? -14.359 23.734 13.086 1 96 69 VAL B N 1
ATOM 2418 C CA . VAL B 1 69 ? -12.953 23.562 13.422 1 96 69 VAL B CA 1
ATOM 2419 C C . VAL B 1 69 ? -12.5 24.672 14.375 1 96 69 VAL B C 1
ATOM 2421 O O . VAL B 1 69 ? -12.766 25.844 14.133 1 96 69 VAL B O 1
ATOM 2424 N N . LEU B 1 70 ? -11.938 24.266 15.469 1 95.75 70 LEU B N 1
ATOM 2425 C CA . LEU B 1 70 ? -11.445 25.188 16.469 1 95.75 70 LEU B CA 1
ATOM 2426 C C . LEU B 1 70 ? -9.922 25.141 16.562 1 95.75 70 LEU B C 1
ATOM 2428 O O . LEU B 1 70 ? -9.328 24.062 16.5 1 95.75 70 LEU B O 1
ATOM 2432 N N . LEU B 1 71 ? -9.305 26.297 16.609 1 94 71 LEU B N 1
ATOM 2433 C CA . LEU B 1 71 ? -7.891 26.453 16.922 1 94 71 LEU B CA 1
ATOM 2434 C C . LEU B 1 71 ? -7.707 27.109 18.281 1 94 71 LEU B C 1
ATOM 2436 O O . LEU B 1 71 ? -8.141 28.25 18.5 1 94 71 LEU B O 1
ATOM 2440 N N . ASP B 1 72 ? -7.133 26.391 19.141 1 91.94 72 ASP B N 1
ATOM 2441 C CA . ASP B 1 72 ? -6.949 26.875 20.516 1 91.94 72 ASP B CA 1
ATOM 2442 C C . ASP B 1 72 ? -8.273 27.344 21.109 1 91.94 72 ASP B C 1
ATOM 2444 O O . ASP B 1 72 ? -8.344 28.422 21.703 1 91.94 72 ASP B O 1
ATOM 2448 N N . GLY B 1 73 ? -9.289 26.641 20.734 1 91.62 73 GLY B N 1
ATOM 2449 C CA . GLY B 1 73 ? -10.586 26.859 21.344 1 91.62 73 GLY B CA 1
ATOM 2450 C C . GLY B 1 73 ? -11.445 27.844 20.594 1 91.62 73 GLY B C 1
ATOM 2451 O O . GLY B 1 73 ? -12.625 28.031 20.922 1 91.62 73 GLY B O 1
ATOM 2452 N N . GLU B 1 74 ? -10.891 28.453 19.625 1 93.06 74 GLU B N 1
ATOM 2453 C CA . GLU B 1 74 ? -11.633 29.453 18.844 1 93.06 74 GLU B CA 1
ATOM 2454 C C . GLU B 1 74 ? -12.055 28.891 17.5 1 93.06 74 GLU B C 1
ATOM 2456 O O . GLU B 1 74 ? -11.227 28.391 16.734 1 93.06 74 GLU B O 1
ATOM 2461 N N . GLU B 1 75 ? -13.25 29.031 17.281 1 93.31 75 GLU B N 1
ATOM 2462 C CA . GLU B 1 75 ? -13.773 28.562 16 1 93.31 75 GLU B CA 1
ATOM 2463 C C . GLU B 1 75 ? -13.148 29.328 14.844 1 93.31 75 GLU B C 1
ATOM 2465 O O . GLU B 1 75 ? -13 30.562 14.906 1 93.31 75 GLU B O 1
ATOM 2470 N N . GLN B 1 76 ? -12.758 28.562 13.883 1 91.56 76 GLN B N 1
ATOM 2471 C CA . GLN B 1 76 ? -12.117 29.156 12.719 1 91.56 76 GLN B CA 1
ATOM 2472 C C . GLN B 1 76 ? -13 29.016 11.477 1 91.56 76 GLN B C 1
ATOM 2474 O O . GLN B 1 76 ? -13.734 28.047 11.336 1 91.56 76 GLN B O 1
ATOM 2479 N N . ALA B 1 77 ? -12.93 30.078 10.688 1 87.44 77 ALA B N 1
ATOM 2480 C CA . ALA B 1 77 ? -13.469 29.891 9.336 1 87.44 77 ALA B CA 1
ATOM 2481 C C . ALA B 1 77 ? -12.664 28.859 8.562 1 87.44 77 ALA B C 1
ATOM 2483 O O . ALA B 1 77 ? -11.43 28.844 8.633 1 87.44 77 ALA B O 1
ATOM 2484 N N . LEU B 1 78 ? -13.43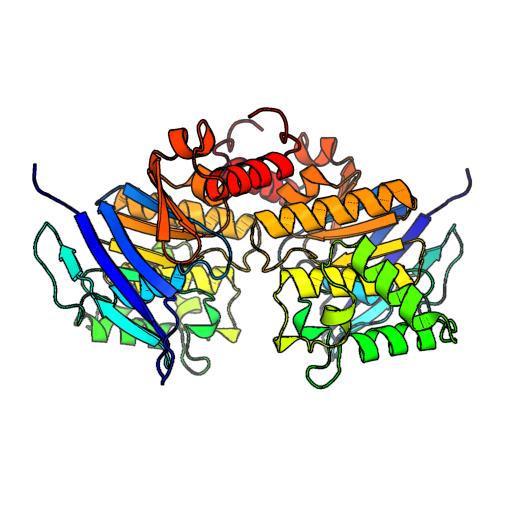8 27.984 7.879 1 82.5 78 LEU B N 1
ATOM 2485 C CA . LEU B 1 78 ? -12.766 26.891 7.18 1 82.5 78 LEU B CA 1
ATOM 2486 C C . LEU B 1 78 ? -11.891 27.422 6.047 1 82.5 78 LEU B C 1
ATOM 2488 O O . LEU B 1 78 ? -10.805 26.906 5.801 1 82.5 78 LEU B O 1
ATOM 2492 N N . ALA B 1 79 ? -12.492 28.547 5.645 1 78.62 79 ALA B N 1
ATOM 2493 C CA . ALA B 1 79 ? -11.727 29.188 4.582 1 78.62 79 ALA B CA 1
ATOM 2494 C C . ALA B 1 79 ? -10.383 29.688 5.109 1 78.62 79 ALA B C 1
ATOM 2496 O O . ALA B 1 79 ? -10.32 30.312 6.172 1 78.62 79 ALA B O 1
ATOM 2497 N N . GLY B 1 80 ? -9.336 29.203 4.668 1 79.5 80 GLY B N 1
ATOM 2498 C CA . GLY B 1 80 ? -8.031 29.75 5.023 1 79.5 80 GLY B CA 1
ATOM 2499 C C . GLY B 1 80 ? -7.254 28.844 5.969 1 79.5 80 GLY B C 1
ATOM 2500 O O . GLY B 1 80 ? -6.09 29.125 6.27 1 79.5 80 GLY B O 1
ATOM 2501 N N . LEU B 1 81 ? -7.949 27.859 6.496 1 88.31 81 LEU B N 1
ATOM 2502 C CA . LEU B 1 81 ? -7.254 26.953 7.398 1 88.31 81 LEU B CA 1
ATOM 2503 C C . LEU B 1 81 ? -6.105 26.25 6.684 1 88.31 81 LEU B C 1
ATOM 2505 O O . LEU B 1 81 ? -5 26.141 7.223 1 88.31 81 LEU B O 1
ATOM 2509 N N . LYS B 1 82 ? -6.453 25.859 5.504 1 88.19 82 LYS B N 1
ATOM 2510 C CA . LYS B 1 82 ? -5.441 25.141 4.73 1 88.19 82 LYS B CA 1
ATOM 2511 C C . LYS B 1 82 ? -4.285 26.078 4.359 1 88.19 82 LYS B C 1
ATOM 2513 O O . LYS B 1 82 ? -4.5 27.188 3.883 1 88.19 82 LYS B O 1
ATOM 2518 N N . GLY B 1 83 ? -3.082 25.578 4.609 1 84.94 83 GLY B N 1
ATOM 2519 C CA . GLY B 1 83 ? -1.896 26.359 4.285 1 84.94 83 GLY B CA 1
ATOM 2520 C C . GLY B 1 83 ? -1.431 27.25 5.426 1 84.94 83 GLY B C 1
ATOM 2521 O O . GLY B 1 83 ? -0.237 27.297 5.73 1 84.94 83 GLY B O 1
ATOM 2522 N N . ARG B 1 84 ? -2.352 27.906 6.105 1 85.81 84 ARG B N 1
ATOM 2523 C CA . ARG B 1 84 ? -1.988 28.844 7.164 1 85.81 84 ARG B CA 1
ATOM 2524 C C . ARG B 1 84 ? -1.853 28.141 8.508 1 85.81 84 ARG B C 1
ATOM 2526 O O . ARG B 1 84 ? -0.84 28.281 9.195 1 85.81 84 ARG B O 1
ATOM 2533 N N . HIS B 1 85 ? -2.85 27.375 8.773 1 93 85 HIS B N 1
ATOM 2534 C CA . HIS B 1 85 ? -2.852 26.719 10.078 1 93 85 HIS B CA 1
ATOM 2535 C C . HIS B 1 85 ? -2.625 25.219 9.953 1 93 85 HIS B C 1
ATOM 2537 O O . HIS B 1 85 ? -2.152 24.578 10.891 1 93 85 HIS B O 1
ATOM 2543 N N . VAL B 1 86 ? -3.031 24.719 8.797 1 96 86 VAL B N 1
ATOM 2544 C CA . VAL B 1 86 ? -2.904 23.281 8.562 1 96 86 VAL B CA 1
ATOM 2545 C C . VAL B 1 86 ? -2.238 23.031 7.215 1 96 86 VAL B C 1
ATOM 2547 O O . VAL B 1 86 ? -2.781 23.391 6.168 1 96 86 VAL B O 1
ATOM 2550 N N . ALA B 1 87 ? -1.049 22.484 7.25 1 95.75 87 ALA B N 1
ATOM 2551 C CA . ALA B 1 87 ? -0.454 21.938 6.027 1 95.75 87 ALA B CA 1
ATOM 2552 C C . ALA B 1 87 ? -0.997 20.547 5.719 1 95.75 87 ALA B C 1
ATOM 2554 O O . ALA B 1 87 ? -1.529 19.875 6.605 1 95.75 87 ALA B O 1
ATOM 2555 N N . SER B 1 88 ? -0.877 20.203 4.484 1 93.88 88 SER B N 1
ATOM 2556 C CA . SER B 1 88 ? -1.456 18.922 4.125 1 93.88 88 SER B CA 1
ATOM 2557 C C . SER B 1 88 ? -0.546 18.156 3.168 1 93.88 88 SER B C 1
ATOM 2559 O O . SER B 1 88 ? 0.075 18.75 2.285 1 93.88 88 SER B O 1
ATOM 2561 N N . ILE B 1 89 ? -0.411 16.891 3.467 1 94 89 ILE B N 1
ATOM 2562 C CA . ILE B 1 89 ? 0.176 15.906 2.57 1 94 89 ILE B CA 1
ATOM 2563 C C . ILE B 1 89 ? -0.921 15 2.01 1 94 89 ILE B C 1
ATOM 2565 O O . ILE B 1 89 ? -1.663 14.375 2.768 1 94 89 ILE B O 1
ATOM 2569 N N . MET B 1 90 ? -1.048 15.016 0.672 1 88.81 90 MET B N 1
ATOM 2570 C CA . MET B 1 90 ? -2.141 14.297 0.018 1 88.81 90 MET B CA 1
ATOM 2571 C C . MET B 1 90 ? -1.748 12.852 -0.277 1 88.81 90 MET B C 1
ATOM 2573 O O . MET B 1 90 ? -0.568 12.508 -0.224 1 88.81 90 MET B O 1
ATOM 2577 N N . GLN B 1 91 ? -2.967 12.289 -0.615 1 84.5 91 GLN B N 1
ATOM 2578 C CA . GLN B 1 91 ? -2.785 10.898 -1.016 1 84.5 91 GLN B CA 1
ATOM 2579 C C . GLN B 1 91 ? -2.211 10.805 -2.428 1 84.5 91 GLN B C 1
ATOM 2581 O O . GLN B 1 91 ? -2.514 11.641 -3.283 1 84.5 91 GLN B O 1
ATOM 2586 N N . ASN B 1 92 ? -1.128 10.242 -2.779 1 84.94 92 ASN B N 1
ATOM 2587 C CA . ASN B 1 92 ? -0.519 10.016 -4.086 1 84.94 92 ASN B CA 1
ATOM 2588 C C . ASN B 1 92 ? 0.253 11.234 -4.566 1 84.94 92 ASN B C 1
ATOM 2590 O O . ASN B 1 92 ? -0.309 12.109 -5.234 1 84.94 92 ASN B O 1
ATOM 2594 N N . PRO B 1 93 ? 1.345 11.414 -4.387 1 86.56 93 PRO B N 1
ATOM 2595 C CA . PRO B 1 93 ? 2.15 12.594 -4.703 1 86.56 93 PRO B CA 1
ATOM 2596 C C . PRO B 1 93 ? 2.156 12.922 -6.195 1 86.56 93 PRO B C 1
ATOM 2598 O O . PRO B 1 93 ? 2.23 14.094 -6.57 1 86.56 93 PRO B O 1
ATOM 2601 N N . ARG B 1 94 ? 1.973 11.961 -7.035 1 86.5 94 ARG B N 1
ATOM 2602 C CA . ARG B 1 94 ? 2.021 12.211 -8.469 1 86.5 94 ARG B CA 1
ATOM 2603 C C . ARG B 1 94 ? 0.864 13.102 -8.914 1 86.5 94 ARG B C 1
ATOM 2605 O O . ARG B 1 94 ? 1.021 13.938 -9.805 1 86.5 94 ARG B O 1
ATOM 2612 N N . SER B 1 95 ? -0.208 12.945 -8.266 1 85.38 95 SER B N 1
ATOM 2613 C CA . SER B 1 95 ? -1.384 13.727 -8.633 1 85.38 95 SER B CA 1
ATOM 2614 C C . SER B 1 95 ? -1.303 15.141 -8.07 1 85.38 95 SER B C 1
ATOM 2616 O O . SER B 1 95 ? -2.055 16.016 -8.492 1 85.38 95 SER B O 1
ATOM 2618 N N . ALA B 1 96 ? -0.385 15.344 -7.18 1 88.19 96 ALA B N 1
ATOM 2619 C CA . ALA B 1 96 ? -0.274 16.625 -6.496 1 88.19 96 ALA B CA 1
ATOM 2620 C C . ALA B 1 96 ? 0.547 17.625 -7.32 1 88.19 96 ALA B C 1
ATOM 2622 O O . ALA B 1 96 ? 0.54 18.828 -7.047 1 88.19 96 ALA B O 1
ATOM 2623 N N . PHE B 1 97 ? 1.218 17.141 -8.383 1 94.12 97 PHE B N 1
ATOM 2624 C CA . PHE B 1 97 ? 2.137 18 -9.117 1 94.12 97 PHE B CA 1
ATOM 2625 C C . PHE B 1 97 ? 1.699 18.125 -10.578 1 94.12 97 PHE B C 1
ATOM 2627 O O . PHE B 1 97 ? 1.276 17.141 -11.195 1 94.12 97 PHE B O 1
ATOM 2634 N N . ASN B 1 98 ? 1.736 19.359 -11.039 1 94.25 98 ASN B N 1
ATOM 2635 C CA . ASN B 1 98 ? 1.524 19.609 -12.461 1 94.25 98 ASN B CA 1
ATOM 2636 C C . ASN B 1 98 ? 2.672 19.078 -13.312 1 94.25 98 ASN B C 1
ATOM 2638 O O . ASN B 1 98 ? 3.812 19.516 -13.172 1 94.25 98 ASN B O 1
ATOM 2642 N N . PRO B 1 99 ? 2.391 18.188 -14.172 1 93.81 99 PRO B N 1
ATOM 2643 C CA . PRO B 1 99 ? 3.459 17.469 -14.867 1 93.81 99 PRO B CA 1
ATOM 2644 C C . PRO B 1 99 ? 4.27 18.359 -15.797 1 93.81 99 PRO B C 1
ATOM 2646 O O . PRO B 1 99 ? 5.371 17.984 -16.219 1 93.81 99 PRO B O 1
ATOM 2649 N N . VAL B 1 100 ? 3.789 19.516 -16.156 1 95.56 100 VAL B N 1
ATOM 2650 C CA . VAL B 1 100 ? 4.504 20.375 -17.109 1 95.56 100 VAL B CA 1
ATOM 2651 C C . VAL B 1 100 ? 5.246 21.469 -16.359 1 95.56 100 VAL B C 1
ATOM 2653 O O . VAL B 1 100 ? 5.832 22.359 -16.984 1 95.56 100 VAL B O 1
ATOM 2656 N N . ARG B 1 101 ? 5.195 21.531 -15.047 1 96.94 101 ARG B N 1
ATOM 2657 C CA . ARG B 1 101 ? 5.918 22.5 -14.227 1 96.94 101 ARG B CA 1
ATOM 2658 C C . ARG B 1 101 ? 7.066 21.828 -13.477 1 96.94 101 ARG B C 1
ATOM 2660 O O . ARG B 1 101 ? 6.961 20.672 -13.062 1 96.94 101 ARG B O 1
ATOM 2667 N N . THR B 1 102 ? 8.07 22.578 -13.328 1 98 102 THR B N 1
ATOM 2668 C CA . THR B 1 102 ? 9.219 22.078 -12.57 1 98 102 THR B CA 1
ATOM 2669 C C . THR B 1 102 ? 8.961 22.172 -11.07 1 98 102 THR B C 1
ATOM 2671 O O . THR B 1 102 ? 8.016 22.844 -10.641 1 98 102 THR B O 1
ATOM 2674 N N . MET B 1 103 ? 9.805 21.469 -10.32 1 97.81 103 MET B N 1
ATOM 2675 C CA . MET B 1 103 ? 9.688 21.531 -8.867 1 97.81 103 MET B CA 1
ATOM 2676 C C . MET B 1 103 ? 9.992 22.938 -8.367 1 97.81 103 MET B C 1
ATOM 2678 O O . MET B 1 103 ? 9.414 23.391 -7.375 1 97.81 103 MET B O 1
ATOM 2682 N N . ARG B 1 104 ? 10.852 23.656 -9.078 1 97.62 104 ARG B N 1
ATOM 2683 C CA . ARG B 1 104 ? 11.125 25.062 -8.773 1 97.62 104 ARG B CA 1
ATOM 2684 C C . ARG B 1 104 ? 9.852 25.906 -8.875 1 97.62 104 ARG B C 1
ATOM 2686 O O . ARG B 1 104 ? 9.562 26.703 -7.984 1 97.62 104 ARG B O 1
ATOM 2693 N N . ALA B 1 105 ? 9.164 25.672 -9.961 1 97.38 105 ALA B N 1
ATOM 2694 C CA . ALA B 1 105 ? 7.93 26.422 -10.18 1 97.38 105 ALA B CA 1
ATOM 2695 C C . ALA B 1 105 ? 6.93 26.172 -9.062 1 97.38 105 ALA B C 1
ATOM 2697 O O . ALA B 1 105 ? 6.289 27.109 -8.57 1 97.38 105 ALA B O 1
ATOM 2698 N N . HIS B 1 106 ? 6.781 24.938 -8.664 1 96.81 106 HIS B N 1
ATOM 2699 C CA . HIS B 1 106 ? 5.883 24.609 -7.566 1 96.81 106 HIS B CA 1
ATOM 2700 C C . HIS B 1 106 ? 6.32 25.281 -6.27 1 96.81 106 HIS B C 1
ATOM 2702 O O . HIS B 1 106 ? 5.488 25.812 -5.535 1 96.81 106 HIS B O 1
ATOM 2708 N N . GLY B 1 107 ? 7.652 25.219 -6.02 1 96.75 107 GLY B N 1
ATOM 2709 C CA . GLY B 1 107 ? 8.18 25.844 -4.824 1 96.75 107 GLY B CA 1
ATOM 2710 C C . GLY B 1 107 ? 7.945 27.344 -4.789 1 96.75 107 GLY B C 1
ATOM 2711 O O . GLY B 1 107 ? 7.492 27.891 -3.773 1 96.75 107 GLY B O 1
ATOM 2712 N N . VAL B 1 108 ? 8.203 27.953 -5.887 1 96.12 108 VAL B N 1
ATOM 2713 C CA . VAL B 1 108 ? 8.039 29.406 -5.992 1 96.12 108 VAL B CA 1
ATOM 2714 C C . VAL B 1 108 ? 6.57 29.781 -5.809 1 96.12 108 VAL B C 1
ATOM 2716 O O . VAL B 1 108 ? 6.246 30.719 -5.086 1 96.12 108 VAL B O 1
ATOM 2719 N N . GLU B 1 109 ? 5.738 29 -6.449 1 95.12 109 GLU B N 1
ATOM 2720 C CA . GLU B 1 109 ? 4.305 29.25 -6.309 1 95.12 109 GLU B CA 1
ATOM 2721 C C . GLU B 1 109 ? 3.861 29.109 -4.855 1 95.12 109 GLU B C 1
ATOM 2723 O O . GLU B 1 109 ? 3.027 29.891 -4.383 1 95.12 109 GLU B O 1
ATOM 2728 N N . THR B 1 110 ? 4.406 28.125 -4.207 1 93.62 110 THR B N 1
ATOM 2729 C CA . THR B 1 110 ? 4.09 27.922 -2.799 1 93.62 110 THR B CA 1
ATOM 2730 C C . THR B 1 110 ? 4.539 29.125 -1.966 1 93.62 110 THR B C 1
ATOM 2732 O O . THR B 1 110 ? 3.771 29.656 -1.156 1 93.62 110 THR B O 1
ATOM 2735 N N . LEU B 1 111 ? 5.711 29.625 -2.209 1 94.81 111 LEU B N 1
ATOM 2736 C CA . LEU B 1 111 ? 6.246 30.766 -1.463 1 94.81 111 LEU B CA 1
ATOM 2737 C C . LEU B 1 111 ? 5.469 32.031 -1.777 1 94.81 111 LEU B C 1
ATOM 2739 O O . LEU B 1 111 ? 5.242 32.875 -0.893 1 94.81 111 LEU B O 1
ATOM 2743 N N . LYS B 1 112 ? 5.039 32.156 -3.016 1 95.06 112 LYS B N 1
ATOM 2744 C CA . LYS B 1 112 ? 4.215 33.312 -3.389 1 95.06 112 LYS B CA 1
ATOM 2745 C C . LYS B 1 112 ? 2.891 33.312 -2.627 1 95.06 112 LYS B C 1
ATOM 2747 O O . LYS B 1 112 ? 2.473 34.344 -2.092 1 95.06 112 LYS B O 1
ATOM 2752 N N . ALA B 1 113 ? 2.318 32.156 -2.596 1 90.75 113 ALA B N 1
ATOM 2753 C CA . ALA B 1 113 ? 1.042 32 -1.899 1 90.75 113 ALA B CA 1
ATOM 2754 C C . ALA B 1 113 ? 1.186 32.344 -0.417 1 90.75 113 ALA B C 1
ATOM 2756 O O . ALA B 1 113 ? 0.242 32.812 0.212 1 90.75 113 ALA B O 1
ATOM 2757 N N . LEU B 1 114 ? 2.369 32.188 0.108 1 90.81 114 LEU B N 1
ATOM 2758 C CA . LEU B 1 114 ? 2.637 32.406 1.522 1 90.81 114 LEU B CA 1
ATOM 2759 C C . LEU B 1 114 ? 3.092 33.844 1.752 1 90.81 114 LEU B C 1
ATOM 2761 O O . LEU B 1 114 ? 3.311 34.25 2.895 1 90.81 114 LEU B O 1
ATOM 2765 N N . GLY B 1 115 ? 3.27 34.594 0.708 1 91.56 115 GLY B N 1
ATOM 2766 C CA . GLY B 1 115 ? 3.777 35.938 0.81 1 91.56 115 GLY B CA 1
ATOM 2767 C C . GLY B 1 115 ? 5.246 36 1.181 1 91.56 115 GLY B C 1
ATOM 2768 O O . GLY B 1 115 ? 5.695 36.969 1.805 1 91.56 115 GLY B O 1
ATOM 2769 N N . ARG B 1 116 ? 5.93 34.969 0.811 1 90.69 116 ARG B N 1
ATOM 2770 C CA . ARG B 1 116 ? 7.324 34.844 1.218 1 90.69 116 ARG B CA 1
ATOM 2771 C C . ARG B 1 116 ? 8.25 34.812 0.004 1 90.69 116 ARG B C 1
ATOM 2773 O O . ARG B 1 116 ? 9.43 34.5 0.126 1 90.69 116 ARG B O 1
ATOM 2780 N N . HIS B 1 117 ? 7.621 35.062 -1.132 1 91 117 HIS B N 1
ATOM 2781 C CA . HIS B 1 117 ? 8.461 35.062 -2.326 1 91 117 HIS B CA 1
ATOM 2782 C C . HIS B 1 117 ? 9.344 36.281 -2.383 1 91 117 HIS B C 1
ATOM 2784 O O . HIS B 1 117 ? 8.844 37.406 -2.4 1 91 117 HIS B O 1
ATOM 2790 N N . ASP B 1 118 ? 10.57 36.188 -2.305 1 91.5 118 ASP B N 1
ATOM 2791 C CA . ASP B 1 118 ? 11.547 37.281 -2.391 1 91.5 118 ASP B CA 1
ATOM 2792 C C . ASP B 1 118 ? 12.867 36.781 -2.973 1 91.5 118 ASP B C 1
ATOM 2794 O O . ASP B 1 118 ? 12.906 35.75 -3.637 1 91.5 118 ASP B O 1
ATOM 2798 N N . ARG B 1 119 ? 13.969 37.594 -2.797 1 87.88 119 ARG B N 1
ATOM 2799 C CA . ARG B 1 119 ? 15.266 37.281 -3.391 1 87.88 119 ARG B CA 1
ATOM 2800 C C . ARG B 1 119 ? 15.875 36.031 -2.746 1 87.88 119 ARG B C 1
ATOM 2802 O O . ARG B 1 119 ? 16.75 35.375 -3.332 1 87.88 119 ARG B O 1
ATOM 2809 N N . ARG B 1 120 ? 15.383 35.562 -1.598 1 91.19 120 ARG B N 1
ATOM 2810 C CA . ARG B 1 120 ? 15.945 34.438 -0.87 1 91.19 120 ARG B CA 1
ATOM 2811 C C . ARG B 1 120 ? 15.141 33.156 -1.117 1 91.19 120 ARG B C 1
ATOM 2813 O O . ARG B 1 120 ? 15.461 32.094 -0.58 1 91.19 120 ARG B O 1
ATOM 2820 N N . SER B 1 121 ? 14.188 33.219 -1.969 1 93 121 SER B N 1
ATOM 2821 C CA . SER B 1 121 ? 13.258 32.125 -2.188 1 93 121 SER B CA 1
ATOM 2822 C C . SER B 1 121 ? 13.992 30.859 -2.607 1 93 121 SER B C 1
ATOM 2824 O O . SER B 1 121 ? 13.68 29.766 -2.127 1 93 121 SER B O 1
ATOM 2826 N N . GLU B 1 122 ? 14.938 31.047 -3.465 1 94.06 122 GLU B N 1
ATOM 2827 C CA . GLU B 1 122 ? 15.672 29.875 -3.93 1 94.06 122 GLU B CA 1
ATOM 2828 C C . GLU B 1 122 ? 16.422 29.203 -2.785 1 94.06 122 GLU B C 1
ATOM 2830 O O . GLU B 1 122 ? 16.422 27.984 -2.664 1 94.06 122 GLU B O 1
ATOM 2835 N N . ALA B 1 123 ? 17.078 29.969 -2.004 1 95.81 123 ALA B N 1
ATOM 2836 C CA . ALA B 1 123 ? 17.812 29.438 -0.86 1 95.81 123 ALA B CA 1
ATOM 2837 C C . ALA B 1 123 ? 16.875 28.734 0.116 1 95.81 123 ALA B C 1
ATOM 2839 O O . ALA B 1 123 ? 17.219 27.688 0.671 1 95.81 123 ALA B O 1
ATOM 2840 N N . VAL B 1 124 ? 15.766 29.297 0.319 1 96.12 124 VAL B N 1
ATOM 2841 C CA . VAL B 1 124 ? 14.758 28.719 1.204 1 96.12 124 VAL B CA 1
ATOM 2842 C C . VAL B 1 124 ? 14.32 27.359 0.668 1 96.12 124 VAL B C 1
ATOM 2844 O O . VAL B 1 124 ? 14.219 26.391 1.425 1 96.12 124 VAL B O 1
ATOM 2847 N N . LEU B 1 125 ? 14.102 27.312 -0.629 1 97.31 125 LEU B N 1
ATOM 2848 C CA . LEU B 1 125 ? 13.672 26.078 -1.263 1 97.31 125 LEU B CA 1
ATOM 2849 C C . LEU B 1 125 ? 14.758 25 -1.152 1 97.31 125 LEU B C 1
ATOM 2851 O O . LEU B 1 125 ? 14.461 23.844 -0.829 1 97.31 125 LEU B O 1
ATOM 2855 N N . LEU B 1 126 ? 15.969 25.406 -1.411 1 97.69 126 LEU B N 1
ATOM 2856 C CA . LEU B 1 126 ? 17.078 24.469 -1.331 1 97.69 126 LEU B CA 1
ATOM 2857 C C . LEU B 1 126 ? 17.203 23.891 0.076 1 97.69 126 LEU B C 1
ATOM 2859 O O . LEU B 1 126 ? 17.391 22.688 0.245 1 97.69 126 LEU B O 1
ATOM 2863 N N . GLN B 1 127 ? 17.031 24.703 1.04 1 96.56 127 GLN B N 1
ATOM 2864 C CA . GLN B 1 127 ? 17.109 24.281 2.432 1 96.56 127 GLN B CA 1
ATOM 2865 C C . GLN B 1 127 ? 15.969 23.328 2.783 1 96.56 127 GLN B C 1
ATOM 2867 O O . GLN B 1 127 ? 16.172 22.344 3.49 1 96.56 127 GLN B O 1
ATOM 2872 N N . ALA B 1 128 ? 14.812 23.672 2.336 1 96.5 128 ALA B N 1
ATOM 2873 C CA . ALA B 1 128 ? 13.641 22.828 2.586 1 96.5 128 ALA B CA 1
ATOM 2874 C C . ALA B 1 128 ? 13.828 21.438 1.998 1 96.5 128 ALA B C 1
ATOM 2876 O O . ALA B 1 128 ? 13.5 20.438 2.637 1 96.5 128 ALA B O 1
ATOM 2877 N N . LEU B 1 129 ? 14.375 21.406 0.773 1 97.69 129 LEU B N 1
ATOM 2878 C CA . LEU B 1 129 ? 14.609 20.125 0.113 1 97.69 129 LEU B CA 1
ATOM 2879 C C . LEU B 1 129 ? 15.672 19.328 0.851 1 97.69 129 LEU B C 1
ATOM 2881 O O . LEU B 1 129 ? 15.523 18.109 1.023 1 97.69 129 LEU B O 1
ATOM 2885 N N . GLU B 1 130 ? 16.672 19.969 1.303 1 96.31 130 GLU B N 1
ATOM 2886 C CA . GLU B 1 130 ? 17.703 19.312 2.1 1 96.31 130 GLU B CA 1
ATOM 2887 C C . GLU B 1 130 ? 17.125 18.766 3.406 1 96.31 130 GLU B C 1
ATOM 2889 O O . GLU B 1 130 ? 17.5 17.688 3.846 1 96.31 130 GLU B O 1
ATOM 2894 N N . GLY B 1 131 ? 16.281 19.484 3.99 1 93.94 131 GLY B N 1
ATOM 2895 C CA . GLY B 1 131 ? 15.68 19.125 5.266 1 93.94 131 GLY B CA 1
ATOM 2896 C C . GLY B 1 131 ? 14.867 17.844 5.203 1 93.94 131 GLY B C 1
ATOM 2897 O O . GLY B 1 131 ? 14.656 17.188 6.227 1 93.94 131 GLY B O 1
ATOM 2898 N N . VAL B 1 132 ? 14.414 17.516 3.965 1 95.56 132 VAL B N 1
ATOM 2899 C CA . VAL B 1 132 ? 13.633 16.297 3.838 1 95.56 132 VAL B CA 1
ATOM 2900 C C . VAL B 1 132 ? 14.492 15.195 3.221 1 95.56 132 VAL B C 1
ATOM 2902 O O . VAL B 1 132 ? 13.977 14.148 2.818 1 95.56 132 VAL B O 1
ATOM 2905 N N . GLY B 1 133 ? 15.703 15.453 3.045 1 94.19 133 GLY B N 1
ATOM 2906 C CA . GLY B 1 133 ? 16.656 14.43 2.643 1 94.19 133 GLY B CA 1
ATOM 2907 C C . GLY B 1 133 ? 16.766 14.281 1.138 1 94.19 133 GLY B C 1
ATOM 2908 O O . GLY B 1 133 ? 17.188 13.234 0.646 1 94.19 133 GLY B O 1
ATOM 2909 N N . LEU B 1 134 ? 16.312 15.234 0.379 1 96.19 134 LEU B N 1
ATOM 2910 C CA . LEU B 1 134 ? 16.5 15.188 -1.065 1 96.19 134 LEU B CA 1
ATOM 2911 C C . LEU B 1 134 ? 17.922 15.602 -1.433 1 96.19 134 LEU B C 1
ATOM 2913 O O . LEU B 1 134 ? 18.344 16.734 -1.155 1 96.19 134 LEU B O 1
ATOM 2917 N N . GLU B 1 135 ? 18.594 14.688 -2.004 1 94 135 GLU B N 1
ATOM 2918 C CA . GLU B 1 135 ? 19.969 14.938 -2.4 1 94 135 GLU B CA 1
ATOM 2919 C C . GLU B 1 135 ? 20.047 15.836 -3.631 1 94 135 GLU B C 1
ATOM 2921 O O . GLU B 1 135 ? 19.188 15.75 -4.516 1 94 135 GLU B O 1
ATOM 2926 N N . ASP B 1 136 ? 21.016 16.656 -3.676 1 96.06 136 ASP B N 1
ATOM 2927 C CA . ASP B 1 136 ? 21.25 17.578 -4.781 1 96.06 136 ASP B CA 1
ATOM 2928 C C . ASP B 1 136 ? 20 18.422 -5.051 1 96.06 136 ASP B C 1
ATOM 2930 O O . ASP B 1 136 ? 19.484 18.422 -6.164 1 96.06 136 ASP B O 1
ATOM 2934 N N . PRO B 1 137 ? 19.625 19.172 -4.062 1 97.31 137 PRO B N 1
ATOM 2935 C CA . PRO B 1 137 ? 18.375 19.938 -4.176 1 97.31 137 PRO B CA 1
ATOM 2936 C C . PRO B 1 137 ? 18.359 20.844 -5.398 1 97.31 137 PRO B C 1
ATOM 2938 O O . PRO B 1 137 ? 17.297 21.078 -5.98 1 97.31 137 PRO B O 1
ATOM 2941 N N . GLY B 1 138 ? 19.5 21.422 -5.766 1 96.88 138 GLY B N 1
ATOM 2942 C CA . GLY B 1 138 ? 19.562 22.219 -6.977 1 96.88 138 GLY B CA 1
ATOM 2943 C C . GLY B 1 138 ? 19.094 21.484 -8.211 1 96.88 138 GLY B C 1
ATOM 2944 O O . GLY B 1 138 ? 18.344 22.031 -9.031 1 96.88 138 GLY B O 1
ATOM 2945 N N . ARG B 1 139 ? 19.484 20.312 -8.344 1 97.56 139 ARG B N 1
ATOM 2946 C CA . ARG B 1 139 ? 19.062 19.453 -9.453 1 97.56 139 ARG B CA 1
ATOM 2947 C C . ARG B 1 139 ? 17.578 19.141 -9.352 1 97.56 139 ARG B C 1
ATOM 2949 O O . ARG B 1 139 ? 16.859 19.188 -10.352 1 97.56 139 ARG B O 1
ATOM 2956 N N . VAL B 1 140 ? 17.125 18.797 -8.195 1 97.81 140 VAL B N 1
ATOM 2957 C CA . VAL B 1 140 ? 15.734 18.406 -7.965 1 97.81 140 VAL B CA 1
ATOM 2958 C C . VAL B 1 140 ? 14.797 19.547 -8.375 1 97.81 140 VAL B C 1
ATOM 2960 O O . VAL B 1 140 ? 13.742 19.297 -8.969 1 97.81 140 VAL B O 1
ATOM 2963 N N . LEU B 1 141 ? 15.195 20.734 -8.117 1 97.75 141 LEU B N 1
ATOM 2964 C CA . LEU B 1 141 ? 14.367 21.891 -8.438 1 97.75 141 LEU B CA 1
ATOM 2965 C C . LEU B 1 141 ? 14.133 22 -9.938 1 97.75 141 LEU B C 1
ATOM 2967 O O . LEU B 1 141 ? 13.125 22.562 -10.383 1 97.75 141 LEU B O 1
ATOM 2971 N N . GLY B 1 142 ? 15.031 21.438 -10.648 1 97.81 142 GLY B N 1
ATOM 2972 C CA . GLY B 1 142 ? 14.914 21.516 -12.094 1 97.81 142 GLY B CA 1
ATOM 2973 C C . GLY B 1 142 ? 14.109 20.375 -12.695 1 97.81 142 GLY B C 1
ATOM 2974 O O . GLY B 1 142 ? 13.82 20.375 -13.891 1 97.81 142 GLY B O 1
ATOM 2975 N N . LEU B 1 143 ? 13.672 19.438 -11.914 1 97.88 143 LEU B N 1
ATOM 2976 C CA . LEU B 1 143 ? 13.016 18.234 -12.391 1 97.88 143 LEU B CA 1
ATOM 2977 C C . LEU B 1 143 ? 11.508 18.422 -12.469 1 97.88 143 LEU B C 1
ATOM 2979 O O . LEU B 1 143 ? 10.953 19.297 -11.805 1 97.88 143 LEU B O 1
ATOM 2983 N N . HIS B 1 144 ? 10.938 17.672 -13.375 1 97.5 144 HIS B N 1
ATOM 2984 C CA . HIS B 1 144 ? 9.492 17.469 -13.398 1 97.5 144 HIS B CA 1
ATOM 2985 C C . HIS B 1 144 ? 9.094 16.219 -12.617 1 97.5 144 HIS B C 1
ATOM 2987 O O . HIS B 1 144 ? 9.93 15.359 -12.352 1 97.5 144 HIS B O 1
ATOM 2993 N N . ALA B 1 145 ? 7.836 16.141 -12.281 1 96.06 145 ALA B N 1
ATOM 2994 C CA . ALA B 1 145 ? 7.332 15.055 -11.461 1 96.06 145 ALA B CA 1
ATOM 2995 C C . ALA B 1 145 ? 7.645 13.703 -12.094 1 96.06 145 ALA B C 1
ATOM 2997 O O . ALA B 1 145 ? 8.023 12.75 -11.398 1 96.06 145 ALA B O 1
ATOM 2998 N N . PHE B 1 146 ? 7.531 13.609 -13.406 1 93.5 146 PHE B N 1
ATOM 2999 C CA . PHE B 1 146 ? 7.684 12.328 -14.094 1 93.5 146 PHE B CA 1
ATOM 3000 C C . PHE B 1 146 ? 9.141 11.883 -14.078 1 93.5 146 PHE B C 1
ATOM 3002 O O . PHE B 1 146 ? 9.445 10.727 -14.398 1 93.5 146 PHE B O 1
ATOM 3009 N N . GLU B 1 147 ? 10.062 12.766 -13.68 1 95.81 147 GLU B N 1
ATOM 3010 C CA . GLU B 1 147 ? 11.484 12.453 -13.625 1 95.81 147 GLU B CA 1
ATOM 3011 C C . GLU B 1 147 ? 11.906 12.016 -12.227 1 95.81 147 GLU B C 1
ATOM 3013 O O . GLU B 1 147 ? 13.07 11.703 -11.984 1 95.81 147 GLU B O 1
ATOM 3018 N N . MET B 1 148 ? 10.969 11.992 -11.32 1 95.25 148 MET B N 1
ATOM 3019 C CA . MET B 1 148 ? 11.266 11.719 -9.922 1 95.25 148 MET B CA 1
ATOM 3020 C C . MET B 1 148 ? 10.641 10.398 -9.484 1 95.25 148 MET B C 1
ATOM 3022 O O . MET B 1 148 ? 9.578 10.008 -9.984 1 95.25 148 MET B O 1
ATOM 3026 N N . SER B 1 149 ? 11.352 9.695 -8.562 1 92.12 149 SER B N 1
ATOM 3027 C CA . SER B 1 149 ? 10.766 8.508 -7.965 1 92.12 149 SER B CA 1
ATOM 3028 C C . SER B 1 149 ? 9.609 8.859 -7.035 1 92.12 149 SER B C 1
ATOM 3030 O O . SER B 1 149 ? 9.453 10.023 -6.656 1 92.12 149 SER B O 1
ATOM 3032 N N . GLY B 1 150 ? 8.789 7.859 -6.68 1 91.06 150 GLY B N 1
ATOM 3033 C CA . GLY B 1 150 ? 7.703 8.07 -5.734 1 91.06 150 GLY B CA 1
ATOM 3034 C C . GLY B 1 150 ? 8.172 8.617 -4.398 1 91.06 150 GLY B C 1
ATOM 3035 O O . GLY B 1 150 ? 7.543 9.516 -3.836 1 91.06 150 GLY B O 1
ATOM 3036 N N . GLY B 1 151 ? 9.273 8.078 -3.91 1 93.19 151 GLY B N 1
ATOM 3037 C CA . GLY B 1 151 ? 9.836 8.555 -2.658 1 93.19 151 GLY B CA 1
ATOM 3038 C C . GLY B 1 151 ? 10.32 9.992 -2.727 1 93.19 151 GLY B C 1
ATOM 3039 O O . GLY B 1 151 ? 10.164 10.75 -1.769 1 93.19 151 GLY B O 1
ATOM 3040 N N . MET B 1 152 ? 10.891 10.312 -3.879 1 95.44 152 MET B N 1
ATOM 3041 C CA . MET B 1 152 ? 11.328 11.695 -4.078 1 95.44 152 MET B CA 1
ATOM 3042 C C . MET B 1 152 ? 10.141 12.648 -4.098 1 95.44 152 MET B C 1
ATOM 3044 O O . MET B 1 152 ? 10.172 13.695 -3.449 1 95.44 152 MET B O 1
ATOM 3048 N N . LEU B 1 153 ? 9.117 12.25 -4.797 1 96.12 153 LEU B N 1
ATOM 3049 C CA . LEU B 1 153 ? 7.922 13.078 -4.902 1 96.12 153 LEU B CA 1
ATOM 3050 C C . LEU B 1 153 ? 7.273 13.273 -3.535 1 96.12 153 LEU B C 1
ATOM 3052 O O . LEU B 1 153 ? 6.824 14.375 -3.209 1 96.12 153 LEU B O 1
ATOM 3056 N N . GLN B 1 154 ? 7.266 12.203 -2.795 1 95.94 154 GLN B N 1
ATOM 3057 C CA . GLN B 1 154 ? 6.688 12.281 -1.457 1 95.94 154 GLN B CA 1
ATOM 3058 C C . GLN B 1 154 ? 7.461 13.266 -0.585 1 95.94 154 GLN B C 1
ATOM 3060 O O . GLN B 1 154 ? 6.863 14.102 0.096 1 95.94 154 GLN B O 1
ATOM 3065 N N . ARG B 1 155 ? 8.734 13.164 -0.641 1 96.12 155 ARG B N 1
ATOM 3066 C CA . ARG B 1 155 ? 9.562 14.062 0.153 1 96.12 155 ARG B CA 1
ATOM 3067 C C . ARG B 1 155 ? 9.438 15.5 -0.333 1 96.12 155 ARG B C 1
ATOM 3069 O O . ARG B 1 155 ? 9.43 16.438 0.472 1 96.12 155 ARG B O 1
ATOM 3076 N N . MET B 1 156 ? 9.312 15.672 -1.659 1 97 156 MET B N 1
ATOM 3077 C CA . MET B 1 156 ? 9.055 17 -2.211 1 97 156 MET B CA 1
ATOM 3078 C C . MET B 1 156 ? 7.746 17.562 -1.677 1 97 156 MET B C 1
ATOM 3080 O O . MET B 1 156 ? 7.688 18.734 -1.271 1 97 156 MET B O 1
ATOM 3084 N N . MET B 1 157 ? 6.75 16.781 -1.67 1 96.56 157 MET B N 1
ATOM 3085 C CA . MET B 1 157 ? 5.449 17.188 -1.155 1 96.56 157 MET B CA 1
ATOM 3086 C C . MET B 1 157 ? 5.547 17.578 0.315 1 96.56 157 MET B C 1
ATOM 3088 O O . MET B 1 157 ? 4.977 18.594 0.732 1 96.56 157 MET B O 1
ATOM 3092 N N . ILE B 1 158 ? 6.27 16.75 1.065 1 96.5 158 ILE B N 1
ATOM 3093 C CA . ILE B 1 158 ? 6.461 17.031 2.482 1 96.5 158 ILE B CA 1
ATOM 3094 C C . ILE B 1 158 ? 7.215 18.359 2.643 1 96.5 158 ILE B C 1
ATOM 3096 O O . ILE B 1 158 ? 6.844 19.188 3.473 1 96.5 158 ILE B O 1
ATOM 3100 N N . ALA B 1 159 ? 8.234 18.594 1.827 1 97 159 ALA B N 1
ATOM 3101 C CA . ALA B 1 159 ? 9 19.844 1.883 1 97 159 ALA B CA 1
ATOM 3102 C C . ALA B 1 159 ? 8.102 21.047 1.646 1 97 159 ALA B C 1
ATOM 3104 O O . ALA B 1 159 ? 8.156 22.031 2.391 1 97 159 ALA B O 1
ATOM 3105 N N . LEU B 1 160 ? 7.285 20.984 0.646 1 96 160 LEU B N 1
ATOM 3106 C CA . LEU B 1 160 ? 6.402 22.094 0.311 1 96 160 LEU B CA 1
ATOM 3107 C C . LEU B 1 160 ? 5.391 22.344 1.428 1 96 160 LEU B C 1
ATOM 3109 O O . LEU B 1 160 ? 5.086 23.484 1.753 1 96 160 LEU B O 1
ATOM 3113 N N . ALA B 1 161 ? 4.93 21.219 1.953 1 95.62 161 ALA B N 1
ATOM 3114 C CA . ALA B 1 161 ? 4 21.344 3.072 1 95.62 161 ALA B CA 1
ATOM 3115 C C . ALA B 1 161 ? 4.656 22.062 4.254 1 95.62 161 ALA B C 1
ATOM 3117 O O . ALA B 1 161 ? 4.043 22.922 4.887 1 95.62 161 ALA B O 1
ATOM 3118 N N . LEU B 1 162 ? 5.891 21.781 4.488 1 95.5 162 LEU B N 1
ATOM 3119 C CA . LEU B 1 162 ? 6.594 22.281 5.664 1 95.5 162 LEU B CA 1
ATOM 3120 C C . LEU B 1 162 ? 7 23.734 5.461 1 95.5 162 LEU B C 1
ATOM 3122 O O . LEU B 1 162 ? 7.305 24.438 6.43 1 95.5 162 LEU B O 1
ATOM 3126 N N . LEU B 1 163 ? 6.992 24.203 4.25 1 94.62 163 LEU B N 1
ATOM 3127 C CA . LEU B 1 163 ? 7.297 25.609 3.965 1 94.62 163 LEU B CA 1
ATOM 3128 C C . LEU B 1 163 ? 6.254 26.531 4.582 1 94.62 163 LEU B C 1
ATOM 3130 O O . LEU B 1 163 ? 6.547 27.688 4.883 1 94.62 163 LEU B O 1
ATOM 3134 N N . THR B 1 164 ? 5.098 26.016 4.754 1 92.69 164 THR B N 1
ATOM 3135 C CA . THR B 1 164 ? 4.004 26.828 5.27 1 92.69 164 THR B CA 1
ATOM 3136 C C . THR B 1 164 ? 4.25 27.219 6.727 1 92.69 164 THR B C 1
ATOM 3138 O O . THR B 1 164 ? 3.695 28.188 7.219 1 92.69 164 THR B O 1
ATOM 3141 N N . GLU B 1 165 ? 5.008 26.328 7.414 1 93.5 165 GLU B N 1
ATOM 3142 C CA . GLU B 1 165 ? 5.297 26.484 8.836 1 93.5 165 GLU B CA 1
ATOM 3143 C C . GLU B 1 165 ? 4.02 26.422 9.672 1 93.5 165 GLU B C 1
ATOM 3145 O O . GLU B 1 165 ? 3.943 27.031 10.742 1 93.5 165 GLU B O 1
ATOM 3150 N N . ALA B 1 166 ? 3.002 25.844 9.133 1 95.06 166 ALA B N 1
ATOM 3151 C CA . ALA B 1 166 ? 1.746 25.641 9.852 1 95.06 166 ALA B CA 1
ATOM 3152 C C . ALA B 1 166 ? 1.955 24.812 11.102 1 95.06 166 ALA B C 1
ATOM 3154 O O . ALA B 1 166 ? 2.746 23.859 11.102 1 95.06 166 ALA B O 1
ATOM 3155 N N . PRO B 1 167 ? 1.209 25.109 12.133 1 95.69 167 PRO B N 1
ATOM 3156 C CA . PRO B 1 167 ? 1.39 24.391 13.391 1 95.69 167 PRO B CA 1
ATOM 3157 C C . PRO B 1 167 ? 0.798 22.969 13.352 1 95.69 167 PRO B C 1
ATOM 3159 O O . PRO B 1 167 ? 1.073 22.156 14.234 1 95.69 167 PRO B O 1
ATOM 3162 N N . PHE B 1 168 ? -0.029 22.688 12.336 1 97.31 168 PHE B N 1
ATOM 3163 C CA . PHE B 1 168 ? -0.621 21.375 12.211 1 97.31 168 PHE B CA 1
ATOM 3164 C C . PHE B 1 168 ? -0.364 20.797 10.82 1 97.31 168 PHE B C 1
ATOM 3166 O O . PHE B 1 168 ? -0.285 21.531 9.836 1 97.31 168 PHE B O 1
ATOM 3173 N N . LEU B 1 169 ? -0.211 19.5 10.758 1 97.56 169 LEU B N 1
ATOM 3174 C CA . LEU B 1 169 ? 0.022 18.781 9.508 1 97.56 169 LEU B CA 1
ATOM 3175 C C . LEU B 1 169 ? -0.946 17.609 9.375 1 97.56 169 LEU B C 1
ATOM 3177 O O . LEU B 1 169 ? -1.06 16.781 10.281 1 97.56 169 LEU B O 1
ATOM 3181 N N . PHE B 1 170 ? -1.762 17.609 8.32 1 97.62 170 PHE B N 1
ATOM 3182 C CA . PHE B 1 170 ? -2.566 16.453 7.93 1 97.62 170 PHE B CA 1
ATOM 3183 C C . PHE B 1 170 ? -1.841 15.617 6.887 1 97.62 170 PHE B C 1
ATOM 3185 O O . PHE B 1 170 ? -1.507 16.109 5.805 1 97.62 170 PHE B O 1
ATOM 3192 N N . ALA B 1 171 ? -1.565 14.43 7.238 1 97.44 171 ALA B N 1
ATOM 3193 C CA . ALA B 1 171 ? -0.936 13.5 6.305 1 97.44 171 ALA B CA 1
ATOM 3194 C C . ALA B 1 171 ? -1.878 12.352 5.957 1 97.44 171 ALA B C 1
ATOM 3196 O O . ALA B 1 171 ? -2.086 11.445 6.766 1 97.44 171 ALA B O 1
ATOM 3197 N N . ASP B 1 172 ? -2.424 12.438 4.773 1 96.19 172 ASP B N 1
ATOM 3198 C CA . ASP B 1 172 ? -3.375 11.43 4.324 1 96.19 172 ASP B CA 1
ATOM 3199 C C . ASP B 1 172 ? -2.67 10.32 3.547 1 96.19 172 ASP B C 1
ATOM 3201 O O . ASP B 1 172 ? -2.383 10.477 2.357 1 96.19 172 ASP B O 1
ATOM 3205 N N . GLU B 1 173 ? -2.42 9.164 4.223 1 95 173 GLU B N 1
ATOM 3206 C CA . GLU B 1 173 ? -1.737 8 3.662 1 95 173 GLU B CA 1
ATOM 3207 C C . GLU B 1 173 ? -0.411 8.398 3.02 1 95 173 GLU B C 1
ATOM 3209 O O . GLU B 1 173 ? -0.172 8.102 1.846 1 95 173 GLU B O 1
ATOM 3214 N N . PRO B 1 174 ? 0.513 8.93 3.822 1 94.94 174 PRO B N 1
ATOM 3215 C CA . PRO B 1 174 ? 1.728 9.547 3.281 1 94.94 174 PRO B CA 1
ATOM 3216 C C . PRO B 1 174 ? 2.727 8.516 2.756 1 94.94 174 PRO B C 1
ATOM 3218 O O . PRO B 1 174 ? 3.713 8.883 2.111 1 94.94 174 PRO B O 1
ATOM 3221 N N . THR B 1 175 ? 2.479 7.246 2.986 1 92.69 175 THR B N 1
ATOM 3222 C CA . THR B 1 175 ? 3.479 6.27 2.574 1 92.69 175 THR B CA 1
ATOM 3223 C C . THR B 1 175 ? 2.871 5.25 1.614 1 92.69 175 THR B C 1
ATOM 3225 O O . THR B 1 175 ? 3.477 4.211 1.343 1 92.69 175 THR B O 1
ATOM 3228 N N . THR B 1 176 ? 1.691 5.559 1.182 1 87.5 176 THR B N 1
ATOM 3229 C CA . THR B 1 176 ? 1.063 4.68 0.201 1 87.5 176 THR B CA 1
ATOM 3230 C C . THR B 1 176 ? 1.906 4.598 -1.068 1 87.5 176 THR B C 1
ATOM 3232 O O . THR B 1 176 ? 2.494 5.594 -1.496 1 87.5 176 THR B O 1
ATOM 3235 N N . ASP B 1 177 ? 2.045 3.375 -1.646 1 85.38 177 ASP B N 1
ATOM 3236 C CA . ASP B 1 177 ? 2.711 3.098 -2.916 1 85.38 177 ASP B CA 1
ATOM 3237 C C . ASP B 1 177 ? 4.227 3.238 -2.783 1 85.38 177 ASP B C 1
ATOM 3239 O O . ASP B 1 177 ? 4.934 3.354 -3.785 1 85.38 177 ASP B O 1
ATOM 3243 N N . LEU B 1 178 ? 4.734 3.396 -1.594 1 92 178 LEU B N 1
ATOM 3244 C CA . LEU B 1 178 ? 6.176 3.418 -1.366 1 92 178 LEU B CA 1
ATOM 3245 C C . LEU B 1 178 ? 6.68 2.045 -0.938 1 92 178 LEU B C 1
ATOM 3247 O O . LEU B 1 178 ? 5.961 1.295 -0.272 1 92 178 LEU B O 1
ATOM 3251 N N . ASP B 1 179 ? 7.934 1.745 -1.36 1 93.31 179 ASP B N 1
ATOM 3252 C CA . ASP B 1 179 ? 8.5 0.508 -0.834 1 93.31 179 ASP B CA 1
ATOM 3253 C C . ASP B 1 179 ? 8.852 0.648 0.646 1 93.31 179 ASP B C 1
ATOM 3255 O O . ASP B 1 179 ? 8.812 1.751 1.195 1 93.31 179 ASP B O 1
ATOM 3259 N N . LEU B 1 180 ? 9.227 -0.451 1.24 1 93.62 180 LEU B N 1
ATOM 3260 C CA . LEU B 1 180 ? 9.352 -0.543 2.691 1 93.62 180 LEU B CA 1
ATOM 3261 C C . LEU B 1 180 ? 10.453 0.374 3.203 1 93.62 180 LEU B C 1
ATOM 3263 O O . LEU B 1 180 ? 10.273 1.072 4.203 1 93.62 180 LEU B O 1
ATOM 3267 N N . VAL B 1 181 ? 11.57 0.432 2.58 1 94.81 181 VAL B N 1
ATOM 3268 C CA . VAL B 1 181 ? 12.711 1.213 3.043 1 94.81 181 VAL B CA 1
ATOM 3269 C C . VAL B 1 181 ? 12.391 2.703 2.947 1 94.81 181 VAL B C 1
ATOM 3271 O O . VAL B 1 181 ? 12.656 3.461 3.883 1 94.81 181 VAL B O 1
ATOM 3274 N N . VAL B 1 182 ? 11.812 3.092 1.869 1 94.19 182 VAL B N 1
ATOM 3275 C CA . VAL B 1 182 ? 11.445 4.488 1.661 1 94.19 182 VAL B CA 1
ATOM 3276 C C . VAL B 1 182 ? 10.352 4.891 2.648 1 94.19 182 VAL B C 1
ATOM 3278 O O . VAL B 1 182 ? 10.383 5.992 3.201 1 94.19 182 VAL B O 1
ATOM 3281 N N . GLN B 1 183 ? 9.414 3.994 2.85 1 94.31 183 GLN B N 1
ATOM 3282 C CA . GLN B 1 183 ? 8.367 4.246 3.836 1 94.31 183 GLN B CA 1
ATOM 3283 C C . GLN B 1 183 ? 8.961 4.551 5.207 1 94.31 183 GLN B C 1
ATOM 3285 O O . GLN B 1 183 ? 8.586 5.531 5.852 1 94.31 183 GLN B O 1
ATOM 3290 N N . ALA B 1 184 ? 9.867 3.713 5.633 1 94.62 184 ALA B N 1
ATOM 3291 C CA . ALA B 1 184 ? 10.492 3.898 6.938 1 94.62 184 ALA B CA 1
ATOM 3292 C C . ALA B 1 184 ? 11.18 5.258 7.027 1 94.62 184 ALA B C 1
ATOM 3294 O O . ALA B 1 184 ? 11.086 5.938 8.055 1 94.62 184 ALA B O 1
ATOM 3295 N N . ARG B 1 185 ? 11.781 5.641 5.973 1 94.06 185 ARG B N 1
ATOM 3296 C CA . ARG B 1 185 ? 12.484 6.918 5.934 1 94.06 185 ARG B CA 1
ATOM 3297 C C . ARG B 1 185 ? 11.508 8.086 6.051 1 94.06 185 ARG B C 1
ATOM 3299 O O . ARG B 1 185 ? 11.758 9.039 6.785 1 94.06 185 ARG B O 1
ATOM 3306 N N . VAL B 1 186 ? 10.445 7.953 5.332 1 95.12 186 VAL B N 1
ATOM 3307 C CA . VAL B 1 186 ? 9.43 9.008 5.344 1 95.12 186 VAL B CA 1
ATOM 3308 C C . VAL B 1 186 ? 8.812 9.109 6.734 1 95.12 186 VAL B C 1
ATOM 3310 O O . VAL B 1 186 ? 8.602 10.211 7.246 1 95.12 186 VAL B O 1
ATOM 3313 N N . LEU B 1 187 ? 8.5 7.984 7.332 1 96.12 187 LEU B N 1
ATOM 3314 C CA . LEU B 1 187 ? 7.918 7.988 8.672 1 96.12 187 LEU B CA 1
ATOM 3315 C C . LEU B 1 187 ? 8.883 8.586 9.688 1 96.12 187 LEU B C 1
ATOM 3317 O O . LEU B 1 187 ? 8.477 9.336 10.57 1 96.12 187 LEU B O 1
ATOM 3321 N N . SER B 1 188 ? 10.148 8.273 9.57 1 95.38 188 SER B N 1
ATOM 3322 C CA . SER B 1 188 ? 11.172 8.859 10.43 1 95.38 188 SER B CA 1
ATOM 3323 C C . SER B 1 188 ? 11.242 10.375 10.25 1 95.38 188 SER B C 1
ATOM 3325 O O . SER B 1 188 ? 11.383 11.117 11.219 1 95.38 188 SER B O 1
ATOM 3327 N N . LEU B 1 189 ? 11.164 10.711 9.023 1 95.69 189 LEU B N 1
ATOM 3328 C CA . LEU B 1 189 ? 11.164 12.141 8.719 1 95.69 189 LEU B CA 1
ATOM 3329 C C . LEU B 1 189 ? 10.008 12.852 9.406 1 95.69 189 LEU B C 1
ATOM 3331 O O . LEU B 1 189 ? 10.203 13.875 10.062 1 95.69 189 LEU B O 1
ATOM 3335 N N . LEU B 1 190 ? 8.828 12.336 9.273 1 96.75 190 LEU B N 1
ATOM 3336 C CA . LEU B 1 190 ? 7.648 12.945 9.875 1 96.75 190 LEU B CA 1
ATOM 3337 C C . LEU B 1 190 ? 7.773 12.984 11.398 1 96.75 190 LEU B C 1
ATOM 3339 O O . LEU B 1 190 ? 7.441 13.992 12.023 1 96.75 190 LEU B O 1
ATOM 3343 N N . GLU B 1 191 ? 8.242 11.945 11.945 1 96 191 GLU B N 1
ATOM 3344 C CA . GLU B 1 191 ? 8.469 11.883 13.383 1 96 191 GLU B CA 1
ATOM 3345 C C . GLU B 1 191 ? 9.438 12.969 13.836 1 96 191 GLU B C 1
ATOM 3347 O O . GLU B 1 191 ? 9.188 13.664 14.828 1 96 191 GLU B O 1
ATOM 3352 N N . GLY B 1 192 ? 10.531 13.086 13.109 1 95.44 192 GLY B N 1
ATOM 3353 C CA . GLY B 1 192 ? 11.523 14.094 13.422 1 95.44 192 GLY B CA 1
ATOM 3354 C C . GLY B 1 192 ? 10.984 15.516 13.336 1 95.44 192 GLY B C 1
ATOM 3355 O O . GLY B 1 192 ? 11.281 16.344 14.195 1 95.44 192 GLY B O 1
ATOM 3356 N N . VAL B 1 193 ? 10.234 15.75 12.32 1 94.31 193 VAL B N 1
ATOM 3357 C CA . VAL B 1 193 ? 9.664 17.078 12.102 1 94.31 193 VAL B CA 1
ATOM 3358 C C . VAL B 1 193 ? 8.727 17.422 13.258 1 94.31 193 VAL B C 1
ATOM 3360 O O . VAL B 1 193 ? 8.742 18.562 13.758 1 94.31 193 VAL B O 1
ATOM 3363 N N . VAL B 1 194 ? 7.918 16.547 13.695 1 96.25 194 VAL B N 1
ATOM 3364 C CA . VAL B 1 194 ? 7.004 16.766 14.812 1 96.25 194 VAL B CA 1
ATOM 3365 C C . VAL B 1 194 ? 7.797 17.094 16.078 1 96.25 194 VAL B C 1
ATOM 3367 O O . VAL B 1 194 ? 7.484 18.047 16.781 1 96.25 194 VAL B O 1
ATOM 3370 N N . ALA B 1 195 ? 8.789 16.344 16.281 1 95.44 195 ALA B N 1
ATOM 3371 C CA . ALA B 1 195 ? 9.609 16.516 17.484 1 95.44 195 ALA B CA 1
ATOM 3372 C C . ALA B 1 195 ? 10.344 17.844 17.453 1 95.44 195 ALA B C 1
ATOM 3374 O O . ALA B 1 195 ? 10.414 18.547 18.469 1 95.44 195 ALA B O 1
ATOM 3375 N N . GLU B 1 196 ? 10.867 18.188 16.359 1 94.88 196 GLU B N 1
ATOM 3376 C CA . GLU B 1 196 ? 11.719 19.375 16.219 1 94.88 196 GLU B CA 1
ATOM 3377 C C . GLU B 1 196 ? 10.883 20.656 16.234 1 94.88 196 GLU B C 1
ATOM 3379 O O . GLU B 1 196 ? 11.273 21.641 16.844 1 94.88 196 GLU B O 1
ATOM 3384 N N . ARG B 1 197 ? 9.75 20.594 15.609 1 94.44 197 ARG B N 1
ATOM 3385 C CA . ARG B 1 197 ? 8.992 21.828 15.391 1 94.44 197 ARG B CA 1
ATOM 3386 C C . ARG B 1 197 ? 7.797 21.906 16.328 1 94.44 197 ARG B C 1
ATOM 3388 O O . ARG B 1 197 ? 7.113 22.922 16.391 1 94.44 197 ARG B O 1
ATOM 3395 N N . GLY B 1 198 ? 7.504 20.906 16.953 1 95.12 198 GLY B N 1
ATOM 3396 C CA . GLY B 1 198 ? 6.371 20.875 17.875 1 95.12 198 GLY B CA 1
ATOM 3397 C C . GLY B 1 198 ? 5.031 20.922 17.156 1 95.12 198 GLY B C 1
ATOM 3398 O O . GLY B 1 198 ? 4.059 21.453 17.688 1 95.12 198 GLY B O 1
ATOM 3399 N N . LEU B 1 199 ? 4.973 20.469 15.969 1 94.56 199 LEU B N 1
ATOM 3400 C CA . LEU B 1 199 ? 3.715 20.516 15.227 1 94.56 199 LEU B CA 1
ATOM 3401 C C . LEU B 1 199 ? 2.811 19.359 15.602 1 94.56 199 LEU B C 1
ATOM 3403 O O . LEU B 1 199 ? 3.293 18.297 16.031 1 94.56 199 LEU B O 1
ATOM 3407 N N . GLY B 1 200 ? 1.448 19.625 15.539 1 97.56 200 GLY B N 1
ATOM 3408 C CA . GLY B 1 200 ? 0.48 18.547 15.648 1 97.56 200 GLY B CA 1
ATOM 3409 C C . GLY B 1 200 ? 0.272 17.797 14.352 1 97.56 200 GLY B C 1
ATOM 3410 O O . GLY B 1 200 ? 0.078 18.406 13.297 1 97.56 200 GLY B O 1
ATOM 3411 N N . LEU B 1 201 ? 0.389 16.516 14.391 1 98.25 201 LEU B N 1
ATOM 3412 C CA . LEU B 1 201 ? 0.273 15.711 13.172 1 98.25 201 LEU B CA 1
ATOM 3413 C C . LEU B 1 201 ? -0.958 14.812 13.227 1 98.25 201 LEU B C 1
ATOM 3415 O O . LEU B 1 201 ? -1.149 14.07 14.195 1 98.25 201 LEU B O 1
ATOM 3419 N N . LEU B 1 202 ? -1.842 14.945 12.297 1 98.56 202 LEU B N 1
ATOM 3420 C CA . LEU B 1 202 ? -2.879 13.961 12 1 98.56 202 LEU B CA 1
ATOM 3421 C C . LEU B 1 202 ? -2.463 13.055 10.852 1 98.56 202 LEU B C 1
ATOM 3423 O O . LEU B 1 202 ? -2.318 13.516 9.711 1 98.56 202 LEU B O 1
ATOM 3427 N N . ILE B 1 203 ? -2.258 11.805 11.148 1 98.31 203 ILE B N 1
ATOM 3428 C CA . ILE B 1 203 ? -1.899 10.867 10.086 1 98.31 203 ILE B CA 1
ATOM 3429 C C . ILE B 1 203 ? -3.061 9.906 9.828 1 98.31 203 ILE B C 1
ATOM 3431 O O . ILE B 1 203 ? -3.584 9.289 10.758 1 98.31 203 ILE B O 1
ATOM 3435 N N . VAL B 1 204 ? -3.516 9.93 8.602 1 97.81 204 VAL B N 1
ATOM 3436 C CA . VAL B 1 204 ? -4.551 9.008 8.148 1 97.81 204 VAL B CA 1
ATOM 3437 C C . VAL B 1 204 ? -3.904 7.777 7.52 1 97.81 204 VAL B C 1
ATOM 3439 O O . VAL B 1 204 ? -3.055 7.898 6.637 1 97.81 204 VAL B O 1
ATOM 3442 N N . THR B 1 205 ? -4.285 6.594 7.996 1 95.56 205 THR B N 1
ATOM 3443 C CA . THR B 1 205 ? -3.691 5.371 7.469 1 95.56 205 THR B CA 1
ATOM 3444 C C . THR B 1 205 ? -4.582 4.168 7.766 1 95.56 205 THR B C 1
ATOM 3446 O O . THR B 1 205 ? -5.473 4.242 8.609 1 95.56 205 THR B O 1
ATOM 3449 N N . HIS B 1 206 ? -4.406 3.178 7.012 1 93.31 206 HIS B N 1
ATOM 3450 C CA . HIS B 1 206 ? -5.027 1.896 7.324 1 93.31 206 HIS B CA 1
ATOM 3451 C C . HIS B 1 206 ? -3.996 0.889 7.82 1 93.31 206 HIS B C 1
ATOM 3453 O O . HIS B 1 206 ? -4.336 -0.262 8.109 1 93.31 206 HIS B O 1
ATOM 3459 N N . ASP B 1 207 ? -2.76 1.3 8.016 1 91.75 207 ASP B N 1
ATOM 3460 C CA . ASP B 1 207 ? -1.646 0.448 8.422 1 91.75 207 ASP B CA 1
ATOM 3461 C C . ASP B 1 207 ? -1.369 0.582 9.922 1 91.75 207 ASP B C 1
ATOM 3463 O O . ASP B 1 207 ? -0.833 1.597 10.367 1 91.75 207 ASP B O 1
ATOM 3467 N N . MET B 1 208 ? -1.588 -0.53 10.594 1 93.62 208 MET B N 1
ATOM 3468 C CA . MET B 1 208 ? -1.429 -0.493 12.039 1 93.62 208 MET B CA 1
ATOM 3469 C C . MET B 1 208 ? 0.047 -0.494 12.43 1 93.62 208 MET B C 1
ATOM 3471 O O . MET B 1 208 ? 0.397 -0.152 13.562 1 93.62 208 MET B O 1
ATOM 3475 N N . GLY B 1 209 ? 0.916 -0.973 11.531 1 91.81 209 GLY B N 1
ATOM 3476 C CA . GLY B 1 209 ? 2.34 -0.824 11.789 1 91.81 209 GLY B CA 1
ATOM 3477 C C . GLY B 1 209 ? 2.783 0.625 11.859 1 91.81 209 GLY B C 1
ATOM 3478 O O . GLY B 1 209 ? 3.592 0.99 12.719 1 91.81 209 GLY B O 1
ATOM 3479 N N . VAL B 1 210 ? 2.264 1.41 10.945 1 94.5 210 VAL B N 1
ATOM 3480 C CA . VAL B 1 210 ? 2.533 2.844 10.945 1 94.5 210 VAL B CA 1
ATOM 3481 C C . VAL B 1 210 ? 1.998 3.475 12.227 1 94.5 210 VAL B C 1
ATOM 3483 O O . VAL B 1 210 ? 2.664 4.309 12.844 1 94.5 210 VAL B O 1
ATOM 3486 N N . VAL B 1 211 ? 0.81 3.076 12.641 1 96.12 211 VAL B N 1
ATOM 3487 C CA . VAL B 1 211 ? 0.185 3.586 13.859 1 96.12 211 VAL B CA 1
ATOM 3488 C C . VAL B 1 211 ? 1.061 3.258 15.062 1 96.12 211 VAL B C 1
ATOM 3490 O O . VAL B 1 211 ? 1.361 4.133 15.875 1 96.12 211 VAL B O 1
ATOM 3493 N N . ALA B 1 212 ? 1.468 2.023 15.117 1 93.06 212 ALA B N 1
ATOM 3494 C CA . ALA B 1 212 ? 2.285 1.567 16.234 1 93.06 212 ALA B CA 1
ATOM 3495 C C . ALA B 1 212 ? 3.584 2.361 16.328 1 93.06 212 ALA B C 1
ATOM 3497 O O . ALA B 1 212 ? 4.043 2.691 17.422 1 93.06 212 ALA B O 1
ATOM 3498 N N . ARG B 1 213 ? 4.09 2.697 15.234 1 92.94 213 ARG B N 1
ATOM 3499 C CA . ARG B 1 213 ? 5.398 3.34 15.141 1 92.94 213 ARG B CA 1
ATOM 3500 C C . ARG B 1 213 ? 5.309 4.816 15.516 1 92.94 213 ARG B C 1
ATOM 3502 O O . ARG B 1 213 ? 6.203 5.352 16.172 1 92.94 213 ARG B O 1
ATOM 3509 N N . LEU B 1 214 ? 4.215 5.469 15.164 1 95.62 214 LEU B N 1
ATOM 3510 C CA . LEU B 1 214 ? 4.238 6.926 15.164 1 95.62 214 LEU B CA 1
ATOM 3511 C C . LEU B 1 214 ? 3.244 7.484 16.172 1 95.62 214 LEU B C 1
ATOM 3513 O O . LEU B 1 214 ? 3.502 8.516 16.797 1 95.62 214 LEU B O 1
ATOM 3517 N N . ALA B 1 215 ? 2.15 6.867 16.359 1 97.19 215 ALA B N 1
ATOM 3518 C CA . ALA B 1 215 ? 0.982 7.527 16.938 1 97.19 215 ALA B CA 1
ATOM 3519 C C . ALA B 1 215 ? 1.078 7.578 18.453 1 97.19 215 ALA B C 1
ATOM 3521 O O . ALA B 1 215 ? 1.507 6.609 19.094 1 97.19 215 ALA B O 1
ATOM 3522 N N . ASP B 1 216 ? 0.717 8.703 19.031 1 97.94 216 ASP B N 1
ATOM 3523 C CA . ASP B 1 216 ? 0.458 8.82 20.453 1 97.94 216 ASP B CA 1
ATOM 3524 C C . ASP B 1 216 ? -0.966 8.383 20.797 1 97.94 216 ASP B C 1
ATOM 3526 O O . ASP B 1 216 ? -1.183 7.637 21.75 1 97.94 216 ASP B O 1
ATOM 3530 N N . ASP B 1 217 ? -1.857 8.867 20 1 98.38 217 ASP B N 1
ATOM 3531 C CA . ASP B 1 217 ? -3.281 8.562 20.125 1 98.38 217 ASP B CA 1
ATOM 3532 C C . ASP B 1 217 ? -3.854 8.047 18.812 1 98.38 217 ASP B C 1
ATOM 3534 O O . ASP B 1 217 ? -3.293 8.305 17.75 1 98.38 217 ASP B O 1
ATOM 3538 N N . VAL B 1 218 ? -4.953 7.309 18.953 1 98.62 218 VAL B N 1
ATOM 3539 C CA . VAL B 1 218 ? -5.582 6.699 17.797 1 98.62 218 VAL B CA 1
ATOM 3540 C C . VAL B 1 218 ? -7.086 6.961 17.812 1 98.62 218 VAL B C 1
ATOM 3542 O O . VAL B 1 218 ? -7.711 6.906 18.875 1 98.62 218 VAL B O 1
ATOM 3545 N N . ALA B 1 219 ? -7.594 7.328 16.734 1 98.81 219 ALA B N 1
ATOM 3546 C CA . ALA B 1 219 ? -9.031 7.32 16.484 1 98.81 219 ALA B CA 1
ATOM 3547 C C . ALA B 1 219 ? -9.383 6.316 15.383 1 98.81 219 ALA B C 1
ATOM 3549 O O . ALA B 1 219 ? -8.82 6.352 14.289 1 98.81 219 ALA B O 1
ATOM 3550 N N . VAL B 1 220 ? -10.297 5.398 15.688 1 98.75 220 VAL B N 1
ATOM 3551 C CA . VAL B 1 220 ? -10.742 4.379 14.742 1 98.75 220 VAL B CA 1
ATOM 3552 C C . VAL B 1 220 ? -12.062 4.793 14.109 1 98.75 220 VAL B C 1
ATOM 3554 O O . VAL B 1 220 ? -13.023 5.121 14.82 1 98.75 220 VAL B O 1
ATOM 3557 N N . MET B 1 221 ? -12.055 4.785 12.844 1 98.5 221 MET B N 1
ATOM 3558 C CA . MET B 1 221 ? -13.234 5.203 12.102 1 98.5 221 MET B CA 1
ATOM 3559 C C . MET B 1 221 ? -13.891 4.016 11.398 1 98.5 221 MET B C 1
ATOM 3561 O O . MET B 1 221 ? -13.195 3.184 10.805 1 98.5 221 MET B O 1
ATOM 3565 N N . ALA B 1 222 ? -15.164 3.92 11.531 1 97.62 222 ALA B N 1
ATOM 3566 C CA . ALA B 1 222 ? -15.977 2.926 10.836 1 97.62 222 ALA B CA 1
ATOM 3567 C C . ALA B 1 222 ? -17.344 3.498 10.461 1 97.62 222 ALA B C 1
ATOM 3569 O O . ALA B 1 222 ? -18 4.152 11.281 1 97.62 222 ALA B O 1
ATOM 3570 N N . GLN B 1 223 ? -17.656 3.275 9.188 1 96.25 223 GLN B N 1
ATOM 3571 C CA . GLN B 1 223 ? -18.969 3.674 8.68 1 96.25 223 GLN B CA 1
ATOM 3572 C C . GLN B 1 223 ? -19.234 5.152 8.945 1 96.25 223 GLN B C 1
ATOM 3574 O O . GLN B 1 223 ? -20.312 5.52 9.414 1 96.25 223 GLN B O 1
ATOM 3579 N N . GLY B 1 224 ? -18.203 5.906 8.82 1 97.88 224 GLY B N 1
ATOM 3580 C CA . GLY B 1 224 ? -18.344 7.352 8.836 1 97.88 224 GLY B CA 1
ATOM 3581 C C . GLY B 1 224 ? -18.328 7.934 10.242 1 97.88 224 GLY B C 1
ATOM 3582 O O . GLY B 1 224 ? -18.594 9.125 10.422 1 97.88 224 GLY B O 1
ATOM 3583 N N . ARG B 1 225 ? -18 7.098 11.242 1 98.44 225 ARG B N 1
ATOM 3584 C CA . ARG B 1 225 ? -18.016 7.547 12.633 1 98.44 225 ARG B CA 1
ATOM 3585 C C . ARG B 1 225 ? -16.734 7.137 13.344 1 98.44 225 ARG B C 1
ATOM 3587 O O . ARG B 1 225 ? -16.062 6.176 12.945 1 98.44 225 ARG B O 1
ATOM 3594 N N . ILE B 1 226 ? -16.375 7.941 14.32 1 98.62 226 ILE B N 1
ATOM 3595 C CA . ILE B 1 226 ? -15.336 7.484 15.234 1 98.62 226 ILE B CA 1
ATOM 3596 C C . ILE B 1 226 ? -15.922 6.469 16.219 1 98.62 226 ILE B C 1
ATOM 3598 O O . ILE B 1 226 ? -16.797 6.805 17.016 1 98.62 226 ILE B O 1
ATOM 3602 N N . VAL B 1 227 ? -15.406 5.297 16.234 1 98.62 227 VAL B N 1
ATOM 3603 C CA . VAL B 1 227 ? -16.047 4.234 17 1 98.62 227 VAL B CA 1
ATOM 3604 C C . VAL B 1 227 ? -15.219 3.93 18.25 1 98.62 227 VAL B C 1
ATOM 3606 O O . VAL B 1 227 ? -15.719 3.316 19.203 1 98.62 227 VAL B O 1
ATOM 3609 N N . GLU B 1 228 ? -14 4.258 18.219 1 98.69 228 GLU B N 1
ATOM 3610 C CA . GLU B 1 228 ? -13.102 4.074 19.359 1 98.69 228 GLU B CA 1
ATOM 3611 C C . GLU B 1 228 ? -11.914 5.023 19.281 1 98.69 228 GLU B C 1
ATOM 3613 O O . GLU B 1 228 ? -11.398 5.301 18.188 1 98.69 228 GLU B O 1
ATOM 3618 N N . SER B 1 229 ? -11.508 5.543 20.406 1 98.38 229 SER B N 1
ATOM 3619 C CA . SER B 1 229 ? -10.344 6.422 20.453 1 98.38 229 SER B CA 1
ATOM 3620 C C . SER B 1 229 ? -9.609 6.305 21.781 1 98.38 229 SER B C 1
ATOM 3622 O O . SER B 1 229 ? -10.211 5.938 22.797 1 98.38 229 SER B O 1
ATOM 3624 N N . GLY B 1 230 ? -8.336 6.559 21.766 1 98.12 230 GLY B N 1
ATOM 3625 C CA . GLY B 1 230 ? -7.523 6.527 22.969 1 98.12 230 GLY B CA 1
ATOM 3626 C C . GLY B 1 230 ? -6.035 6.434 22.672 1 98.12 230 GLY B C 1
ATOM 3627 O O . GLY B 1 230 ? -5.617 6.523 21.516 1 98.12 230 GLY B O 1
ATOM 3628 N N . PRO B 1 231 ? -5.262 6.375 23.766 1 98.31 231 PRO B N 1
ATOM 3629 C CA . PRO B 1 231 ? -3.822 6.188 23.562 1 98.31 231 PRO B CA 1
ATOM 3630 C C . PRO B 1 231 ? -3.494 4.926 22.766 1 98.31 231 PRO B C 1
ATOM 3632 O O . PRO B 1 231 ? -4.199 3.92 22.891 1 98.31 231 PRO B O 1
ATOM 3635 N N . VAL B 1 232 ? -2.465 4.973 22 1 97.69 232 VAL B N 1
ATOM 3636 C CA . VAL B 1 232 ? -2.094 3.891 21.094 1 97.69 232 VAL B CA 1
ATOM 3637 C C . VAL B 1 232 ? -1.949 2.588 21.875 1 97.69 232 VAL B C 1
ATOM 3639 O O . VAL B 1 232 ? -2.41 1.534 21.438 1 97.69 232 VAL B O 1
ATOM 3642 N N . GLY B 1 233 ? -1.359 2.617 23.031 1 96.94 233 GLY B N 1
ATOM 3643 C CA . GLY B 1 233 ? -1.204 1.423 23.844 1 96.94 233 GLY B CA 1
ATOM 3644 C C . GLY B 1 233 ? -2.523 0.753 24.172 1 96.94 233 GLY B C 1
ATOM 3645 O O . GLY B 1 233 ? -2.645 -0.471 24.094 1 96.94 233 GLY B O 1
ATOM 3646 N N . GLU B 1 234 ? -3.48 1.543 24.547 1 97.62 234 GLU B N 1
ATOM 3647 C CA . GLU B 1 234 ? -4.793 1.018 24.891 1 97.62 234 GLU B CA 1
ATOM 3648 C C . GLU B 1 234 ? -5.492 0.401 23.688 1 97.62 234 GLU B C 1
ATOM 3650 O O . GLU B 1 234 ? -6.105 -0.661 23.797 1 97.62 234 GLU B O 1
ATOM 3655 N N . ILE B 1 235 ? -5.395 1.042 22.547 1 97.38 235 ILE B N 1
ATOM 3656 C CA . ILE B 1 235 ? -6.047 0.577 21.328 1 97.38 235 ILE B CA 1
ATOM 3657 C C . ILE B 1 235 ? -5.477 -0.78 20.922 1 97.38 235 ILE B C 1
ATOM 3659 O O . ILE B 1 235 ? -6.219 -1.675 20.516 1 97.38 235 ILE B O 1
ATOM 3663 N N . PHE B 1 236 ? -4.191 -0.972 21.094 1 95.19 236 PHE B N 1
ATOM 3664 C CA . PHE B 1 236 ? -3.543 -2.207 20.656 1 95.19 236 PHE B CA 1
ATOM 3665 C C . PHE B 1 236 ? -3.758 -3.312 21.688 1 95.19 236 PHE B C 1
ATOM 3667 O O . PHE B 1 236 ? -3.939 -4.477 21.328 1 95.19 236 PHE B O 1
ATOM 3674 N N . HIS B 1 237 ? -3.84 -2.977 22.953 1 95.62 237 HIS B N 1
ATOM 3675 C CA . HIS B 1 237 ? -3.818 -3.99 24 1 95.62 237 HIS B CA 1
ATOM 3676 C C . HIS B 1 237 ? -5.23 -4.336 24.469 1 95.62 237 HIS B C 1
ATOM 3678 O O . HIS B 1 237 ? -5.484 -5.453 24.922 1 95.62 237 HIS B O 1
ATOM 3684 N N . ARG B 1 238 ? -6.117 -3.354 24.391 1 97.38 238 ARG B N 1
ATOM 3685 C CA . ARG B 1 238 ? -7.477 -3.557 24.875 1 97.38 238 ARG B CA 1
ATOM 3686 C C . ARG B 1 238 ? -8.5 -2.971 23.891 1 97.38 238 ARG B C 1
ATOM 3688 O O . ARG B 1 238 ? -9.336 -2.156 24.281 1 97.38 238 ARG B O 1
ATOM 3695 N N . PRO B 1 239 ? -8.406 -3.451 22.672 1 97.62 239 PRO B N 1
ATOM 3696 C CA . PRO B 1 239 ? -9.43 -2.965 21.75 1 97.62 239 PRO B CA 1
ATOM 3697 C C . PRO B 1 239 ? -10.852 -3.324 22.188 1 97.62 239 PRO B C 1
ATOM 3699 O O . PRO B 1 239 ? -11.102 -4.457 22.609 1 97.62 239 PRO B O 1
ATOM 3702 N N . ARG B 1 240 ? -11.766 -2.363 22.047 1 98.19 240 ARG B N 1
ATOM 3703 C CA . ARG B 1 240 ? -13.117 -2.576 22.547 1 98.19 240 ARG B CA 1
ATOM 3704 C C . ARG B 1 240 ? -14.102 -2.762 21.406 1 98.19 240 ARG B C 1
ATOM 3706 O O . ARG B 1 240 ? -14.938 -3.668 21.438 1 98.19 240 ARG B O 1
ATOM 3713 N N . HIS B 1 241 ? -14.047 -1.94 20.453 1 98.12 241 HIS B N 1
ATOM 3714 C CA . HIS B 1 241 ? -14.977 -2.01 19.328 1 98.12 241 HIS B CA 1
ATOM 3715 C C . HIS B 1 241 ? -14.578 -3.111 18.359 1 98.12 241 HIS B C 1
ATOM 3717 O O . HIS B 1 241 ? -13.391 -3.357 18.141 1 98.12 241 HIS B O 1
ATOM 3723 N N . ASP B 1 242 ? -15.547 -3.717 17.688 1 97.94 242 ASP B N 1
ATOM 3724 C CA . ASP B 1 242 ? -15.312 -4.812 16.75 1 97.94 242 ASP B CA 1
ATOM 3725 C C . ASP B 1 242 ? -14.375 -4.387 15.617 1 97.94 242 ASP B C 1
ATOM 3727 O O . ASP B 1 242 ? -13.492 -5.145 15.219 1 97.94 242 ASP B O 1
ATOM 3731 N N . ALA B 1 243 ? -14.562 -3.232 15.117 1 97.25 243 ALA B N 1
ATOM 3732 C CA . ALA B 1 243 ? -13.703 -2.719 14.055 1 97.25 243 ALA B CA 1
ATOM 3733 C C . ALA B 1 243 ? -12.25 -2.623 14.523 1 97.25 243 ALA B C 1
ATOM 3735 O O . ALA B 1 243 ? -11.328 -2.938 13.766 1 97.25 243 ALA B O 1
ATOM 3736 N N . THR B 1 244 ? -12.086 -2.182 15.742 1 97.94 244 THR B N 1
ATOM 3737 C CA . THR B 1 244 ? -10.75 -2.062 16.312 1 97.94 244 THR B CA 1
ATOM 3738 C C . THR B 1 244 ? -10.109 -3.438 16.5 1 97.94 244 THR B C 1
ATOM 3740 O O . THR B 1 244 ? -8.945 -3.641 16.141 1 97.94 244 THR B O 1
ATOM 3743 N N . ARG B 1 245 ? -10.875 -4.32 17 1 97.62 245 ARG B N 1
ATOM 3744 C CA . ARG B 1 245 ? -10.398 -5.684 17.203 1 97.62 245 ARG B CA 1
ATOM 3745 C C . ARG B 1 245 ? -9.953 -6.309 15.875 1 97.62 245 ARG B C 1
ATOM 3747 O O . ARG B 1 245 ? -8.914 -6.969 15.812 1 97.62 245 ARG B O 1
ATOM 3754 N N . ALA B 1 246 ? -10.734 -6.086 14.883 1 96.56 246 ALA B N 1
ATOM 3755 C CA . ALA B 1 246 ? -10.406 -6.629 13.562 1 96.56 246 ALA B CA 1
ATOM 3756 C C . ALA B 1 246 ? -9.086 -6.062 13.047 1 96.56 246 ALA B C 1
ATOM 3758 O O . ALA B 1 246 ? -8.258 -6.793 12.5 1 96.56 246 ALA B O 1
ATOM 3759 N N . LEU B 1 247 ? -8.875 -4.785 13.219 1 96.5 247 LEU B N 1
ATOM 3760 C CA . LEU B 1 247 ? -7.656 -4.125 12.766 1 96.5 247 LEU B CA 1
ATOM 3761 C C . LEU B 1 247 ? -6.441 -4.656 13.523 1 96.5 247 LEU B C 1
ATOM 3763 O O . LEU B 1 247 ? -5.418 -4.973 12.914 1 96.5 247 LEU B O 1
ATOM 3767 N N . VAL B 1 248 ? -6.566 -4.758 14.797 1 96.06 248 VAL B N 1
ATOM 3768 C CA . VAL B 1 248 ? -5.469 -5.23 15.633 1 96.06 248 VAL B CA 1
ATOM 3769 C C . VAL B 1 248 ? -5.16 -6.691 15.312 1 96.06 248 VAL B C 1
ATOM 3771 O O . VAL B 1 248 ? -3.994 -7.059 15.141 1 96.06 248 VAL B O 1
ATOM 3774 N N . ALA B 1 249 ? -6.215 -7.488 15.141 1 95.19 249 ALA B N 1
ATOM 3775 C CA . ALA B 1 249 ? -6.035 -8.898 14.82 1 95.19 249 ALA B CA 1
ATOM 3776 C C . ALA B 1 249 ? -5.34 -9.07 13.469 1 95.19 249 ALA B C 1
ATOM 3778 O O . ALA B 1 249 ? -4.453 -9.914 13.32 1 95.19 249 ALA B O 1
ATOM 3779 N N . ALA B 1 250 ? -5.801 -8.297 12.555 1 94.25 250 ALA B N 1
ATOM 3780 C CA . ALA B 1 250 ? -5.191 -8.344 11.234 1 94.25 250 ALA B CA 1
ATOM 3781 C C . ALA B 1 250 ? -3.707 -7.988 11.297 1 94.25 250 ALA B C 1
ATOM 3783 O O . ALA B 1 250 ? -2.879 -8.633 10.648 1 94.25 250 ALA B O 1
ATOM 3784 N N . HIS B 1 251 ? -3.387 -7.027 12.031 1 92.81 251 HIS B N 1
ATOM 3785 C CA . HIS B 1 251 ? -2.002 -6.605 12.211 1 92.81 251 HIS B CA 1
ATOM 3786 C C . HIS B 1 251 ? -1.168 -7.715 12.844 1 92.81 251 HIS B C 1
ATOM 3788 O O . HIS B 1 251 ? -0.077 -8.023 12.359 1 92.81 251 HIS B O 1
ATOM 3794 N N . LEU B 1 252 ? -1.684 -8.312 13.859 1 91.31 252 LEU B N 1
ATOM 3795 C CA . LEU B 1 252 ? -0.967 -9.359 14.57 1 91.31 252 LEU B CA 1
ATOM 3796 C C . LEU B 1 252 ? -0.785 -10.594 13.695 1 91.31 252 LEU B C 1
ATOM 3798 O O . LEU B 1 252 ? 0.219 -11.297 13.805 1 91.31 252 LEU B O 1
ATOM 3802 N N . SER B 1 253 ? -1.743 -10.797 12.859 1 89.31 253 SER B N 1
ATOM 3803 C CA . SER B 1 253 ? -1.679 -11.969 11.992 1 89.31 253 SER B CA 1
ATOM 3804 C C . SER B 1 253 ? -0.498 -11.875 11.031 1 89.31 253 SER B C 1
ATOM 3806 O O . SER B 1 253 ? 0.025 -12.898 10.578 1 89.31 253 SER B O 1
ATOM 3808 N N . LEU B 1 254 ? -0.099 -10.719 10.68 1 83.06 254 LEU B N 1
ATOM 3809 C CA . LEU B 1 254 ? 1.021 -10.516 9.766 1 83.06 254 LEU B CA 1
ATOM 3810 C C . LEU B 1 254 ? 2.328 -10.984 10.398 1 83.06 254 LEU B C 1
ATOM 3812 O O . LEU B 1 254 ? 3.32 -11.195 9.695 1 83.06 254 LEU B O 1
ATOM 3816 N N . TYR B 1 255 ? 2.246 -11.266 11.68 1 77.12 255 TYR B N 1
ATOM 3817 C CA . TYR B 1 255 ? 3.449 -11.703 12.375 1 77.12 255 TYR B CA 1
ATOM 3818 C C . TYR B 1 255 ? 3.258 -13.086 12.984 1 77.12 255 TYR B C 1
ATOM 3820 O O . TYR B 1 255 ? 4.062 -13.523 13.812 1 77.12 255 TYR B O 1
ATOM 3828 N N . GLY B 1 256 ? 2.234 -13.68 12.562 1 74.69 256 GLY B N 1
ATOM 3829 C CA . GLY B 1 256 ? 1.94 -14.992 13.125 1 74.69 256 GLY B CA 1
ATOM 3830 C C . GLY B 1 256 ? 1.56 -14.945 14.586 1 74.69 256 GLY B C 1
ATOM 3831 O O . GLY B 1 256 ? 1.755 -15.922 15.32 1 74.69 256 GLY B O 1
ATOM 3832 N N . LEU B 1 257 ? 1.181 -13.773 15.008 1 70.25 257 LEU B N 1
ATOM 3833 C CA . LEU B 1 257 ? 0.877 -13.578 16.422 1 70.25 257 LEU B CA 1
ATOM 3834 C C . LEU B 1 257 ? -0.629 -13.578 16.656 1 70.25 257 LEU B C 1
ATOM 3836 O O . LEU B 1 257 ? -1.11 -12.961 17.625 1 70.25 257 LEU B O 1
ATOM 3840 N N . GLU B 1 258 ? -1.514 -14.148 15.812 1 63.44 258 GLU B N 1
ATOM 3841 C CA . GLU B 1 258 ? -2.973 -14.117 15.852 1 63.44 258 GLU B CA 1
ATOM 3842 C C . GLU B 1 258 ? -3.494 -14.555 17.219 1 63.44 258 GLU B C 1
ATOM 3844 O O . GLU B 1 258 ? -4.562 -14.117 17.656 1 63.44 258 GLU B O 1
ATOM 3849 N N . GLY B 1 259 ? -2.773 -15.211 18.141 1 54.94 259 GLY B N 1
ATOM 3850 C CA . GLY B 1 259 ? -3.223 -15.758 19.406 1 54.94 259 GLY B CA 1
ATOM 3851 C C . GLY B 1 259 ? -2.688 -15 20.609 1 54.94 259 GLY B C 1
ATOM 3852 O O . GLY B 1 259 ? -2.969 -15.359 21.75 1 54.94 259 GLY B O 1
ATOM 3853 N N . VAL B 1 260 ? -1.954 -14.172 20.453 1 45.03 260 VAL B N 1
ATOM 3854 C CA . VAL B 1 260 ? -1.339 -13.5 21.609 1 45.03 260 VAL B CA 1
ATOM 3855 C C . VAL B 1 260 ? -2.225 -12.352 22.062 1 45.03 260 VAL B C 1
ATOM 3857 O O . VAL B 1 260 ? -1.955 -11.727 23.094 1 45.03 260 VAL B O 1
ATOM 3860 N N . ALA B 1 261 ? -3.238 -11.969 21.547 1 40.75 261 ALA B N 1
ATOM 3861 C CA . ALA B 1 261 ? -4.066 -10.945 22.172 1 40.75 261 ALA B CA 1
ATOM 3862 C C . ALA B 1 261 ? -4.844 -11.516 23.359 1 40.75 261 ALA B C 1
ATOM 3864 O O . ALA B 1 261 ? -5.383 -12.625 23.281 1 40.75 261 ALA B O 1
#